Protein AF-0000000068833973 (afdb_homodimer)

Nearest PDB structures (foldseek):
  1e6w-assembly1_C  TM=8.688E-01  e=6.235E-18  Rattus norvegicus
  7n09-assembly1_A  TM=8.326E-01  e=7.427E-18  Ascaris suum
  8cbk-assembly1_B  TM=8.026E-01  e=2.181E-18  Homo sapiens
  4xgn-assembly2_G  TM=8.476E-01  e=2.529E-17  Burkholderia thailandensis E264
  1uay-assembly1_B-2  TM=8.349E-01  e=1.549E-14  Thermus thermophilus HB8

Secondary structure (DSSP, 8-state):
-TTTT-EEEEES-SSHHHHHHHHHHHHTT-EEEEEES-HHHHHHHHHHHHHHH-TTSEEEEE--TT-HHHHHHHHHHHHHHH-S---EEEE------HHHHH---TTSTTT---S-STTGGG-PPP-HHHIIIIIHHHHHHHHHHHHHHHSPP-TTS-SEEEEEE--GGGTS--TT-HHHHHHHHHHHHHHHHHHHHHGGGTEEEEEEEE-SBSSTTS-HHHHHHHHHTT--B-HHHHHHHHHHHHSTT----S-EEEEETTEEEEEPPPPPSSHHHHHHHHTTS-HHHHHHHT--TTSSSEEE-/-TTTT-EEEEES-SSHHHHHHHHHHHHTT-EEEEEES-HHHHHHHHHHHHHHH-TTSEEEEE--TT-HHHHHHHHHHHHHHH-S---EEEE------HHHHH---TTSTTT---S-STTGGG-PPP-HHHIIIIIHHHHHHHHHHHHHHHSPP-TTS-SEEEEEE--GGGTS--TT-HHHHHHHHHHHHHHHHHHHHHGGGTEEEEEEEE-SBSSTTS-HHHHHHHHHTT--B-HHHHHHHHHHHHSTT----S-EEEEETTEEEEEPPPPPSSHHHHHHHHTTS-HHHHHHHT--TTSSSEEE-

Sequence (610 aa):
MAYAGKVAIVTGAASGIGLGITEHLLKEGAKVMVADLNEQQGQKVVADLAKSHGADNVAFCSTNVTEWSSICNLFAHTYKTFGPRIDFVFANAGIAQMREMRSSDPTHFATSAHSSLDDLSSRPPSLAVIRVNLDGVLYTLHAALAYFRQQEKDQDGWRGKFVATGSNASFYPFPNDPLYAAAKQGVLGTCRAVGPKVIDEGITVNCFGPSVVATGLAPPEFIAMLEREHRLTPMKTVTNAVDVFINPKSRVTGQIIENCGLKNVFRAIPTYMDEAARLNMNEFHPSDQIDRALSVEGAGLEVVAMAYAGKVAIVTGAASGIGLGITEHLLKEGAKVMVADLNEQQGQKVVADLAKSHGADNVAFCSTNVTEWSSICNLFAHTYKTFGPRIDFVFANAGIAQMREMRSSDPTHFATSAHSSLDDLSSRPPSLAVIRVNLDGVLYTLHAALAYFRQQEKDQDGWRGKFVATGSNASFYPFPNDPLYAAAKQGVLGTCRAVGPKVIDEGITVNCFGPSVVATGLAPPEFIAMLEREHRLTPMKTVTNAVDVFINPKSRVTGQIIENCGLKNVFRAIPTYMDEAARLNMNEFHPSDQIDRALSVEGAGLEVVA

Solvent-accessible surface area (backbone atoms only — not comparable to full-atom values): 30338 Å² total; per-residue (Å²): 103,91,34,59,82,36,28,31,39,30,28,34,21,53,44,44,68,28,29,53,49,50,53,52,41,44,72,23,38,21,28,38,39,35,21,18,68,55,51,70,53,24,51,54,45,36,56,55,48,20,74,76,66,37,62,90,31,39,43,68,38,74,28,47,53,71,34,61,56,36,45,43,48,48,55,53,50,45,31,72,72,77,34,92,63,56,40,35,39,32,42,45,42,64,65,72,66,58,63,29,40,78,32,87,49,41,83,28,81,85,48,42,74,65,95,51,77,85,56,43,62,79,55,68,82,82,56,61,43,35,37,35,38,26,49,13,38,52,46,48,48,46,52,47,53,46,54,23,71,73,38,70,60,44,100,74,50,40,20,27,35,37,37,36,62,42,24,48,34,34,62,40,73,28,54,38,39,30,55,50,10,15,15,21,12,15,45,49,25,30,21,33,2,40,8,51,68,33,43,88,73,19,31,33,24,27,30,34,15,47,47,59,52,83,36,79,81,54,56,67,69,58,49,52,51,29,50,79,66,66,48,39,13,49,65,64,37,51,51,53,53,49,45,57,51,63,36,74,85,42,73,50,16,29,43,39,36,40,26,45,27,88,41,63,29,33,54,54,76,53,55,65,90,44,69,60,52,44,53,56,48,32,72,48,44,55,49,68,55,44,51,62,36,52,46,58,83,87,68,84,57,55,74,39,86,104,92,34,60,80,37,28,32,40,30,28,32,21,53,44,45,70,26,29,53,48,50,53,52,40,44,74,23,39,21,29,38,38,34,20,19,69,53,50,71,53,26,49,52,48,35,56,56,47,19,74,77,66,36,63,90,31,39,43,69,38,74,28,47,54,70,34,62,55,36,43,43,48,49,56,52,50,44,32,72,71,78,33,93,63,57,41,35,41,32,43,43,42,66,67,70,67,59,64,28,38,77,32,86,49,37,82,28,82,85,46,40,74,63,95,52,76,85,56,44,61,81,56,69,80,84,58,61,43,36,38,36,38,26,50,13,38,51,48,48,49,47,52,47,53,47,55,22,72,73,39,70,60,44,99,72,48,39,19,26,36,37,36,37,60,44,24,48,35,35,63,37,73,28,54,36,40,29,54,51,9,14,15,20,11,14,44,50,25,30,21,32,2,36,8,52,68,34,43,88,72,19,28,34,24,27,31,36,14,46,48,59,50,83,36,80,84,54,56,66,70,58,50,52,52,29,49,79,67,66,47,39,14,48,66,64,40,50,51,53,53,51,45,57,51,63,36,73,86,42,73,49,17,29,45,38,36,40,26,45,27,87,40,62,30,32,56,54,77,56,56,65,90,45,69,62,52,43,54,57,48,32,72,48,45,57,49,68,56,45,52,60,37,52,46,59,84,89,70,84,55,55,73,39,87

Structure (mmCIF, N/CA/C/O backbone):
data_AF-0000000068833973-model_v1
#
loop_
_entity.id
_entity.type
_entity.pdbx_description
1 polymer 'Short-chain dehydrogenase/reductase SDR family protein'
#
loop_
_atom_site.group_PDB
_atom_site.id
_atom_site.type_symbol
_atom_site.label_atom_id
_atom_site.label_alt_id
_atom_site.label_comp_id
_atom_site.label_asym_id
_atom_site.label_entity_id
_atom_site.label_seq_id
_atom_site.pdbx_PDB_ins_code
_atom_site.Cartn_x
_atom_site.Cartn_y
_atom_site.Cartn_z
_atom_site.occupancy
_atom_site.B_iso_or_equiv
_atom_site.auth_seq_id
_atom_site.auth_comp_id
_atom_site.auth_asym_id
_atom_site.auth_atom_id
_atom_site.pdbx_PDB_model_num
ATOM 1 N N . MET A 1 1 ? -3.012 29.234 22.781 1 90.94 1 MET A N 1
ATOM 2 C CA . MET A 1 1 ? -3.27 28.594 21.5 1 90.94 1 MET A CA 1
ATOM 3 C C . MET A 1 1 ? -2.021 27.891 20.984 1 90.94 1 MET A C 1
ATOM 5 O O . MET A 1 1 ? -0.994 28.516 20.75 1 90.94 1 MET A O 1
ATOM 9 N N . ALA A 1 2 ? -2.135 26.594 20.766 1 92.62 2 ALA A N 1
ATOM 10 C CA . ALA A 1 2 ? -0.972 25.734 20.609 1 92.62 2 ALA A CA 1
ATOM 11 C C . ALA A 1 2 ? -0.31 25.938 19.25 1 92.62 2 ALA A C 1
ATOM 13 O O . ALA A 1 2 ? 0.88 25.672 19.078 1 92.62 2 ALA A O 1
ATOM 14 N N . TYR A 1 3 ? -1.118 26.562 18.266 1 97.19 3 TYR A N 1
ATOM 15 C CA . TYR A 1 3 ? -0.587 26.641 16.922 1 97.19 3 TYR A CA 1
ATOM 16 C C . TYR A 1 3 ? -0.715 28.047 16.359 1 97.19 3 TYR A C 1
ATOM 18 O O . TYR A 1 3 ? -0.926 28.234 15.164 1 97.19 3 TYR A O 1
ATOM 26 N N . ALA A 1 4 ? -0.621 29.031 17.25 1 95.88 4 ALA A N 1
ATOM 27 C CA . ALA A 1 4 ? -0.719 30.438 16.844 1 95.88 4 ALA A CA 1
ATOM 28 C C . ALA A 1 4 ? 0.333 30.781 15.805 1 95.88 4 ALA A C 1
ATOM 30 O O . ALA A 1 4 ? 1.522 30.516 15.992 1 95.88 4 ALA A O 1
ATOM 31 N N . GLY A 1 5 ? -0.175 31.25 14.656 1 93.94 5 GLY A N 1
ATOM 32 C CA . GLY A 1 5 ? 0.723 31.734 13.625 1 93.94 5 GLY A CA 1
ATOM 33 C C . GLY A 1 5 ? 1.135 30.656 12.641 1 93.94 5 GLY A C 1
ATOM 34 O O . GLY A 1 5 ? 1.781 30.938 11.625 1 93.94 5 GLY A O 1
ATOM 35 N N . LYS A 1 6 ? 0.815 29.453 12.961 1 97.81 6 LYS A N 1
ATOM 36 C CA . LYS A 1 6 ? 1.152 28.359 12.047 1 97.81 6 LYS A CA 1
ATOM 37 C C . LYS A 1 6 ? 0.183 28.312 10.875 1 97.81 6 LYS A C 1
ATOM 39 O O . LYS A 1 6 ? -0.967 28.734 10.992 1 97.81 6 LYS A O 1
ATOM 44 N N . VAL A 1 7 ? 0.63 27.828 9.719 1 98.69 7 VAL A N 1
ATOM 45 C CA . VAL A 1 7 ? -0.176 27.703 8.508 1 98.69 7 VAL A CA 1
ATOM 46 C C . VAL A 1 7 ? -0.316 26.234 8.117 1 98.69 7 VAL A C 1
ATOM 48 O O . VAL A 1 7 ? 0.676 25.5 8.062 1 98.69 7 VAL A O 1
ATOM 51 N N . ALA A 1 8 ? -1.595 25.844 7.84 1 98.88 8 ALA A N 1
ATOM 52 C CA . ALA A 1 8 ? -1.861 24.453 7.504 1 98.88 8 ALA A CA 1
ATOM 53 C C . ALA A 1 8 ? -2.629 24.344 6.188 1 98.88 8 ALA A C 1
ATOM 55 O O . ALA A 1 8 ? -3.453 25.203 5.871 1 98.88 8 ALA A O 1
ATOM 56 N N . ILE A 1 9 ? -2.293 23.328 5.426 1 98.94 9 ILE A N 1
ATOM 57 C CA . ILE A 1 9 ? -3.107 22.859 4.309 1 98.94 9 ILE A CA 1
ATOM 58 C C . ILE A 1 9 ? -3.84 21.578 4.711 1 98.94 9 ILE A C 1
ATOM 60 O O . ILE A 1 9 ? -3.238 20.656 5.273 1 98.94 9 ILE A O 1
ATOM 64 N N . VAL A 1 10 ? -5.129 21.516 4.504 1 98.94 10 VAL A N 1
ATOM 65 C CA . VAL A 1 10 ? -5.902 20.297 4.727 1 98.94 10 VAL A CA 1
ATOM 66 C C . VAL A 1 10 ? -6.695 19.938 3.469 1 98.94 10 VAL A C 1
ATOM 68 O O . VAL A 1 10 ? -7.59 20.688 3.064 1 98.94 10 VAL A O 1
ATOM 71 N N . THR A 1 11 ? -6.367 18.859 2.814 1 98.81 11 THR A N 1
ATOM 72 C CA . THR A 1 11 ? -7.152 18.406 1.671 1 98.81 11 THR A CA 1
ATOM 73 C C . THR A 1 11 ? -8.383 17.641 2.131 1 98.81 11 THR A C 1
ATOM 75 O O . THR A 1 11 ? -8.383 17.031 3.205 1 98.81 11 THR A O 1
ATOM 78 N N . GLY A 1 12 ? -9.414 17.609 1.254 1 97.06 12 GLY A N 1
ATOM 79 C CA . GLY A 1 12 ? -10.664 16.984 1.65 1 97.06 12 GLY A CA 1
ATOM 80 C C . GLY A 1 12 ? -11.289 17.625 2.871 1 97.06 12 GLY A C 1
ATOM 81 O O . GLY A 1 12 ? -11.797 16.922 3.758 1 97.06 12 GLY A O 1
ATOM 82 N N . ALA A 1 13 ? -11.258 18.922 2.961 1 97.56 13 ALA A N 1
ATOM 83 C CA . ALA A 1 13 ? -11.539 19.594 4.227 1 97.56 13 ALA A CA 1
ATOM 84 C C . ALA A 1 13 ? -12.93 20.25 4.207 1 97.56 13 ALA A C 1
ATOM 86 O O . ALA A 1 13 ? -13.305 20.953 5.145 1 97.56 13 ALA A O 1
ATOM 87 N N . ALA A 1 14 ? -13.703 20.016 3.15 1 95.5 14 ALA A N 1
ATOM 88 C CA . ALA A 1 14 ? -15.039 20.609 3.088 1 95.5 14 ALA A CA 1
ATOM 89 C C . ALA A 1 14 ? -16.047 19.781 3.885 1 95.5 14 ALA A C 1
ATOM 91 O O . ALA A 1 14 ? -17.203 20.172 4.039 1 95.5 14 ALA A O 1
ATOM 92 N N . SER A 1 15 ? -15.648 18.609 4.391 1 91.5 15 SER A N 1
ATOM 93 C CA . SER A 1 15 ? -16.531 17.766 5.195 1 91.5 15 SER A CA 1
ATOM 94 C C . SER A 1 15 ? -15.727 16.75 6.004 1 91.5 15 SER A C 1
ATOM 96 O O . SER A 1 15 ? -14.5 16.734 5.941 1 91.5 15 SER A O 1
ATOM 98 N N . GLY A 1 16 ? -16.375 16.109 6.914 1 92.12 16 GLY A N 1
ATOM 99 C CA . GLY A 1 16 ? -15.852 14.93 7.574 1 92.12 16 GLY A CA 1
ATOM 100 C C . GLY A 1 16 ? -14.641 15.219 8.438 1 92.12 16 GLY A C 1
ATOM 101 O O . GLY A 1 16 ? -14.617 16.203 9.172 1 92.12 16 GLY A O 1
ATOM 102 N N . ILE A 1 17 ? -13.719 14.289 8.383 1 94.81 17 ILE A N 1
ATOM 103 C CA . ILE A 1 17 ? -12.531 14.328 9.219 1 94.81 17 ILE A CA 1
ATOM 104 C C . ILE A 1 17 ? -11.711 15.578 8.898 1 94.81 17 ILE A C 1
ATOM 106 O O . ILE A 1 17 ? -11.219 16.266 9.797 1 94.81 17 ILE A O 1
ATOM 110 N N . GLY A 1 18 ? -11.609 15.906 7.574 1 97.12 18 GLY A N 1
ATOM 111 C CA . GLY A 1 18 ? -10.859 17.078 7.172 1 97.12 18 GLY A CA 1
ATOM 112 C C . GLY A 1 18 ? -11.414 18.375 7.758 1 97.12 18 GLY A C 1
ATOM 113 O O . GLY A 1 18 ? -10.656 19.234 8.195 1 97.12 18 GLY A O 1
ATOM 114 N N . LEU A 1 19 ? -12.711 18.484 7.754 1 96.69 19 LEU A N 1
ATOM 115 C CA . LEU A 1 19 ? -13.344 19.656 8.352 1 96.69 19 LEU A CA 1
ATOM 116 C C . LEU A 1 19 ? -13.094 19.703 9.859 1 96.69 19 LEU A C 1
ATOM 118 O O . LEU A 1 19 ? -12.797 20.75 10.414 1 96.69 19 LEU A O 1
ATOM 122 N N . GLY A 1 20 ? -13.195 18.531 10.516 1 96.69 20 GLY A N 1
ATOM 123 C CA . GLY A 1 20 ? -12.914 18.469 11.945 1 96.69 20 GLY A CA 1
ATOM 124 C C . GLY A 1 20 ? -11.5 18.891 12.297 1 96.69 20 GLY A C 1
ATOM 125 O O . GLY A 1 20 ? -11.297 19.609 13.281 1 96.69 20 GLY A O 1
ATOM 126 N N . ILE A 1 21 ? -10.539 18.469 11.5 1 98.12 21 ILE A N 1
ATOM 127 C CA . ILE A 1 21 ? -9.148 18.859 11.703 1 98.12 21 ILE A CA 1
ATOM 128 C C . ILE A 1 21 ? -8.992 20.375 11.5 1 98.12 21 ILE A C 1
ATOM 130 O O . ILE A 1 21 ? -8.328 21.047 12.289 1 98.12 21 ILE A O 1
ATOM 134 N N . THR A 1 22 ? -9.641 20.859 10.461 1 98.5 22 THR A N 1
ATOM 135 C CA . THR A 1 22 ? -9.602 22.281 10.172 1 98.5 22 THR A CA 1
ATOM 136 C C . THR A 1 22 ? -10.117 23.094 11.359 1 98.5 22 THR A C 1
ATOM 138 O O . THR A 1 22 ? -9.469 24.047 11.797 1 98.5 22 THR A O 1
ATOM 141 N N . GLU A 1 23 ? -11.25 22.703 11.891 1 98 23 GLU A N 1
ATOM 142 C CA . GLU A 1 23 ? -11.844 23.406 13.031 1 98 23 GLU A CA 1
ATOM 143 C C . GLU A 1 23 ? -10.914 23.375 14.234 1 98 23 GLU A C 1
ATOM 145 O O . GLU A 1 23 ? -10.75 24.391 14.922 1 98 23 GLU A O 1
ATOM 150 N N . HIS A 1 24 ? -10.297 22.25 14.484 1 98.31 24 HIS A N 1
ATOM 151 C CA . HIS A 1 24 ? -9.375 22.109 15.602 1 98.31 24 HIS A CA 1
ATOM 152 C C . HIS A 1 24 ? -8.172 23.031 15.453 1 98.31 24 HIS A C 1
ATOM 154 O O . HIS A 1 24 ? -7.789 23.719 16.406 1 98.31 24 HIS A O 1
ATOM 160 N N . LEU A 1 25 ? -7.613 23.078 14.273 1 98.69 25 LEU A N 1
ATOM 161 C CA . LEU A 1 25 ? -6.434 23.891 14.008 1 98.69 25 LEU A CA 1
ATOM 162 C C . LEU A 1 25 ? -6.762 25.375 14.164 1 98.69 25 LEU A C 1
ATOM 164 O O . LEU A 1 25 ? -5.98 26.125 14.75 1 98.69 25 LEU A O 1
ATOM 168 N N . LEU A 1 26 ? -7.906 25.797 13.664 1 98.62 26 LEU A N 1
ATOM 169 C CA . LEU A 1 26 ? -8.336 27.188 13.797 1 98.62 26 LEU A CA 1
ATOM 170 C C . LEU A 1 26 ? -8.523 27.547 15.266 1 98.62 26 LEU A C 1
ATOM 172 O O . LEU A 1 26 ? -8.086 28.625 15.703 1 98.62 26 LEU A O 1
ATOM 176 N N . LYS A 1 27 ? -9.148 26.641 15.984 1 98.06 27 LYS A N 1
ATOM 177 C CA . LYS A 1 27 ? -9.367 26.859 17.406 1 98.06 27 LYS A CA 1
ATOM 178 C C . LYS A 1 27 ? -8.039 27.031 18.156 1 98.06 27 LYS A C 1
ATOM 180 O O . LYS A 1 27 ? -7.953 27.797 19.109 1 98.06 27 LYS A O 1
ATOM 185 N N . GLU A 1 28 ? -7.035 26.375 17.656 1 98.06 28 GLU A N 1
ATOM 186 C CA . GLU A 1 28 ? -5.723 26.406 18.297 1 98.06 28 GLU A CA 1
ATOM 187 C C . GLU A 1 28 ? -4.852 27.516 17.703 1 98.06 28 GLU A C 1
ATOM 189 O O . GLU A 1 28 ? -3.66 27.594 18 1 98.06 28 GLU A O 1
ATOM 194 N N . GLY A 1 29 ? -5.414 28.328 16.719 1 97.62 29 GLY A N 1
ATOM 195 C CA . GLY A 1 29 ? -4.781 29.578 16.344 1 97.62 29 GLY A CA 1
ATOM 196 C C . GLY A 1 29 ? -4.098 29.516 14.992 1 97.62 29 GLY A C 1
ATOM 197 O O . GLY A 1 29 ? -3.492 30.484 14.547 1 97.62 29 GLY A O 1
ATOM 198 N N . ALA A 1 30 ? -4.188 28.406 14.328 1 98.38 30 ALA A N 1
ATOM 199 C CA . ALA A 1 30 ? -3.549 28.266 13.023 1 98.38 30 ALA A CA 1
ATOM 200 C C . ALA A 1 30 ? -4.391 28.906 11.93 1 98.38 30 ALA A C 1
ATOM 202 O O . ALA A 1 30 ? -5.582 29.172 12.125 1 98.38 30 ALA A O 1
ATOM 203 N N . LYS A 1 31 ? -3.744 29.234 10.844 1 98.69 31 LYS A N 1
ATOM 204 C CA . LYS A 1 31 ? -4.422 29.531 9.578 1 98.69 31 LYS A CA 1
ATOM 205 C C . LYS A 1 31 ? -4.547 28.281 8.711 1 98.69 31 LYS A C 1
ATOM 207 O O . LYS A 1 31 ? -3.639 27.453 8.68 1 98.69 31 LYS A O 1
ATOM 212 N N . VAL A 1 32 ? -5.699 28.156 8.07 1 98.88 32 VAL A N 1
ATOM 213 C CA . VAL A 1 32 ? -5.918 26.875 7.383 1 98.88 32 VAL A CA 1
ATOM 214 C C . VAL A 1 32 ? -6.387 27.141 5.953 1 98.88 32 VAL A C 1
ATOM 216 O O . VAL A 1 32 ? -7.328 27.906 5.73 1 98.88 32 VAL A O 1
ATOM 219 N N . MET A 1 33 ? -5.684 26.609 4.969 1 98.94 33 MET A N 1
ATOM 220 C CA . MET A 1 33 ? -6.168 26.484 3.596 1 98.94 33 MET A CA 1
ATOM 221 C C . MET A 1 33 ? -7.004 25.219 3.43 1 98.94 33 MET A C 1
ATOM 223 O O . MET A 1 33 ? -6.477 24.109 3.5 1 98.94 33 MET A O 1
ATOM 227 N N . VAL A 1 34 ? -8.32 25.422 3.242 1 98.75 34 VAL A N 1
ATOM 228 C CA . VAL A 1 34 ? -9.258 24.344 2.996 1 98.75 34 VAL A CA 1
ATOM 229 C C . VAL A 1 34 ? -9.211 23.938 1.524 1 98.75 34 VAL A C 1
ATOM 231 O O . VAL A 1 34 ? -9.492 24.75 0.639 1 98.75 34 VAL A O 1
ATOM 234 N N . ALA A 1 35 ? -8.82 22.75 1.24 1 98.88 35 ALA A N 1
ATOM 235 C CA . ALA A 1 35 ? -8.75 22.234 -0.125 1 98.88 35 ALA A CA 1
ATOM 236 C C . ALA A 1 35 ? -9.742 21.094 -0.332 1 98.88 35 ALA A C 1
ATOM 238 O O . ALA A 1 35 ? -9.805 20.172 0.479 1 98.88 35 ALA A O 1
ATOM 239 N N . ASP A 1 36 ? -10.477 21.156 -1.397 1 98.25 36 ASP A N 1
ATOM 240 C CA . ASP A 1 36 ? -11.477 20.125 -1.708 1 98.25 36 ASP A CA 1
ATOM 241 C C . ASP A 1 36 ? -11.875 20.188 -3.182 1 98.25 36 ASP A C 1
ATOM 243 O O . ASP A 1 36 ? -11.703 21.203 -3.842 1 98.25 36 ASP A O 1
ATOM 247 N N . LEU A 1 37 ? -12.352 19.109 -3.633 1 97.31 37 LEU A N 1
ATOM 248 C CA . LEU A 1 37 ? -12.859 19.031 -5 1 97.31 37 LEU A CA 1
ATOM 249 C C . LEU A 1 37 ? -14.195 19.766 -5.121 1 97.31 37 LEU A C 1
ATOM 251 O O . LEU A 1 37 ? -14.492 20.344 -6.168 1 97.31 37 LEU A O 1
ATOM 255 N N . ASN A 1 38 ? -15.023 19.703 -4.09 1 96.38 38 ASN A N 1
ATOM 256 C CA . ASN A 1 38 ? -16.344 20.328 -4.07 1 96.38 38 ASN A CA 1
ATOM 257 C C . ASN A 1 38 ? -16.25 21.828 -3.76 1 96.38 38 ASN A C 1
ATOM 259 O O . ASN A 1 38 ? -16.297 22.219 -2.596 1 96.38 38 ASN A O 1
ATOM 263 N N . GLU A 1 39 ? -16.266 22.609 -4.77 1 97.5 39 GLU A N 1
ATOM 264 C CA . GLU A 1 39 ? -16.062 24.047 -4.625 1 97.5 39 GLU A CA 1
ATOM 265 C C . GLU A 1 39 ? -17.219 24.703 -3.867 1 97.5 39 GLU A C 1
ATOM 267 O O . GLU A 1 39 ? -17 25.531 -2.988 1 97.5 39 GLU A O 1
ATOM 272 N N . GLN A 1 40 ? -18.406 24.344 -4.176 1 97.81 40 GLN A N 1
ATOM 273 C CA . GLN A 1 40 ? -19.562 24.938 -3.541 1 97.81 40 GLN A CA 1
ATOM 274 C C . GLN A 1 40 ? -19.562 24.703 -2.035 1 97.81 40 GLN A C 1
ATOM 276 O O . GLN A 1 40 ? -19.703 25.641 -1.25 1 97.81 40 GLN A O 1
ATOM 281 N N . GLN A 1 41 ? -19.375 23.484 -1.634 1 96.5 41 GLN A N 1
ATOM 282 C CA . GLN A 1 41 ? -19.344 23.141 -0.215 1 96.5 41 GLN A CA 1
ATOM 283 C C . GLN A 1 41 ? -18.141 23.766 0.474 1 96.5 41 GLN A C 1
ATOM 285 O O . GLN A 1 41 ? -18.234 24.203 1.619 1 96.5 41 GLN A O 1
ATOM 290 N N . GLY A 1 42 ? -17.016 23.766 -0.209 1 98 42 GLY A N 1
ATOM 291 C CA . GLY A 1 42 ? -15.812 24.359 0.342 1 98 42 GLY A CA 1
ATOM 292 C C . GLY A 1 42 ? -15.961 25.844 0.643 1 98 42 GLY A C 1
ATOM 293 O O . GLY A 1 42 ? -15.586 26.297 1.726 1 98 42 GLY A O 1
ATOM 294 N N . GLN A 1 43 ? -16.531 26.562 -0.263 1 98 43 GLN A N 1
ATOM 295 C CA . GLN A 1 43 ? -16.734 28 -0.074 1 98 43 GLN A CA 1
ATOM 296 C C . GLN A 1 43 ? -17.719 28.266 1.062 1 98 43 GLN A C 1
ATOM 298 O O . GLN A 1 43 ? -17.516 29.188 1.856 1 98 43 GLN A O 1
ATOM 303 N N . LYS A 1 44 ? -18.734 27.469 1.101 1 98 44 LYS A N 1
ATOM 304 C CA . LYS A 1 44 ? -19.703 27.609 2.182 1 98 44 LYS A CA 1
ATOM 305 C C . LYS A 1 44 ? -19.047 27.375 3.541 1 98 44 LYS A C 1
ATOM 307 O O . LYS A 1 44 ? -19.266 28.156 4.477 1 98 44 LYS A O 1
ATOM 312 N N . VAL A 1 45 ? -18.234 26.328 3.664 1 97.56 45 VAL A N 1
ATOM 313 C CA . VAL A 1 45 ? -17.547 25.969 4.902 1 97.56 45 VAL A CA 1
ATOM 314 C C . VAL A 1 45 ? -16.609 27.094 5.316 1 97.56 45 VAL A C 1
ATOM 316 O O . VAL A 1 45 ? -16.594 27.5 6.48 1 97.56 45 VAL A O 1
ATOM 319 N N . VAL A 1 46 ? -15.883 27.609 4.434 1 98.38 46 VAL A N 1
ATOM 320 C CA . VAL A 1 46 ? -14.914 28.656 4.73 1 98.38 46 VAL A CA 1
ATOM 321 C C . VAL A 1 46 ? -15.633 29.922 5.188 1 98.38 46 VAL A C 1
ATOM 323 O O . VAL A 1 46 ? -15.188 30.609 6.113 1 98.38 46 VAL A O 1
ATOM 326 N N . ALA A 1 47 ? -16.75 30.281 4.531 1 98.19 47 ALA A N 1
ATOM 327 C CA . ALA A 1 47 ? -17.531 31.438 4.938 1 98.19 47 ALA A CA 1
ATOM 328 C C . ALA A 1 47 ? -18 31.297 6.379 1 98.19 47 ALA A C 1
ATOM 330 O O . ALA A 1 47 ? -17.938 32.25 7.156 1 98.19 47 ALA A O 1
ATOM 331 N N . ASP A 1 48 ? -18.422 30.156 6.719 1 98 48 ASP A N 1
ATOM 332 C CA . ASP A 1 48 ? -18.906 29.906 8.07 1 98 48 ASP A CA 1
ATOM 333 C C . ASP A 1 48 ? -17.766 29.969 9.086 1 98 48 ASP A C 1
ATOM 335 O O . ASP A 1 48 ? -17.906 30.562 10.156 1 98 48 ASP A O 1
ATOM 339 N N . LEU A 1 49 ? -16.672 29.359 8.75 1 98.31 49 LEU A N 1
ATOM 340 C CA . LEU A 1 49 ? -15.508 29.344 9.633 1 98.31 49 LEU A CA 1
ATOM 341 C C . LEU A 1 49 ? -14.945 30.734 9.82 1 98.31 49 LEU A C 1
ATOM 343 O O . LEU A 1 49 ? -14.461 31.078 10.906 1 98.31 49 LEU A O 1
ATOM 347 N N . ALA A 1 50 ? -15 31.516 8.766 1 97.94 50 ALA A N 1
ATOM 348 C CA . ALA A 1 50 ? -14.477 32.875 8.805 1 97.94 50 ALA A CA 1
ATOM 349 C C . ALA A 1 50 ? -15.242 33.719 9.812 1 97.94 50 ALA A C 1
ATOM 351 O O . ALA A 1 50 ? -14.664 34.625 10.453 1 97.94 50 ALA A O 1
ATOM 352 N N . LYS A 1 51 ? -16.516 33.469 10 1 97.56 51 LYS A N 1
ATOM 353 C CA . LYS A 1 51 ? -17.328 34.188 10.961 1 97.56 51 LYS A CA 1
ATOM 354 C C . LYS A 1 51 ? -16.844 33.969 12.383 1 97.56 51 LYS A C 1
ATOM 356 O O . LYS A 1 51 ? -16.828 34.906 13.203 1 97.56 51 LYS A O 1
ATOM 361 N N . SER A 1 52 ? -16.375 32.781 12.594 1 96 52 SER A N 1
ATOM 362 C CA . SER A 1 52 ? -16.031 32.406 13.961 1 96 52 SER A CA 1
ATOM 363 C C . SER A 1 52 ? -14.539 32.594 14.219 1 96 52 SER A C 1
ATOM 365 O O . SER A 1 52 ? -14.125 32.812 15.359 1 96 52 SER A O 1
ATOM 367 N N . HIS A 1 53 ? -13.719 32.5 13.203 1 96.75 53 HIS A N 1
ATOM 368 C CA . HIS A 1 53 ? -12.281 32.438 13.445 1 96.75 53 HIS A CA 1
ATOM 369 C C . HIS A 1 53 ? -11.539 33.562 12.734 1 96.75 53 HIS A C 1
ATOM 371 O O . HIS A 1 53 ? -10.328 33.719 12.914 1 96.75 53 HIS A O 1
ATOM 377 N N . GLY A 1 54 ? -12.281 34.375 11.922 1 96.25 54 GLY A N 1
ATOM 378 C CA . GLY A 1 54 ? -11.672 35.469 11.203 1 96.25 54 GLY A CA 1
ATOM 379 C C . GLY A 1 54 ? -11.391 35.156 9.742 1 96.25 54 GLY A C 1
ATOM 380 O O . GLY A 1 54 ? -10.859 34.094 9.43 1 96.25 54 GLY A O 1
ATOM 381 N N . ALA A 1 55 ? -11.672 36 8.852 1 95.69 55 ALA A N 1
ATOM 382 C CA . ALA A 1 55 ? -11.57 35.812 7.402 1 95.69 55 ALA A CA 1
ATOM 383 C C . ALA A 1 55 ? -10.117 35.656 6.969 1 95.69 55 ALA A C 1
ATOM 385 O O . ALA A 1 55 ? -9.836 35.031 5.949 1 95.69 55 ALA A O 1
ATOM 386 N N . ASP A 1 56 ? -9.242 36.188 7.746 1 96.94 56 ASP A N 1
ATOM 387 C CA . ASP A 1 56 ? -7.828 36.125 7.387 1 96.94 56 ASP A CA 1
ATOM 388 C C . ASP A 1 56 ? -7.207 34.812 7.793 1 96.94 56 ASP A C 1
ATOM 390 O O . ASP A 1 56 ? -6.062 34.5 7.438 1 96.94 56 ASP A O 1
ATOM 394 N N . ASN A 1 57 ? -7.992 33.969 8.508 1 98.06 57 ASN A N 1
ATOM 395 C CA . ASN A 1 57 ? -7.406 32.781 9.102 1 98.06 57 ASN A CA 1
ATOM 396 C C . ASN A 1 57 ? -7.816 31.531 8.344 1 98.06 57 ASN A C 1
ATOM 398 O O . ASN A 1 57 ? -7.305 30.438 8.617 1 98.06 57 ASN A O 1
ATOM 402 N N . VAL A 1 58 ? -8.734 31.625 7.422 1 98.75 58 VAL A N 1
ATOM 403 C CA . VAL A 1 58 ? -9.203 30.453 6.684 1 98.75 58 VAL A CA 1
ATOM 404 C C . VAL A 1 58 ? -9.5 30.844 5.238 1 98.75 58 VAL A C 1
ATOM 406 O O . VAL A 1 58 ? -10.023 31.938 4.977 1 98.75 58 VAL A O 1
ATOM 409 N N . ALA A 1 59 ? -9.117 30.078 4.273 1 98.75 59 ALA A N 1
ATOM 410 C CA . ALA A 1 59 ? -9.352 30.297 2.85 1 98.75 59 ALA A CA 1
ATOM 411 C C . ALA A 1 59 ? -9.617 28.969 2.141 1 98.75 59 ALA A C 1
ATOM 413 O O . ALA A 1 59 ? -9.414 27.891 2.715 1 98.75 59 ALA A O 1
ATOM 414 N N . PHE A 1 60 ? -10.172 29.062 0.918 1 98.75 60 PHE A N 1
ATOM 415 C CA . PHE A 1 60 ? -10.531 27.875 0.153 1 98.75 60 PHE A CA 1
ATOM 416 C C . PHE A 1 60 ? -9.727 27.797 -1.143 1 98.75 60 PHE A C 1
ATOM 418 O O . PHE A 1 60 ? -9.461 28.828 -1.766 1 98.75 60 PHE A O 1
ATOM 425 N N . CYS A 1 61 ? -9.312 26.625 -1.503 1 98.81 61 CYS A N 1
ATOM 426 C CA . CYS A 1 61 ? -8.727 26.344 -2.807 1 98.81 61 CYS A CA 1
ATOM 427 C C . CYS A 1 61 ? -9.352 25.094 -3.418 1 98.81 61 CYS A C 1
ATOM 429 O O . CYS A 1 61 ? -9.266 24 -2.842 1 98.81 61 CYS A O 1
ATOM 431 N N . SER A 1 62 ? -10.031 25.234 -4.598 1 98.69 62 SER A N 1
ATOM 432 C CA . SER A 1 62 ? -10.516 24.078 -5.328 1 98.69 62 SER A CA 1
ATOM 433 C C . SER A 1 62 ? -9.367 23.188 -5.785 1 98.69 62 SER A C 1
ATOM 435 O O . SER A 1 62 ? -8.477 23.641 -6.512 1 98.69 62 SER A O 1
ATOM 437 N N . THR A 1 63 ? -9.406 21.938 -5.352 1 98.75 63 THR A N 1
ATOM 438 C CA . THR A 1 63 ? -8.242 21.094 -5.578 1 98.75 63 THR A CA 1
ATOM 439 C C . THR A 1 63 ? -8.672 19.688 -5.957 1 98.75 63 THR A C 1
ATOM 441 O O . THR A 1 63 ? -9.453 19.047 -5.242 1 98.75 63 THR A O 1
ATOM 444 N N . ASN A 1 64 ? -8.266 19.234 -7.066 1 98.69 64 ASN A N 1
ATOM 445 C CA . ASN A 1 64 ? -8.297 17.812 -7.438 1 98.69 64 ASN A CA 1
ATOM 446 C C . ASN A 1 64 ? -6.977 17.125 -7.129 1 98.69 64 ASN A C 1
ATOM 448 O O . ASN A 1 64 ? -6 17.281 -7.863 1 98.69 64 ASN A O 1
ATOM 452 N N . VAL A 1 65 ? -6.953 16.328 -6.098 1 98.56 65 VAL A N 1
ATOM 453 C CA . VAL A 1 65 ? -5.691 15.805 -5.582 1 98.56 65 VAL A CA 1
ATOM 454 C C . VAL A 1 65 ? -5.105 14.797 -6.574 1 98.56 65 VAL A C 1
ATOM 456 O O . VAL A 1 65 ? -3.941 14.414 -6.457 1 98.56 65 VAL A O 1
ATOM 459 N N . THR A 1 66 ? -5.926 14.312 -7.539 1 98 66 THR A N 1
ATOM 460 C CA . THR A 1 66 ? -5.43 13.352 -8.516 1 98 66 THR A CA 1
ATOM 461 C C . THR A 1 66 ? -4.68 14.055 -9.641 1 98 66 THR A C 1
ATOM 463 O O . THR A 1 66 ? -4.141 13.406 -10.539 1 98 66 THR A O 1
ATOM 466 N N . GLU A 1 67 ? -4.652 15.359 -9.617 1 98.31 67 GLU A N 1
ATOM 467 C CA . GLU A 1 67 ? -3.975 16.156 -10.641 1 98.31 67 GLU A CA 1
ATOM 468 C C . GLU A 1 67 ? -2.803 16.938 -10.055 1 98.31 67 GLU A C 1
ATOM 470 O O . GLU A 1 67 ? -2.996 17.828 -9.219 1 98.31 67 GLU A O 1
ATOM 475 N N . TRP A 1 68 ? -1.594 16.641 -10.531 1 97.38 68 TRP A N 1
ATOM 476 C CA . TRP A 1 68 ? -0.37 17.25 -10.016 1 97.38 68 TRP A CA 1
ATOM 477 C C . TRP A 1 68 ? -0.437 18.766 -10.117 1 97.38 68 TRP A C 1
ATOM 479 O O . TRP A 1 68 ? -0.09 19.484 -9.164 1 97.38 68 TRP A O 1
ATOM 489 N N . SER A 1 69 ? -0.885 19.297 -11.227 1 97.62 69 SER A N 1
ATOM 490 C CA . SER A 1 69 ? -0.957 20.734 -11.406 1 97.62 69 SER A CA 1
ATOM 491 C C . SER A 1 69 ? -1.896 21.375 -10.383 1 97.62 69 SER A C 1
ATOM 493 O O . SER A 1 69 ? -1.646 22.484 -9.914 1 97.62 69 SER A O 1
ATOM 495 N N . SER A 1 70 ? -2.992 20.688 -10.07 1 98.62 70 SER A N 1
ATOM 496 C CA . SER A 1 70 ? -3.939 21.172 -9.07 1 98.62 70 SER A CA 1
ATOM 497 C C . SER A 1 70 ? -3.297 21.25 -7.695 1 98.62 70 SER A C 1
ATOM 499 O O . SER A 1 70 ? -3.52 22.203 -6.949 1 98.62 70 SER A O 1
ATOM 501 N N . ILE A 1 71 ? -2.465 20.297 -7.371 1 98.62 71 ILE A N 1
ATOM 502 C CA . ILE A 1 71 ? -1.742 20.266 -6.105 1 98.62 71 ILE A CA 1
ATOM 503 C C . ILE A 1 71 ? -0.752 21.438 -6.051 1 98.62 71 ILE A C 1
ATOM 505 O O . ILE A 1 71 ? -0.66 22.125 -5.039 1 98.62 71 ILE A O 1
ATOM 509 N N . CYS A 1 72 ? -0.012 21.625 -7.102 1 98 72 CYS A N 1
ATOM 510 C CA . CYS A 1 72 ? 0.947 22.719 -7.148 1 98 72 CYS A CA 1
ATOM 511 C C . CYS A 1 72 ? 0.249 24.062 -6.953 1 98 72 CYS A C 1
ATOM 513 O O . CYS A 1 72 ? 0.748 24.922 -6.234 1 98 72 CYS A O 1
ATOM 515 N N . ASN A 1 73 ? -0.872 24.188 -7.582 1 98.44 73 ASN A N 1
ATOM 516 C CA . ASN A 1 73 ? -1.652 25.422 -7.41 1 98.44 73 ASN A CA 1
ATOM 517 C C . ASN A 1 73 ? -2.092 25.609 -5.961 1 98.44 73 ASN A C 1
ATOM 519 O O . ASN A 1 73 ? -2.082 26.719 -5.445 1 98.44 73 ASN A O 1
ATOM 523 N N . LEU A 1 74 ? -2.49 24.547 -5.289 1 98.81 74 LEU A N 1
ATOM 524 C CA . LEU A 1 74 ? -2.896 24.578 -3.887 1 98.81 74 LEU A CA 1
ATOM 525 C C . LEU A 1 74 ? -1.788 25.156 -3.016 1 98.81 74 LEU A C 1
ATOM 527 O O . LEU A 1 74 ? -2.033 26.062 -2.213 1 98.81 74 LEU A O 1
ATOM 531 N N . PHE A 1 75 ? -0.58 24.672 -3.162 1 98.62 75 PHE A N 1
ATOM 532 C CA . PHE A 1 75 ? 0.543 25.125 -2.346 1 98.62 75 PHE A CA 1
ATOM 533 C C . PHE A 1 75 ? 0.908 26.562 -2.672 1 98.62 75 PHE A C 1
ATOM 535 O O . PHE A 1 75 ? 1.136 27.375 -1.769 1 98.62 75 PHE A O 1
ATOM 542 N N . ALA A 1 76 ? 0.948 26.875 -3.957 1 98.06 76 ALA A N 1
ATOM 543 C CA . ALA A 1 76 ? 1.264 28.25 -4.375 1 98.06 76 ALA A CA 1
ATOM 544 C C . ALA A 1 76 ? 0.234 29.234 -3.838 1 98.06 76 ALA A C 1
ATOM 546 O O . ALA A 1 76 ? 0.592 30.312 -3.359 1 98.06 76 ALA A O 1
ATOM 547 N N . HIS A 1 77 ? -1.028 28.859 -3.955 1 98.25 77 HIS A N 1
ATOM 548 C CA . HIS A 1 77 ? -2.107 29.719 -3.473 1 98.25 77 HIS A CA 1
ATOM 549 C C . HIS A 1 77 ? -2.016 29.922 -1.965 1 98.25 77 HIS A C 1
ATOM 551 O O . HIS A 1 77 ? -2.299 31.016 -1.464 1 98.25 77 HIS A O 1
ATOM 557 N N . THR A 1 78 ? -1.616 28.906 -1.212 1 98.56 78 THR A N 1
ATOM 558 C CA . THR A 1 78 ? -1.46 29.016 0.235 1 98.56 78 THR A CA 1
ATOM 559 C C . THR A 1 78 ? -0.369 30.016 0.589 1 98.56 78 THR A C 1
ATOM 561 O O . THR A 1 78 ? -0.562 30.875 1.458 1 98.56 78 THR A O 1
ATOM 564 N N . TYR A 1 79 ? 0.762 29.969 -0.125 1 96.12 79 TYR A N 1
ATOM 565 C CA . TYR A 1 79 ? 1.856 30.922 0.066 1 96.12 79 TYR A CA 1
ATOM 566 C C . TYR A 1 79 ? 1.393 32.344 -0.188 1 96.12 79 TYR A C 1
ATOM 568 O O . TYR A 1 79 ? 1.719 33.25 0.577 1 96.12 79 TYR A O 1
ATOM 576 N N . LYS A 1 80 ? 0.674 32.469 -1.226 1 96.5 80 LYS A N 1
ATOM 577 C CA . LYS A 1 80 ? 0.208 33.781 -1.609 1 96.5 80 LYS A CA 1
ATOM 578 C C . LYS A 1 80 ? -0.775 34.344 -0.583 1 96.5 80 LYS A C 1
ATOM 580 O O . LYS A 1 80 ? -0.766 35.531 -0.291 1 96.5 80 LYS A O 1
ATOM 585 N N . THR A 1 81 ? -1.569 33.469 -0.033 1 98.12 81 THR A N 1
ATOM 586 C CA . THR A 1 81 ? -2.676 33.875 0.827 1 98.12 81 THR A CA 1
ATOM 587 C C . THR A 1 81 ? -2.186 34.156 2.246 1 98.12 81 THR A C 1
ATOM 589 O O . THR A 1 81 ? -2.566 35.156 2.857 1 98.12 81 THR A O 1
ATOM 592 N N . PHE A 1 82 ? -1.325 33.25 2.805 1 97.94 82 PHE A N 1
ATOM 593 C CA . PHE A 1 82 ? -1.025 33.312 4.23 1 97.94 82 PHE A CA 1
ATOM 594 C C . PHE A 1 82 ? 0.426 33.719 4.465 1 97.94 82 PHE A C 1
ATOM 596 O O . PHE A 1 82 ? 0.833 33.969 5.602 1 97.94 82 PHE A O 1
ATOM 603 N N . GLY A 1 83 ? 1.271 33.781 3.377 1 92.69 83 GLY A N 1
ATOM 604 C CA . GLY A 1 83 ? 2.688 34.094 3.504 1 92.69 83 GLY A CA 1
ATOM 605 C C . GLY A 1 83 ? 3.582 32.906 3.178 1 92.69 83 GLY A C 1
ATOM 606 O O . GLY A 1 83 ? 3.098 31.797 2.969 1 92.69 83 GLY A O 1
ATOM 607 N N . PRO A 1 84 ? 4.855 33.156 3.168 1 91.12 84 PRO A N 1
ATOM 608 C CA . PRO A 1 84 ? 5.797 32.188 2.582 1 91.12 84 PRO A CA 1
ATOM 609 C C . PRO A 1 84 ? 6.211 31.094 3.559 1 91.12 84 PRO A C 1
ATOM 611 O O . PRO A 1 84 ? 7.406 30.844 3.742 1 91.12 84 PRO A O 1
ATOM 614 N N . ARG A 1 85 ? 5.188 30.5 4.191 1 96.25 85 ARG A N 1
ATOM 615 C CA . ARG A 1 85 ? 5.488 29.344 5.023 1 96.25 85 ARG A CA 1
ATOM 616 C C . ARG A 1 85 ? 4.273 28.438 5.164 1 96.25 85 ARG A C 1
ATOM 618 O O . ARG A 1 85 ? 3.146 28.922 5.301 1 96.25 85 ARG A O 1
ATOM 625 N N . ILE A 1 86 ? 4.516 27.234 5.082 1 98.38 86 ILE A N 1
ATOM 626 C CA . ILE A 1 86 ? 3.561 26.188 5.395 1 98.38 86 ILE A CA 1
ATOM 627 C C . ILE A 1 86 ? 4.129 25.281 6.484 1 98.38 86 ILE A C 1
ATOM 629 O O . ILE A 1 86 ? 5.211 24.703 6.324 1 98.38 86 ILE A O 1
ATOM 633 N N . ASP A 1 87 ? 3.396 25.156 7.578 1 98.69 87 ASP A N 1
ATOM 634 C CA . ASP A 1 87 ? 3.916 24.406 8.719 1 98.69 87 ASP A CA 1
ATOM 635 C C . ASP A 1 87 ? 3.365 22.984 8.742 1 98.69 87 ASP A C 1
ATOM 637 O O . ASP A 1 87 ? 4.074 22.047 9.117 1 98.69 87 ASP A O 1
ATOM 641 N N . PHE A 1 88 ? 2.09 22.844 8.422 1 98.88 88 PHE A N 1
ATOM 642 C CA . PHE A 1 88 ? 1.406 21.547 8.492 1 98.88 88 PHE A CA 1
ATOM 643 C C . PHE A 1 88 ? 0.707 21.234 7.176 1 98.88 88 PHE A C 1
ATOM 645 O O . PHE A 1 88 ? 0.094 22.125 6.566 1 98.88 88 PHE A O 1
ATOM 652 N N . VAL A 1 89 ? 0.857 20.031 6.684 1 98.94 89 VAL A N 1
ATOM 653 C CA . VAL A 1 89 ? 0.108 19.562 5.523 1 98.94 89 VAL A CA 1
ATOM 654 C C . VAL A 1 89 ? -0.621 18.266 5.871 1 98.94 89 VAL A C 1
ATOM 656 O O . VAL A 1 89 ? 0.002 17.281 6.297 1 98.94 89 VAL A O 1
ATOM 659 N N . PHE A 1 90 ? -1.905 18.344 5.75 1 98.94 90 PHE A N 1
ATOM 660 C CA . PHE A 1 90 ? -2.746 17.172 5.973 1 98.94 90 PHE A CA 1
ATOM 661 C C . PHE A 1 90 ? -3.283 16.625 4.656 1 98.94 90 PHE A C 1
ATOM 663 O O . PHE A 1 90 ? -4.105 17.281 4 1 98.94 90 PHE A O 1
ATOM 670 N N . ALA A 1 91 ? -2.809 15.508 4.227 1 98.81 91 ALA A N 1
ATOM 671 C CA . ALA A 1 91 ? -3.383 14.789 3.096 1 98.81 91 ALA A CA 1
ATOM 672 C C . ALA A 1 91 ? -4.559 13.922 3.537 1 98.81 91 ALA A C 1
ATOM 674 O O . ALA A 1 91 ? -4.383 12.742 3.857 1 98.81 91 ALA A O 1
ATOM 675 N N . ASN A 1 92 ? -5.738 14.492 3.471 1 97.31 92 ASN A N 1
ATOM 676 C CA . ASN A 1 92 ? -6.914 13.859 4.062 1 97.31 92 ASN A CA 1
ATOM 677 C C . ASN A 1 92 ? -7.941 13.484 2.996 1 97.31 92 ASN A C 1
ATOM 679 O O . ASN A 1 92 ? -8.836 12.672 3.252 1 97.31 92 ASN A O 1
ATOM 683 N N . ALA A 1 93 ? -7.848 14.094 1.808 1 93.44 93 ALA A N 1
ATOM 684 C CA . ALA A 1 93 ? -8.805 13.758 0.751 1 93.44 93 ALA A CA 1
ATOM 685 C C . ALA A 1 93 ? -8.828 12.258 0.493 1 93.44 93 ALA A C 1
ATOM 687 O O . ALA A 1 93 ? -7.781 11.609 0.408 1 93.44 93 ALA A O 1
ATOM 688 N N . GLY A 1 94 ? -9.977 11.734 0.497 1 89.38 94 GLY A N 1
ATOM 689 C CA . GLY A 1 94 ? -10.133 10.305 0.287 1 89.38 94 GLY A CA 1
ATOM 690 C C . GLY A 1 94 ? -11.555 9.906 -0.084 1 89.38 94 GLY A C 1
ATOM 691 O O . GLY A 1 94 ? -12.5 10.656 0.158 1 89.38 94 GLY A O 1
ATOM 692 N N . ILE A 1 95 ? -11.664 8.852 -0.73 1 81.31 95 ILE A N 1
ATOM 693 C CA . ILE A 1 95 ? -12.953 8.266 -1.082 1 81.31 95 ILE A CA 1
ATOM 694 C C . ILE A 1 95 ? -12.953 6.777 -0.736 1 81.31 95 ILE A C 1
ATOM 696 O O . ILE A 1 95 ? -11.898 6.176 -0.55 1 81.31 95 ILE A O 1
ATOM 700 N N . ALA A 1 96 ? -14.078 6.32 -0.388 1 75.31 96 ALA A N 1
ATOM 701 C CA . ALA A 1 96 ? -14.305 4.891 -0.207 1 75.31 96 ALA A CA 1
ATOM 702 C C . ALA A 1 96 ? -15.422 4.395 -1.118 1 75.31 96 ALA A C 1
ATOM 704 O O . ALA A 1 96 ? -16.25 5.184 -1.576 1 75.31 96 ALA A O 1
ATOM 705 N N . GLN A 1 97 ? -15.242 3.252 -1.582 1 62.72 97 GLN A N 1
ATOM 706 C CA . GLN A 1 97 ? -16.344 2.691 -2.367 1 62.72 97 GLN A CA 1
ATOM 707 C C . GLN A 1 97 ? -17.5 2.289 -1.472 1 62.72 97 GLN A C 1
ATOM 709 O O . GLN A 1 97 ? -17.5 1.199 -0.895 1 62.72 97 GLN A O 1
ATOM 714 N N . MET A 1 98 ? -18.125 3.287 -0.902 1 55.44 98 MET A N 1
ATOM 715 C CA . MET A 1 98 ? -19.203 3.111 0.068 1 55.44 98 MET A CA 1
ATOM 716 C C . MET A 1 98 ? -20.078 1.917 -0.3 1 55.44 98 MET A C 1
ATOM 718 O O . MET A 1 98 ? -20.531 1.182 0.578 1 55.44 98 MET A O 1
ATOM 722 N N . ARG A 1 99 ? -20.469 1.857 -1.544 1 52.03 99 ARG A N 1
ATOM 723 C CA . ARG A 1 99 ? -21.422 0.799 -1.868 1 52.03 99 ARG A CA 1
ATOM 724 C C . ARG A 1 99 ? -20.828 -0.577 -1.582 1 52.03 99 ARG A C 1
ATOM 726 O O . ARG A 1 99 ? -21.562 -1.516 -1.254 1 52.03 99 ARG A O 1
ATOM 733 N N . GLU A 1 100 ? -19.562 -0.778 -1.726 1 51.59 100 GLU A N 1
ATOM 734 C CA . GLU A 1 100 ? -18.938 -2.062 -1.426 1 51.59 100 GLU A CA 1
ATOM 735 C C . GLU A 1 100 ? -18.891 -2.311 0.079 1 51.59 100 GLU A C 1
ATOM 737 O O . GLU A 1 100 ? -18.859 -3.459 0.524 1 51.59 100 GLU A O 1
ATOM 742 N N . MET A 1 101 ? -18.703 -1.156 0.91 1 50.72 101 MET A N 1
ATOM 743 C CA . MET A 1 101 ? -18.562 -1.393 2.344 1 50.72 101 MET A CA 1
ATOM 744 C C . MET A 1 101 ? -19.75 -2.168 2.891 1 50.72 101 MET A C 1
ATOM 746 O O . MET A 1 101 ? -19.594 -3.029 3.758 1 50.72 101 MET A O 1
ATOM 750 N N . ARG A 1 102 ? -20.953 -1.705 2.469 1 47.22 102 ARG A N 1
ATOM 751 C CA . ARG A 1 102 ? -22.109 -2.371 3.047 1 47.22 102 ARG A CA 1
ATOM 752 C C . ARG A 1 102 ? -22.781 -3.293 2.031 1 47.22 102 ARG A C 1
ATOM 754 O O . ARG A 1 102 ? -23.703 -4.039 2.369 1 47.22 102 ARG A O 1
ATOM 761 N N . SER A 1 103 ? -22.375 -3.053 0.781 1 44.94 103 SER A N 1
ATOM 762 C CA . SER A 1 103 ? -23.141 -3.838 -0.18 1 44.94 103 SER A CA 1
ATOM 763 C C . SER A 1 103 ? -22.359 -5.062 -0.646 1 44.94 103 SER A C 1
ATOM 765 O O . SER A 1 103 ? -21.125 -5.035 -0.693 1 44.94 103 SER A O 1
ATOM 767 N N . SER A 1 104 ? -22.875 -6.176 -0.332 1 44.53 104 SER A N 1
ATOM 768 C CA . SER A 1 104 ? -22.531 -7.375 -1.085 1 44.53 104 SER A CA 1
ATOM 769 C C . SER A 1 104 ? -22.531 -7.105 -2.586 1 44.53 104 SER A C 1
ATOM 771 O O . SER A 1 104 ? -22.688 -8.031 -3.389 1 44.53 104 SER A O 1
ATOM 773 N N . ASP A 1 105 ? -22.531 -5.918 -2.951 1 50.94 105 ASP A N 1
ATOM 774 C CA . ASP A 1 105 ? -22.625 -5.605 -4.375 1 50.94 105 ASP A CA 1
ATOM 775 C C . ASP A 1 105 ? -21.469 -6.23 -5.148 1 50.94 105 ASP A C 1
ATOM 777 O O . ASP A 1 105 ? -20.297 -5.895 -4.914 1 50.94 105 ASP A O 1
ATOM 781 N N . PRO A 1 106 ? -21.781 -7.215 -6.004 1 45.19 106 PRO A N 1
ATOM 782 C CA . PRO A 1 106 ? -20.844 -7.996 -6.828 1 45.19 106 PRO A CA 1
ATOM 783 C C . PRO A 1 106 ? -19.969 -7.121 -7.723 1 45.19 106 PRO A C 1
ATOM 785 O O . PRO A 1 106 ? -19.031 -7.613 -8.344 1 45.19 106 PRO A O 1
ATOM 788 N N . THR A 1 107 ? -20.312 -5.816 -7.934 1 54.66 107 THR A N 1
ATOM 789 C CA . THR A 1 107 ? -19.562 -5.004 -8.883 1 54.66 107 THR A CA 1
ATOM 790 C C . THR A 1 107 ? -18.281 -4.477 -8.242 1 54.66 107 THR A C 1
ATOM 792 O O . THR A 1 107 ? -17.531 -3.74 -8.875 1 54.66 107 THR A O 1
ATOM 795 N N . HIS A 1 108 ? -18 -5.121 -7.109 1 72.88 108 HIS A N 1
ATOM 796 C CA . HIS A 1 108 ? -16.812 -4.68 -6.367 1 72.88 108 HIS A CA 1
ATOM 797 C C . HIS A 1 108 ? -15.555 -5.375 -6.867 1 72.88 108 HIS A C 1
ATOM 799 O O . HIS A 1 108 ? -15.633 -6.449 -7.469 1 72.88 108 HIS A O 1
ATOM 805 N N . PHE A 1 109 ? -14.531 -4.754 -6.797 1 80.19 109 PHE A N 1
ATOM 806 C CA . PHE A 1 109 ? -13.258 -5.176 -7.371 1 80.19 109 PHE A CA 1
ATOM 807 C C . PHE A 1 109 ? -13.07 -6.68 -7.215 1 80.19 109 PHE A C 1
ATOM 809 O O . PHE A 1 109 ? -12.898 -7.395 -8.203 1 80.19 109 PHE A O 1
ATOM 816 N N . ALA A 1 110 ? -13.297 -7.164 -5.992 1 76.69 110 ALA A N 1
ATOM 817 C CA . ALA A 1 110 ? -12.969 -8.562 -5.719 1 76.69 110 ALA A CA 1
ATOM 818 C C . ALA A 1 110 ? -14.133 -9.477 -6.07 1 76.69 110 ALA A C 1
ATOM 820 O O . ALA A 1 110 ? -13.945 -10.68 -6.285 1 76.69 110 ALA A O 1
ATOM 821 N N . THR A 1 111 ? -15.32 -8.883 -6.168 1 73.94 111 THR A N 1
ATOM 822 C CA . THR A 1 111 ? -16.469 -9.758 -6.34 1 73.94 111 THR A CA 1
ATOM 823 C C . THR A 1 111 ? -17.188 -9.453 -7.645 1 73.94 111 THR A C 1
ATOM 825 O O . THR A 1 111 ? -18.266 -10.008 -7.914 1 73.94 111 THR A O 1
ATOM 828 N N . SER A 1 112 ? -16.516 -8.609 -8.375 1 76.56 112 SER A N 1
ATOM 829 C CA . SER A 1 112 ? -17.125 -8.273 -9.648 1 76.56 112 SER A CA 1
ATOM 830 C C . SER A 1 112 ? -17.422 -9.523 -10.469 1 76.56 112 SER A C 1
ATOM 832 O O . SER A 1 112 ? -16.547 -10.367 -10.664 1 76.56 112 SER A O 1
ATOM 834 N N . ALA A 1 113 ? -18.719 -9.68 -10.812 1 76.69 113 ALA A N 1
ATOM 835 C CA . ALA A 1 113 ? -19.094 -10.789 -11.695 1 76.69 113 ALA A CA 1
ATOM 836 C C . ALA A 1 113 ? -19.078 -10.359 -13.156 1 76.69 113 ALA A C 1
ATOM 838 O O . ALA A 1 113 ? -19.547 -9.266 -13.5 1 76.69 113 ALA A O 1
ATOM 839 N N . HIS A 1 114 ? -18.297 -11.133 -13.875 1 80 114 HIS A N 1
ATOM 840 C CA . HIS A 1 114 ? -18.266 -10.898 -15.32 1 80 114 HIS A CA 1
ATOM 841 C C . HIS A 1 114 ? -19.062 -11.961 -16.062 1 80 114 HIS A C 1
ATOM 843 O O . HIS A 1 114 ? -18.734 -13.148 -16.016 1 80 114 HIS A O 1
ATOM 849 N N . SER A 1 115 ? -20.125 -11.539 -16.656 1 80 115 SER A N 1
ATOM 850 C CA . SER A 1 115 ? -21.016 -12.469 -17.328 1 80 115 SER A CA 1
ATOM 851 C C . SER A 1 115 ? -20.328 -13.156 -18.5 1 80 115 SER A C 1
ATOM 853 O O . SER A 1 115 ? -20.672 -14.281 -18.859 1 80 115 SER A O 1
ATOM 855 N N . SER A 1 116 ? -19.391 -12.383 -19.141 1 87.88 116 SER A N 1
ATOM 856 C CA . SER A 1 116 ? -18.641 -12.922 -20.266 1 87.88 116 SER A CA 1
ATOM 857 C C . SER A 1 116 ? -17.203 -12.43 -20.266 1 87.88 116 SER A C 1
ATOM 859 O O . SER A 1 116 ? -16.922 -11.328 -19.781 1 87.88 116 SER A O 1
ATOM 861 N N . LEU A 1 117 ? -16.328 -13.336 -20.703 1 92.5 117 LEU A N 1
ATOM 862 C CA . LEU A 1 117 ? -14.922 -12.969 -20.844 1 92.5 117 LEU A CA 1
ATOM 863 C C . LEU A 1 117 ? -14.695 -12.195 -22.141 1 92.5 117 LEU A C 1
ATOM 865 O O . LEU A 1 117 ? -13.68 -11.516 -22.297 1 92.5 117 LEU A O 1
ATOM 869 N N . ASP A 1 118 ? -15.656 -12.227 -23.016 1 90.19 118 ASP A N 1
ATOM 870 C CA . ASP A 1 118 ? -15.508 -11.672 -24.359 1 90.19 118 ASP A CA 1
ATOM 871 C C . ASP A 1 118 ? -15.359 -10.148 -24.297 1 90.19 118 ASP A C 1
ATOM 873 O O . ASP A 1 118 ? -14.633 -9.562 -25.109 1 90.19 118 ASP A O 1
ATOM 877 N N . ASP A 1 119 ? -16.016 -9.602 -23.406 1 90 119 ASP A N 1
ATOM 878 C CA . ASP A 1 119 ? -15.992 -8.141 -23.359 1 90 119 ASP A CA 1
ATOM 879 C C . ASP A 1 119 ? -15.203 -7.645 -22.156 1 90 119 ASP A C 1
ATOM 881 O O . ASP A 1 119 ? -15.32 -6.484 -21.766 1 90 119 ASP A O 1
ATOM 885 N N . LEU A 1 120 ? -14.461 -8.484 -21.562 1 92.62 120 LEU A N 1
ATOM 886 C CA . LEU A 1 120 ? -13.703 -8.125 -20.359 1 92.62 120 LEU A CA 1
ATOM 887 C C . LEU A 1 120 ? -12.805 -6.922 -20.625 1 92.62 120 LEU A C 1
ATOM 889 O O . LEU A 1 120 ? -12.672 -6.039 -19.781 1 92.62 120 LEU A O 1
ATOM 893 N N . SER A 1 121 ? -12.164 -6.844 -21.781 1 93.56 121 SER A N 1
ATOM 894 C CA . SER A 1 121 ? -11.211 -5.789 -22.109 1 93.56 121 SER A CA 1
ATOM 895 C C . SER A 1 121 ? -11.883 -4.422 -22.125 1 93.56 121 SER A C 1
ATOM 897 O O . SER A 1 121 ? -11.219 -3.396 -21.969 1 93.56 121 SER A O 1
ATOM 899 N N . SER A 1 122 ? -13.188 -4.395 -22.328 1 92.38 122 SER A N 1
ATOM 900 C CA . SER A 1 122 ? -13.938 -3.143 -22.406 1 92.38 122 SER A CA 1
ATOM 901 C C . SER A 1 122 ? -14.438 -2.711 -21.031 1 92.38 122 SER A C 1
ATOM 903 O O . SER A 1 122 ? -15.07 -1.66 -20.891 1 92.38 122 SER A O 1
ATOM 905 N N . ARG A 1 123 ? -14.164 -3.49 -20.047 1 89.75 123 ARG A N 1
ATOM 906 C CA . ARG A 1 123 ? -14.633 -3.215 -18.688 1 89.75 123 ARG A CA 1
ATOM 907 C C . ARG A 1 123 ? -13.477 -3.188 -17.703 1 89.75 123 ARG A C 1
ATOM 909 O O . ARG A 1 123 ? -13.43 -3.992 -16.766 1 89.75 123 ARG A O 1
ATOM 916 N N . PRO A 1 124 ? -12.625 -2.197 -17.828 1 91.56 124 PRO A N 1
ATOM 917 C CA . PRO A 1 124 ? -11.531 -2.104 -16.859 1 91.56 124 PRO A CA 1
ATOM 918 C C . PRO A 1 124 ? -12.031 -1.812 -15.445 1 91.56 124 PRO A C 1
ATOM 920 O O . PRO A 1 124 ? -13.055 -1.149 -15.266 1 91.56 124 PRO A O 1
ATOM 923 N N . PRO A 1 125 ? -11.336 -2.424 -14.438 1 91 125 PRO A N 1
ATOM 924 C CA . PRO A 1 125 ? -11.664 -1.979 -13.078 1 91 125 PRO A CA 1
ATOM 925 C C . PRO A 1 125 ? -11.359 -0.501 -12.852 1 91 125 PRO A C 1
ATOM 927 O O . PRO A 1 125 ? -10.367 0.016 -13.367 1 91 125 PRO A O 1
ATOM 930 N N . SER A 1 126 ? -12.258 0.104 -12.141 1 90.38 126 SER A N 1
ATOM 931 C CA . SER A 1 126 ? -11.961 1.474 -11.734 1 90.38 126 SER A CA 1
ATOM 932 C C . SER A 1 126 ? -10.93 1.506 -10.609 1 90.38 126 SER A C 1
ATOM 934 O O . SER A 1 126 ? -11.102 0.839 -9.586 1 90.38 126 SER A O 1
ATOM 936 N N . LEU A 1 127 ? -9.844 2.193 -10.805 1 94.44 127 LEU A N 1
ATOM 937 C CA . LEU A 1 127 ? -8.844 2.365 -9.75 1 94.44 127 LEU A CA 1
ATOM 938 C C . LEU A 1 127 ? -8.914 3.77 -9.156 1 94.44 127 LEU A C 1
ATOM 940 O O . LEU A 1 127 ? -7.898 4.309 -8.703 1 94.44 127 LEU A O 1
ATOM 944 N N . ALA A 1 128 ? -10.109 4.355 -9.195 1 93.44 128 ALA A N 1
ATOM 945 C CA . ALA A 1 128 ? -10.312 5.715 -8.695 1 93.44 128 ALA A CA 1
ATOM 946 C C . ALA A 1 128 ? -9.883 5.832 -7.234 1 93.44 128 ALA A C 1
ATOM 948 O O . ALA A 1 128 ? -9.32 6.844 -6.824 1 93.44 128 ALA A O 1
ATOM 949 N N . VAL A 1 129 ? -10.141 4.805 -6.449 1 93.81 129 VAL A N 1
ATOM 950 C CA . VAL A 1 129 ? -9.773 4.809 -5.035 1 93.81 129 VAL A CA 1
ATOM 951 C C . VAL A 1 129 ? -8.258 4.91 -4.898 1 93.81 129 VAL A C 1
ATOM 953 O O . VAL A 1 129 ? -7.75 5.652 -4.051 1 93.81 129 VAL A O 1
ATOM 956 N N . ILE A 1 130 ? -7.543 4.188 -5.75 1 97.19 130 ILE A N 1
ATOM 957 C CA . ILE A 1 130 ? -6.082 4.242 -5.73 1 97.19 130 ILE A CA 1
ATOM 958 C C . ILE A 1 130 ? -5.613 5.637 -6.137 1 97.19 130 ILE A C 1
ATOM 960 O O . ILE A 1 130 ? -4.703 6.195 -5.523 1 97.19 130 ILE A O 1
ATOM 964 N N . ARG A 1 131 ? -6.254 6.23 -7.117 1 97.06 131 ARG A N 1
ATOM 965 C CA . ARG A 1 131 ? -5.871 7.551 -7.609 1 97.06 131 ARG A CA 1
ATOM 966 C C . ARG A 1 131 ? -6.051 8.609 -6.531 1 97.06 131 ARG A C 1
ATOM 968 O O . ARG A 1 131 ? -5.164 9.438 -6.312 1 97.06 131 ARG A O 1
ATOM 975 N N . VAL A 1 132 ? -7.105 8.562 -5.852 1 97 132 VAL A N 1
ATOM 976 C CA . VAL A 1 132 ? -7.426 9.609 -4.891 1 97 132 VAL A CA 1
ATOM 977 C C . VAL A 1 132 ? -6.699 9.352 -3.572 1 97 132 VAL A C 1
ATOM 979 O O . VAL A 1 132 ? -6.004 10.227 -3.053 1 97 132 VAL A O 1
ATOM 982 N N . ASN A 1 133 ? -6.801 8.094 -3.068 1 97.44 133 ASN A N 1
ATOM 983 C CA . ASN A 1 133 ? -6.383 7.797 -1.703 1 97.44 133 ASN A CA 1
ATOM 984 C C . ASN A 1 133 ? -4.883 7.531 -1.619 1 97.44 133 ASN A C 1
ATOM 986 O O . ASN A 1 133 ? -4.301 7.57 -0.534 1 97.44 133 ASN A O 1
ATOM 990 N N . LEU A 1 134 ? -4.281 7.242 -2.752 1 98.56 134 LEU A N 1
ATOM 991 C CA . LEU A 1 134 ? -2.848 6.973 -2.703 1 98.56 134 LEU A CA 1
ATOM 992 C C . LEU A 1 134 ? -2.08 7.973 -3.562 1 98.56 134 LEU A C 1
ATOM 994 O O . LEU A 1 134 ? -1.252 8.727 -3.053 1 98.56 134 LEU A O 1
ATOM 998 N N . ASP A 1 135 ? -2.383 8.031 -4.883 1 98.31 135 ASP A N 1
ATOM 999 C CA . ASP A 1 135 ? -1.665 8.977 -5.734 1 98.31 135 ASP A CA 1
ATOM 1000 C C . ASP A 1 135 ? -1.814 10.406 -5.215 1 98.31 135 ASP A C 1
ATOM 1002 O O . ASP A 1 135 ? -0.853 11.18 -5.219 1 98.31 135 ASP A O 1
ATOM 1006 N N . GLY A 1 136 ? -3.027 10.727 -4.801 1 98.62 136 GLY A N 1
ATOM 1007 C CA . GLY A 1 136 ? -3.264 12.055 -4.242 1 98.62 136 GLY A CA 1
ATOM 1008 C C . GLY A 1 136 ? -2.391 12.359 -3.041 1 98.62 136 GLY A C 1
ATOM 1009 O O . GLY A 1 136 ? -1.88 13.469 -2.904 1 98.62 136 GLY A O 1
ATOM 1010 N N . VAL A 1 137 ? -2.211 11.383 -2.158 1 98.75 137 VAL A N 1
ATOM 1011 C CA . VAL A 1 137 ? -1.359 11.539 -0.983 1 98.75 137 VAL A CA 1
ATOM 1012 C C . VAL A 1 137 ? 0.097 11.695 -1.417 1 98.75 137 VAL A C 1
ATOM 1014 O O . VAL A 1 137 ? 0.821 12.547 -0.89 1 98.75 137 VAL A O 1
ATOM 1017 N N . LEU A 1 138 ? 0.507 10.914 -2.377 1 98.31 138 LEU A N 1
ATOM 1018 C CA . LEU A 1 138 ? 1.882 10.969 -2.863 1 98.31 138 LEU A CA 1
ATOM 1019 C C . LEU A 1 138 ? 2.174 12.312 -3.516 1 98.31 138 LEU A C 1
ATOM 1021 O O . LEU A 1 138 ? 3.23 12.906 -3.283 1 98.31 138 LEU A O 1
ATOM 1025 N N . TYR A 1 139 ? 1.273 12.805 -4.332 1 97.94 139 TYR A N 1
ATOM 1026 C CA . TYR A 1 139 ? 1.429 14.117 -4.941 1 97.94 139 TYR A CA 1
ATOM 1027 C C . TYR A 1 139 ? 1.521 15.203 -3.881 1 97.94 139 TYR A C 1
ATOM 1029 O O . TYR A 1 139 ? 2.391 16.078 -3.951 1 97.94 139 TYR A O 1
ATOM 1037 N N . THR A 1 140 ? 0.631 15.141 -2.896 1 98.62 140 THR A N 1
ATOM 1038 C CA . THR A 1 140 ? 0.602 16.141 -1.837 1 98.62 140 THR A CA 1
ATOM 1039 C C . THR A 1 140 ? 1.897 16.125 -1.032 1 98.62 140 THR A C 1
ATOM 1041 O O . THR A 1 140 ? 2.459 17.172 -0.718 1 98.62 140 THR A O 1
ATOM 1044 N N . LEU A 1 141 ? 2.355 14.906 -0.744 1 98.44 141 LEU A N 1
ATOM 1045 C CA . LEU A 1 141 ? 3.592 14.758 0.015 1 98.44 141 LEU A CA 1
ATOM 1046 C C . LEU A 1 141 ? 4.777 15.305 -0.772 1 98.44 141 LEU A C 1
ATOM 1048 O O . LEU A 1 141 ? 5.637 15.992 -0.214 1 98.44 141 LEU A O 1
ATOM 1052 N N . HIS A 1 142 ? 4.824 14.984 -2.029 1 96.31 142 HIS A N 1
ATOM 1053 C CA . HIS A 1 142 ? 5.926 15.461 -2.857 1 96.31 142 HIS A CA 1
ATOM 1054 C C . HIS A 1 142 ? 5.973 16.984 -2.895 1 96.31 142 HIS A C 1
ATOM 1056 O O . HIS A 1 142 ? 7.043 17.578 -2.744 1 96.31 142 HIS A O 1
ATOM 1062 N N . ALA A 1 143 ? 4.887 17.609 -3.066 1 96.94 143 ALA A N 1
ATOM 1063 C CA . ALA A 1 143 ? 4.812 19.062 -3.043 1 96.94 143 ALA A CA 1
ATOM 1064 C C . ALA A 1 143 ? 5.184 19.609 -1.666 1 96.94 143 ALA A C 1
ATOM 1066 O O . ALA A 1 143 ? 5.93 20.578 -1.559 1 96.94 143 ALA A O 1
ATOM 1067 N N . ALA A 1 144 ? 4.664 18.969 -0.612 1 98.12 144 ALA A N 1
ATOM 1068 C CA . ALA A 1 144 ? 4.973 19.406 0.75 1 98.12 144 ALA A CA 1
ATOM 1069 C C . ALA A 1 144 ? 6.477 19.391 1.001 1 98.12 144 ALA A C 1
ATOM 1071 O O . ALA A 1 144 ? 7.027 20.344 1.561 1 98.12 144 ALA A O 1
ATOM 1072 N N . LEU A 1 145 ? 7.105 18.297 0.59 1 96.75 145 LEU A N 1
ATOM 1073 C CA . LEU A 1 145 ? 8.547 18.172 0.79 1 96.75 145 LEU A CA 1
ATOM 1074 C C . LEU A 1 145 ? 9.289 19.281 0.063 1 96.75 145 LEU A C 1
ATOM 1076 O O . LEU A 1 145 ? 10.242 19.859 0.603 1 96.75 145 LEU A O 1
ATOM 1080 N N . ALA A 1 146 ? 8.859 19.625 -1.146 1 95.56 146 ALA A N 1
ATOM 1081 C CA . ALA A 1 146 ? 9.484 20.703 -1.905 1 95.56 146 ALA A CA 1
ATOM 1082 C C . ALA A 1 146 ? 9.375 22.031 -1.159 1 95.56 146 ALA A C 1
ATOM 1084 O O . ALA A 1 146 ? 10.359 22.75 -1.019 1 95.56 146 ALA A O 1
ATOM 1085 N N . TYR A 1 147 ? 8.273 22.344 -0.65 1 96.94 147 TYR A N 1
ATOM 1086 C CA . TYR A 1 147 ? 8.047 23.594 0.051 1 96.94 147 TYR A CA 1
ATOM 1087 C C . TYR A 1 147 ? 8.758 23.609 1.4 1 96.94 147 TYR A C 1
ATOM 1089 O O . TYR A 1 147 ? 9.398 24.594 1.77 1 96.94 147 TYR A O 1
ATOM 1097 N N . PHE A 1 148 ? 8.656 22.484 2.154 1 97.31 148 PHE A N 1
ATOM 1098 C CA . PHE A 1 148 ? 9.305 22.375 3.455 1 97.31 148 PHE A CA 1
ATOM 1099 C C . PHE A 1 148 ? 10.805 22.625 3.332 1 97.31 148 PHE A C 1
ATOM 1101 O O . PHE A 1 148 ? 11.383 23.359 4.145 1 97.31 148 PHE A O 1
ATOM 1108 N N . ARG A 1 149 ? 11.383 22.109 2.346 1 94.94 149 ARG A N 1
ATOM 1109 C CA . ARG A 1 149 ? 12.828 22.172 2.197 1 94.94 149 ARG A CA 1
ATOM 1110 C C . ARG A 1 149 ? 13.281 23.594 1.832 1 94.94 149 ARG A C 1
ATOM 1112 O O . ARG A 1 149 ? 14.453 23.922 1.992 1 94.94 149 ARG A O 1
ATOM 1119 N N . GLN A 1 150 ? 12.359 24.422 1.363 1 93.81 150 GLN A N 1
ATOM 1120 C CA . GLN A 1 150 ? 12.688 25.797 1.006 1 93.81 150 GLN A CA 1
ATOM 1121 C C . GLN A 1 150 ? 12.562 26.719 2.213 1 93.81 150 GLN A C 1
ATOM 1123 O O . GLN A 1 150 ? 13.031 27.859 2.174 1 93.81 150 GLN A O 1
ATOM 1128 N N . GLN A 1 151 ? 12.031 26.172 3.283 1 94.56 151 GLN A N 1
ATOM 1129 C CA . GLN A 1 151 ? 11.781 26.984 4.469 1 94.56 151 GLN A CA 1
ATOM 1130 C C . GLN A 1 151 ? 12.883 26.797 5.508 1 94.56 151 GLN A C 1
ATOM 1132 O O . GLN A 1 151 ? 13.453 25.703 5.617 1 94.56 151 GLN A O 1
ATOM 1137 N N . GLU A 1 152 ? 13.18 27.859 6.195 1 96.06 152 GLU A N 1
ATOM 1138 C CA . GLU A 1 152 ? 14.086 27.734 7.34 1 96.06 152 GLU A CA 1
ATOM 1139 C C . GLU A 1 152 ? 13.414 27 8.492 1 96.06 152 GLU A C 1
ATOM 1141 O O . GLU A 1 152 ? 12.188 27.062 8.648 1 96.06 152 GLU A O 1
ATOM 1146 N N . LYS A 1 153 ? 14.242 26.359 9.289 1 97.75 153 LYS A N 1
ATOM 1147 C CA . LYS A 1 153 ? 13.711 25.734 10.492 1 97.75 153 LYS A CA 1
ATOM 1148 C C . LYS A 1 153 ? 13.133 26.781 11.445 1 97.75 153 LYS A C 1
ATOM 1150 O O . LYS A 1 153 ? 13.688 27.875 11.594 1 97.75 153 LYS A O 1
ATOM 1155 N N . ASP A 1 154 ? 12.031 26.438 12.062 1 96.75 154 ASP A N 1
ATOM 1156 C CA . ASP A 1 154 ? 11.445 27.328 13.047 1 96.75 154 ASP A CA 1
ATOM 1157 C C . ASP A 1 154 ? 12.164 27.219 14.391 1 96.75 154 ASP A C 1
ATOM 1159 O O . ASP A 1 154 ? 13.219 26.578 14.484 1 96.75 154 ASP A O 1
ATOM 1163 N N . GLN A 1 155 ? 11.641 27.891 15.414 1 95.38 155 GLN A N 1
ATOM 1164 C CA . GLN A 1 155 ? 12.305 27.969 16.719 1 95.38 155 GLN A CA 1
ATOM 1165 C C . GLN A 1 155 ? 12.445 26.594 17.344 1 95.38 155 GLN A C 1
ATOM 1167 O O . GLN A 1 155 ? 13.336 26.375 18.172 1 95.38 155 GLN A O 1
ATOM 1172 N N . ASP A 1 156 ? 11.594 25.625 16.922 1 96.25 156 ASP A N 1
ATOM 1173 C CA . ASP A 1 156 ? 11.633 24.281 17.484 1 96.25 156 ASP A CA 1
ATOM 1174 C C . ASP A 1 156 ? 12.398 23.312 16.594 1 96.25 156 ASP A C 1
ATOM 1176 O O . ASP A 1 156 ? 12.484 22.109 16.875 1 96.25 156 ASP A O 1
ATOM 1180 N N . GLY A 1 157 ? 12.93 23.828 15.477 1 97.31 157 GLY A N 1
ATOM 1181 C CA . GLY A 1 157 ? 13.812 23.047 14.625 1 97.31 157 GLY A CA 1
ATOM 1182 C C . GLY A 1 157 ? 13.086 22.375 13.477 1 97.31 157 GLY A C 1
ATOM 1183 O O . GLY A 1 157 ? 13.609 21.438 12.867 1 97.31 157 GLY A O 1
ATOM 1184 N N . TRP A 1 158 ? 11.828 22.891 13.18 1 98.19 158 TRP A N 1
ATOM 1185 C CA . TRP A 1 158 ? 11.031 22.188 12.18 1 98.19 158 TRP A CA 1
ATOM 1186 C C . TRP A 1 158 ? 10.891 23.031 10.914 1 98.19 158 TRP A C 1
ATOM 1188 O O . TRP A 1 158 ? 10.711 24.25 10.984 1 98.19 158 TRP A O 1
ATOM 1198 N N . ARG A 1 159 ? 10.977 22.344 9.789 1 97.94 159 ARG A N 1
ATOM 1199 C CA . ARG A 1 159 ? 10.648 22.938 8.492 1 97.94 159 ARG A CA 1
ATOM 1200 C C . ARG A 1 159 ? 9.188 22.672 8.125 1 97.94 159 ARG A C 1
ATOM 1202 O O . ARG A 1 159 ? 8.578 23.453 7.402 1 97.94 159 ARG A O 1
ATOM 1209 N N . GLY A 1 160 ? 8.633 21.531 8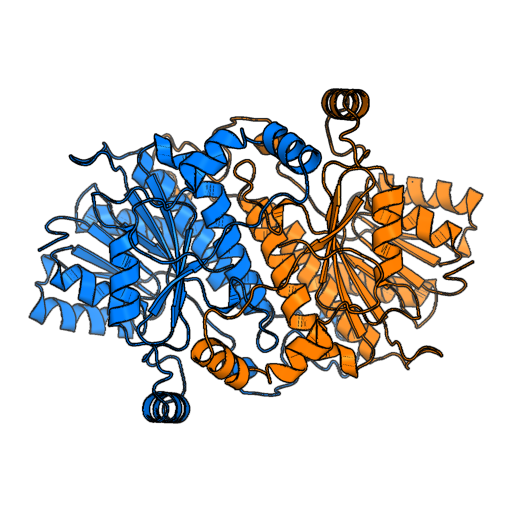.594 1 98.44 160 GLY A N 1
ATOM 1210 C CA . GLY A 1 160 ? 7.254 21.172 8.312 1 98.44 160 GLY A CA 1
ATO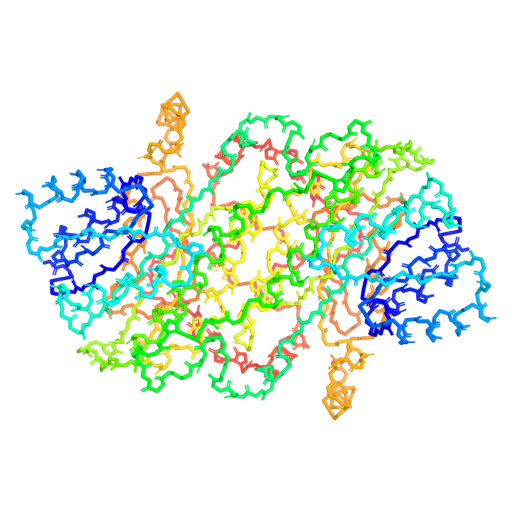M 1211 C C . GLY A 1 160 ? 6.875 19.781 8.797 1 98.44 160 GLY A C 1
ATOM 1212 O O . GLY A 1 160 ? 7.75 18.953 9.039 1 98.44 160 GLY A O 1
ATOM 1213 N N . LYS A 1 161 ? 5.621 19.609 9.023 1 98.81 161 LYS A N 1
ATOM 1214 C CA . LYS A 1 161 ? 5.074 18.328 9.477 1 98.81 161 LYS A CA 1
ATOM 1215 C C . LYS A 1 161 ? 3.926 17.875 8.578 1 98.81 161 LYS A C 1
ATOM 1217 O O . LYS A 1 161 ? 3 18.656 8.312 1 98.81 161 LYS A O 1
ATOM 1222 N N . PHE A 1 162 ? 4.062 16.672 8.062 1 98.88 162 PHE A N 1
ATOM 1223 C CA . PHE A 1 162 ? 3.086 16.062 7.164 1 98.88 162 PHE A CA 1
ATOM 1224 C C . PHE A 1 162 ? 2.314 14.961 7.863 1 98.88 162 PHE A C 1
ATOM 1226 O O . PHE A 1 162 ? 2.906 14.117 8.539 1 98.88 162 PHE A O 1
ATOM 1233 N N . VAL A 1 163 ? 0.978 15 7.734 1 98.94 163 VAL A N 1
ATOM 1234 C CA . VAL A 1 163 ? 0.132 13.945 8.289 1 98.94 163 VAL A CA 1
ATOM 1235 C C . VAL A 1 163 ? -0.857 13.461 7.23 1 98.94 163 VAL A C 1
ATOM 1237 O O . VAL A 1 163 ? -1.625 14.258 6.684 1 98.94 163 VAL A O 1
ATOM 1240 N N . ALA A 1 164 ? -0.819 12.203 6.918 1 98.75 164 ALA A N 1
ATOM 1241 C CA . ALA A 1 164 ? -1.784 11.602 6 1 98.75 164 ALA A CA 1
ATOM 1242 C C . ALA A 1 164 ? -2.898 10.891 6.766 1 98.75 164 ALA A C 1
ATOM 1244 O O . ALA A 1 164 ? -2.727 10.523 7.93 1 98.75 164 ALA A O 1
ATOM 1245 N N . THR A 1 165 ? -4.023 10.766 6.102 1 96.75 165 THR A N 1
ATOM 1246 C CA . THR A 1 165 ? -5.133 10.008 6.664 1 96.75 165 THR A CA 1
ATOM 1247 C C . THR A 1 165 ? -5.078 8.555 6.195 1 96.75 165 THR A C 1
ATOM 1249 O O . THR A 1 165 ? -5.34 8.266 5.023 1 96.75 165 THR A O 1
ATOM 1252 N N . GLY A 1 166 ? -4.73 7.723 7.09 1 96 166 GLY A N 1
ATOM 1253 C CA . GLY A 1 166 ? -4.852 6.293 6.859 1 96 166 GLY A CA 1
ATOM 1254 C C . GLY A 1 166 ? -6.219 5.746 7.215 1 96 166 GLY A C 1
ATOM 1255 O O . GLY A 1 166 ? -7.242 6.328 6.852 1 96 166 GLY A O 1
ATOM 1256 N N . SER A 1 167 ? -6.273 4.578 7.773 1 92 167 SER A N 1
ATOM 1257 C CA . SER A 1 167 ? -7.453 3.838 8.203 1 92 167 SER A CA 1
ATOM 1258 C C . SER A 1 167 ? -7.066 2.598 9 1 92 167 SER A C 1
ATOM 1260 O O . SER A 1 167 ? -5.891 2.234 9.062 1 92 167 SER A O 1
ATOM 1262 N N . ASN A 1 168 ? -8.07 2.1 9.688 1 92 168 ASN A N 1
ATOM 1263 C CA . ASN A 1 168 ? -7.848 0.752 10.195 1 92 168 ASN A CA 1
ATOM 1264 C C . ASN A 1 168 ? -7.473 -0.218 9.078 1 92 168 ASN A C 1
ATOM 1266 O O . ASN A 1 168 ? -6.762 -1.196 9.312 1 92 168 ASN A O 1
ATOM 1270 N N . ALA A 1 169 ? -7.836 0.115 7.906 1 90.88 169 ALA A N 1
ATOM 1271 C CA . ALA A 1 169 ? -7.523 -0.698 6.734 1 90.88 169 ALA A CA 1
ATOM 1272 C C . ALA A 1 169 ? -6.043 -0.585 6.371 1 90.88 169 ALA A C 1
ATOM 1274 O O . ALA A 1 169 ? -5.551 -1.325 5.516 1 90.88 169 ALA A O 1
ATOM 1275 N N . SER A 1 170 ? -5.332 0.275 7.047 1 95 170 SER A N 1
ATOM 1276 C CA . SER A 1 170 ? -3.906 0.431 6.789 1 95 170 SER A CA 1
ATOM 1277 C C . SER A 1 170 ? -3.109 -0.732 7.371 1 95 170 SER A C 1
ATOM 1279 O O . SER A 1 170 ? -1.939 -0.922 7.031 1 95 170 SER A O 1
ATOM 1281 N N . PHE A 1 171 ? -3.812 -1.479 8.305 1 93 171 PHE A N 1
ATOM 1282 C CA . PHE A 1 171 ? -3.041 -2.549 8.93 1 93 171 PHE A CA 1
ATOM 1283 C C . PHE A 1 171 ? -3.93 -3.746 9.242 1 93 171 PHE A C 1
ATOM 1285 O O . PHE A 1 171 ? -3.432 -4.848 9.484 1 93 171 PHE A O 1
ATOM 1292 N N . TYR A 1 172 ? -5.258 -3.635 9.211 1 94.12 172 TYR A N 1
ATOM 1293 C CA . TYR A 1 172 ? -6.16 -4.777 9.312 1 94.12 172 TYR A CA 1
ATOM 1294 C C . TYR A 1 172 ? -6.547 -5.293 7.93 1 94.12 172 TYR A C 1
ATOM 1296 O O . TYR A 1 172 ? -6.625 -4.52 6.973 1 94.12 172 TYR A O 1
ATOM 1304 N N . PRO A 1 173 ? -6.84 -6.609 7.871 1 93.69 173 PRO A N 1
ATOM 1305 C CA . PRO A 1 173 ? -7.527 -7.066 6.664 1 93.69 173 PRO A CA 1
ATOM 1306 C C . PRO A 1 173 ? -8.891 -6.398 6.469 1 93.69 173 PRO A C 1
ATOM 1308 O O . PRO A 1 173 ? -9.664 -6.293 7.418 1 93.69 173 PRO A O 1
ATOM 1311 N N . PHE A 1 174 ? -9.133 -5.953 5.254 1 90.19 174 PHE A N 1
ATOM 1312 C CA . PHE A 1 174 ? -10.352 -5.207 4.969 1 90.19 174 PHE A CA 1
ATOM 1313 C C . PHE A 1 174 ? -11.039 -5.754 3.721 1 90.19 174 PHE A C 1
ATOM 1315 O O . PHE A 1 174 ? -11.078 -5.094 2.684 1 90.19 174 PHE A O 1
ATOM 1322 N N . PRO A 1 175 ? -11.703 -6.82 3.846 1 88.75 175 PRO A N 1
ATOM 1323 C CA . PRO A 1 175 ? -12.258 -7.531 2.693 1 88.75 175 PRO A CA 1
ATOM 1324 C C . PRO A 1 175 ? -13.336 -6.727 1.967 1 88.75 175 PRO A C 1
ATOM 1326 O O . PRO A 1 175 ? -13.562 -6.934 0.771 1 88.75 175 PRO A O 1
ATOM 1329 N N . ASN A 1 176 ? -13.898 -5.805 2.568 1 85.06 176 ASN A N 1
ATOM 1330 C CA . ASN A 1 176 ? -15.039 -5.09 2.002 1 85.06 176 ASN A CA 1
ATOM 1331 C C . ASN A 1 176 ? -14.594 -4.086 0.938 1 85.06 176 ASN A C 1
ATOM 1333 O O . ASN A 1 176 ? -15.414 -3.607 0.153 1 85.06 176 ASN A O 1
ATOM 1337 N N . ASP A 1 177 ? -13.414 -3.74 0.903 1 89.06 177 ASP A N 1
ATOM 1338 C CA . ASP A 1 177 ? -12.898 -2.787 -0.076 1 89.06 177 ASP A CA 1
ATOM 1339 C C . ASP A 1 177 ? -11.406 -2.98 -0.3 1 89.06 177 ASP A C 1
ATOM 1341 O O . ASP A 1 177 ? -10.586 -2.25 0.263 1 89.06 177 ASP A O 1
ATOM 1345 N N . PRO A 1 178 ? -11.07 -3.889 -1.179 1 92.06 178 PRO A N 1
ATOM 1346 C CA . PRO A 1 178 ? -9.664 -4.223 -1.389 1 92.06 178 PRO A CA 1
ATOM 1347 C C . PRO A 1 178 ? -8.852 -3.043 -1.925 1 92.06 178 PRO A C 1
ATOM 1349 O O . PRO A 1 178 ? -7.668 -2.91 -1.612 1 92.06 178 PRO A O 1
ATOM 1352 N N . LEU A 1 179 ? -9.484 -2.229 -2.791 1 93.81 179 LEU A N 1
ATOM 1353 C CA . LEU A 1 179 ? -8.766 -1.071 -3.322 1 93.81 179 LEU A CA 1
ATOM 1354 C C . LEU A 1 179 ? -8.484 -0.055 -2.221 1 93.81 179 LEU A C 1
ATOM 1356 O O . LEU A 1 179 ? -7.418 0.566 -2.205 1 93.81 179 LEU A O 1
ATOM 1360 N N . TYR A 1 180 ? -9.438 0.105 -1.312 1 93.06 180 TYR A N 1
ATOM 1361 C CA . TYR A 1 180 ? -9.234 0.968 -0.155 1 93.06 180 TYR A CA 1
ATOM 1362 C C . TYR A 1 180 ? -8.109 0.437 0.731 1 93.06 180 TYR A C 1
ATOM 1364 O O . TYR A 1 180 ? -7.23 1.191 1.145 1 93.06 180 TYR A O 1
ATOM 1372 N N . ALA A 1 181 ? -8.117 -0.854 0.98 1 94.12 181 ALA A N 1
ATOM 1373 C CA . ALA A 1 181 ? -7.062 -1.488 1.763 1 94.12 181 ALA A CA 1
ATOM 1374 C C . ALA A 1 181 ? -5.699 -1.28 1.111 1 94.12 181 ALA A C 1
ATOM 1376 O O . ALA A 1 181 ? -4.73 -0.915 1.783 1 94.12 181 ALA A O 1
ATOM 1377 N N . ALA A 1 182 ? -5.625 -1.474 -0.182 1 97 182 ALA A N 1
ATOM 1378 C CA . ALA A 1 182 ? -4.375 -1.293 -0.918 1 97 182 ALA A CA 1
ATOM 1379 C C . ALA A 1 182 ? -3.859 0.136 -0.78 1 97 182 ALA A C 1
ATOM 1381 O O . ALA A 1 182 ? -2.686 0.351 -0.469 1 97 182 ALA A O 1
ATOM 1382 N N . ALA A 1 183 ? -4.727 1.059 -0.98 1 97.38 183 ALA A N 1
ATOM 1383 C CA . ALA A 1 183 ? -4.344 2.467 -0.925 1 97.38 183 ALA A CA 1
ATOM 1384 C C . ALA A 1 183 ? -3.861 2.85 0.471 1 97.38 183 ALA A C 1
ATOM 1386 O O . ALA A 1 183 ? -2.803 3.465 0.622 1 97.38 183 ALA A O 1
ATOM 1387 N N . LYS A 1 184 ? -4.641 2.457 1.459 1 97.62 184 LYS A N 1
ATOM 1388 C CA . LYS A 1 184 ? -4.344 2.9 2.818 1 97.62 184 LYS A CA 1
ATOM 1389 C C . LYS A 1 184 ? -3.117 2.186 3.375 1 97.62 184 LYS A C 1
ATOM 1391 O O . LYS A 1 184 ? -2.355 2.764 4.152 1 97.62 184 LYS A O 1
ATOM 1396 N N . GLN A 1 185 ? -2.91 0.975 2.998 1 98.25 185 GLN A N 1
ATOM 1397 C CA . GLN A 1 185 ? -1.643 0.336 3.334 1 98.25 185 GLN A CA 1
ATOM 1398 C C . GLN A 1 185 ? -0.479 1.013 2.613 1 98.25 185 GLN A C 1
ATOM 1400 O O . GLN A 1 185 ? 0.612 1.143 3.172 1 98.25 185 GLN A O 1
ATOM 1405 N N . GLY A 1 186 ? -0.715 1.383 1.379 1 98.5 186 GLY A N 1
ATOM 1406 C CA . GLY A 1 186 ? 0.285 2.16 0.666 1 98.5 186 GLY A CA 1
ATOM 1407 C C . GLY A 1 186 ? 0.649 3.453 1.369 1 98.5 186 GLY A C 1
ATOM 1408 O O . GLY A 1 186 ? 1.82 3.836 1.408 1 98.5 186 GLY A O 1
ATOM 1409 N N . VAL A 1 187 ? -0.309 4.109 1.943 1 98.69 187 VAL A N 1
ATOM 1410 C CA . VAL A 1 187 ? -0.091 5.344 2.691 1 98.69 187 VAL A CA 1
ATOM 1411 C C . VAL A 1 187 ? 0.808 5.066 3.895 1 98.69 187 VAL A C 1
ATOM 1413 O O . VAL A 1 187 ? 1.765 5.805 4.145 1 98.69 187 VAL A O 1
ATOM 1416 N N . LEU A 1 188 ? 0.501 4.012 4.609 1 98.56 188 LEU A N 1
ATOM 1417 C CA . LEU A 1 188 ? 1.338 3.643 5.746 1 98.56 188 LEU A CA 1
ATOM 1418 C C . LEU A 1 188 ? 2.768 3.357 5.301 1 98.56 188 LEU A C 1
ATOM 1420 O O . LEU A 1 188 ? 3.723 3.832 5.922 1 98.56 188 LEU A O 1
ATOM 1424 N N . GLY A 1 189 ? 2.902 2.605 4.23 1 97.88 189 GLY A N 1
ATOM 1425 C CA . GLY A 1 189 ? 4.227 2.318 3.703 1 97.88 189 GLY A CA 1
ATOM 1426 C C . GLY A 1 189 ? 5.008 3.566 3.334 1 97.88 189 GLY A C 1
ATOM 1427 O O . GLY A 1 189 ? 6.211 3.646 3.58 1 97.88 189 GLY A O 1
ATOM 1428 N N . THR A 1 190 ? 4.336 4.535 2.795 1 97.62 190 THR A N 1
ATOM 1429 C CA . THR A 1 190 ? 4.949 5.805 2.424 1 97.62 190 THR A CA 1
ATOM 1430 C C . THR A 1 190 ? 5.473 6.535 3.658 1 97.62 190 THR A C 1
ATOM 1432 O O . THR A 1 190 ? 6.621 6.98 3.682 1 97.62 190 THR A O 1
ATOM 1435 N N . CYS A 1 191 ? 4.656 6.605 4.676 1 98.31 191 CYS A N 1
ATOM 1436 C CA . CYS A 1 191 ? 5.027 7.344 5.879 1 98.31 191 CYS A CA 1
ATOM 1437 C C . CYS A 1 191 ? 6.219 6.691 6.57 1 98.31 191 CYS A C 1
ATOM 1439 O O . CYS A 1 191 ? 7.164 7.379 6.969 1 98.31 191 CYS A O 1
ATOM 1441 N N . ARG A 1 192 ? 6.199 5.355 6.629 1 97.56 192 ARG A N 1
ATOM 1442 C CA . ARG A 1 192 ? 7.262 4.629 7.312 1 97.56 192 ARG A CA 1
ATOM 1443 C C . ARG A 1 192 ? 8.562 4.684 6.523 1 97.56 192 ARG A C 1
ATOM 1445 O O . ARG A 1 192 ? 9.648 4.551 7.094 1 97.56 192 ARG A O 1
ATOM 1452 N N . ALA A 1 193 ? 8.453 4.922 5.246 1 94.81 193 ALA A N 1
ATOM 1453 C CA . ALA A 1 193 ? 9.641 4.996 4.402 1 94.81 193 ALA A CA 1
ATOM 1454 C C . ALA A 1 193 ? 10.219 6.41 4.387 1 94.81 193 ALA A C 1
ATOM 1456 O O . ALA A 1 193 ? 11.43 6.594 4.527 1 94.81 193 ALA A O 1
ATOM 1457 N N . VAL A 1 194 ? 9.438 7.422 4.309 1 95.81 194 VAL A N 1
ATOM 1458 C CA . VAL A 1 194 ? 9.891 8.789 4.102 1 95.81 194 VAL A CA 1
ATOM 1459 C C . VAL A 1 194 ? 10.297 9.406 5.434 1 95.81 194 VAL A C 1
ATOM 1461 O O . VAL A 1 194 ? 11.266 10.172 5.504 1 95.81 194 VAL A O 1
ATOM 1464 N N . GLY A 1 195 ? 9.578 9.07 6.516 1 96.56 195 GLY A N 1
ATOM 1465 C CA . GLY A 1 195 ? 9.82 9.656 7.824 1 96.56 195 GLY A CA 1
ATOM 1466 C C . GLY A 1 195 ? 11.281 9.633 8.227 1 96.56 195 GLY A C 1
ATOM 1467 O O . GLY A 1 195 ? 11.898 10.688 8.406 1 96.56 195 GLY A O 1
ATOM 1468 N N . PRO A 1 196 ? 11.836 8.414 8.227 1 94.31 196 PRO A N 1
ATOM 1469 C CA . PRO A 1 196 ? 13.234 8.297 8.648 1 94.31 196 PRO A CA 1
ATOM 1470 C C . PRO A 1 196 ? 14.188 9.039 7.707 1 94.31 196 PRO A C 1
ATOM 1472 O O . PRO A 1 196 ? 15.273 9.461 8.125 1 94.31 196 PRO A O 1
ATOM 1475 N N . LYS A 1 197 ? 13.797 9.219 6.52 1 90.81 197 LYS A N 1
ATOM 1476 C CA . LYS A 1 197 ? 14.672 9.82 5.52 1 90.81 197 LYS A CA 1
ATOM 1477 C C . LYS A 1 197 ? 14.766 11.336 5.707 1 90.81 197 LYS A C 1
ATOM 1479 O O . LYS A 1 197 ? 15.805 11.938 5.414 1 90.81 197 LYS A O 1
ATOM 1484 N N . VAL A 1 198 ? 13.734 11.914 6.277 1 94.25 198 VAL A N 1
ATOM 1485 C CA . VAL A 1 198 ? 13.688 13.375 6.207 1 94.25 198 VAL A CA 1
ATOM 1486 C C . VAL A 1 198 ? 13.734 13.961 7.617 1 94.25 198 VAL A C 1
ATOM 1488 O O . VAL A 1 198 ? 13.766 15.18 7.785 1 94.25 198 VAL A O 1
ATOM 1491 N N . ILE A 1 199 ? 13.781 13.148 8.648 1 96.12 199 ILE A N 1
ATOM 1492 C CA . ILE A 1 199 ? 13.688 13.617 10.023 1 96.12 199 ILE A CA 1
ATOM 1493 C C . ILE A 1 199 ? 14.859 14.547 10.336 1 96.12 199 ILE A C 1
ATOM 1495 O O . ILE A 1 199 ? 14.703 15.539 11.039 1 96.12 199 ILE A O 1
ATOM 1499 N N . ASP A 1 200 ? 16 14.312 9.805 1 93.94 200 ASP A N 1
ATOM 1500 C CA . ASP A 1 200 ? 17.188 15.117 10.094 1 93.94 200 ASP A CA 1
ATOM 1501 C C . ASP A 1 200 ? 17.094 16.469 9.391 1 93.94 200 ASP A C 1
ATOM 1503 O O . ASP A 1 200 ? 17.859 17.391 9.719 1 93.94 200 ASP A O 1
ATOM 1507 N N . GLU A 1 201 ? 16.203 16.578 8.398 1 95.12 201 GLU A N 1
ATOM 1508 C CA . GLU A 1 201 ? 15.961 17.859 7.715 1 95.12 201 GLU A CA 1
ATOM 1509 C C . GLU A 1 201 ? 15 18.734 8.508 1 95.12 201 GLU A C 1
ATOM 1511 O O . GLU A 1 201 ? 14.773 19.891 8.148 1 95.12 201 GLU A O 1
ATOM 1516 N N . GLY A 1 202 ? 14.43 18.172 9.578 1 97.5 202 GLY A N 1
ATOM 1517 C CA . GLY A 1 202 ? 13.422 18.891 10.328 1 97.5 202 GLY A CA 1
ATOM 1518 C C . GLY A 1 202 ? 12.016 18.703 9.773 1 97.5 202 GLY A C 1
ATOM 1519 O O . GLY A 1 202 ? 11.188 19.609 9.852 1 97.5 202 GLY A O 1
ATOM 1520 N N . ILE A 1 203 ? 11.789 17.609 9.18 1 97.94 203 ILE A N 1
ATOM 1521 C CA . ILE A 1 203 ? 10.484 17.281 8.609 1 97.94 203 ILE A CA 1
ATOM 1522 C C . ILE A 1 203 ? 9.992 15.953 9.188 1 97.94 203 ILE A C 1
ATOM 1524 O O . ILE A 1 203 ? 10.766 15.008 9.328 1 97.94 203 ILE A O 1
ATOM 1528 N N . THR A 1 204 ? 8.719 15.898 9.617 1 98.56 204 THR A N 1
ATOM 1529 C CA . THR A 1 204 ? 8.141 14.625 10.031 1 98.56 204 THR A CA 1
ATOM 1530 C C . THR A 1 204 ? 7.012 14.211 9.086 1 98.56 204 THR A C 1
ATOM 1532 O O . THR A 1 204 ? 6.383 15.062 8.461 1 98.56 204 THR A O 1
ATOM 1535 N N . VAL A 1 205 ? 6.824 12.922 8.883 1 98.75 205 VAL A N 1
ATOM 1536 C CA . VAL A 1 205 ? 5.801 12.336 8.023 1 98.75 205 VAL A CA 1
ATOM 1537 C C . VAL A 1 205 ? 5.094 11.203 8.766 1 98.75 205 VAL A C 1
ATOM 1539 O O . VAL A 1 205 ? 5.711 10.195 9.117 1 98.75 205 VAL A O 1
ATOM 1542 N N . ASN A 1 206 ? 3.811 11.406 9.047 1 98.88 206 ASN A N 1
ATOM 1543 C CA . ASN A 1 206 ? 3.029 10.438 9.812 1 98.88 206 ASN A CA 1
ATOM 1544 C C . ASN A 1 206 ? 1.645 10.234 9.203 1 98.88 206 ASN A C 1
ATOM 1546 O O . ASN A 1 206 ? 1.266 10.93 8.258 1 98.88 206 ASN A O 1
ATOM 1550 N N . CYS A 1 207 ? 0.92 9.227 9.695 1 98.62 207 CYS A N 1
ATOM 1551 C CA . CYS A 1 207 ? -0.49 9.062 9.359 1 98.62 207 CYS A CA 1
ATOM 1552 C C . CYS A 1 207 ? -1.282 8.586 10.578 1 98.62 207 CYS A C 1
ATOM 1554 O O . CYS A 1 207 ? -0.702 8.117 11.555 1 98.62 207 CYS A O 1
ATOM 1556 N N . PHE A 1 208 ? -2.525 8.797 10.594 1 98.12 208 PHE A N 1
ATOM 1557 C CA . PHE A 1 208 ? -3.418 8.219 11.594 1 98.12 208 PHE A CA 1
ATOM 1558 C C . PHE A 1 208 ? -4.426 7.285 10.938 1 98.12 208 PHE A C 1
ATOM 1560 O O . PHE A 1 208 ? -4.637 7.344 9.719 1 98.12 208 PHE A O 1
ATOM 1567 N N . GLY A 1 209 ? -4.938 6.352 11.711 1 96.69 209 GLY A N 1
ATOM 1568 C CA . GLY A 1 209 ? -5.828 5.32 11.211 1 96.69 209 GLY A CA 1
ATOM 1569 C C . GLY A 1 209 ? -7.156 5.273 11.945 1 96.69 209 GLY A C 1
ATOM 1570 O O . GLY A 1 209 ? -7.367 4.426 12.805 1 96.69 209 GLY A O 1
ATOM 1571 N N . PRO A 1 210 ? -8.047 6.062 11.508 1 94.25 210 PRO A N 1
ATOM 1572 C CA . PRO A 1 210 ? -9.328 6.141 12.219 1 94.25 210 PRO A CA 1
ATOM 1573 C C . PRO A 1 210 ? -10.25 4.965 11.898 1 94.25 210 PRO A C 1
ATOM 1575 O O . PRO A 1 210 ? -10.289 4.5 10.758 1 94.25 210 PRO A O 1
ATOM 1578 N N . SER A 1 211 ? -10.867 4.562 12.945 1 90.44 211 SER A N 1
ATOM 1579 C CA . SER A 1 211 ? -12.062 3.74 12.75 1 90.44 211 SER A CA 1
ATOM 1580 C C . SER A 1 211 ? -13.25 4.586 12.32 1 90.44 211 SER A C 1
ATOM 1582 O O . SER A 1 211 ? -13.086 5.625 11.68 1 90.44 211 SER A O 1
ATOM 1584 N N . VAL A 1 212 ? -14.453 4.156 12.547 1 84.69 212 VAL A N 1
ATOM 1585 C CA . VAL A 1 212 ? -15.641 4.887 12.102 1 84.69 212 VAL A CA 1
ATOM 1586 C C . VAL A 1 212 ? -15.781 6.176 12.914 1 84.69 212 VAL A C 1
ATOM 1588 O O . VAL A 1 212 ? -15.992 6.133 14.125 1 84.69 212 VAL A O 1
ATOM 1591 N N . VAL A 1 213 ? -15.555 7.219 12.195 1 85.69 213 VAL A N 1
ATOM 1592 C CA . VAL A 1 213 ? -15.594 8.516 12.852 1 85.69 213 VAL A CA 1
ATOM 1593 C C . VAL A 1 213 ? -16.984 9.133 12.695 1 85.69 213 VAL A C 1
ATOM 1595 O O . VAL A 1 213 ? -17.641 8.938 11.672 1 85.69 213 VAL A O 1
ATOM 1598 N N . ALA A 1 214 ? -17.391 9.828 13.609 1 76.5 214 ALA A N 1
ATOM 1599 C CA . ALA A 1 214 ? -18.688 10.5 13.648 1 76.5 214 ALA A CA 1
ATOM 1600 C C . ALA A 1 214 ? -18.75 11.641 12.633 1 76.5 214 ALA A C 1
ATOM 1602 O O . ALA A 1 214 ? -18.672 12.812 13 1 76.5 214 ALA A O 1
ATOM 1603 N N . THR A 1 215 ? -18.672 11.172 11.367 1 72.5 215 THR A N 1
ATOM 1604 C CA . THR A 1 215 ? -18.75 12.172 10.305 1 72.5 215 THR A CA 1
ATOM 1605 C C . THR A 1 215 ? -19.75 11.742 9.242 1 72.5 215 THR A C 1
ATOM 1607 O O . THR A 1 215 ? -20.328 10.656 9.32 1 72.5 215 THR A O 1
ATOM 1610 N N . GLY A 1 216 ? -20.047 12.578 8.391 1 58.91 216 GLY A N 1
ATOM 1611 C CA . GLY A 1 216 ? -21.125 12.422 7.438 1 58.91 216 GLY A CA 1
ATOM 1612 C C . GLY A 1 216 ? -20.812 11.438 6.332 1 58.91 216 GLY A C 1
ATOM 1613 O O . GLY A 1 216 ? -21.578 11.305 5.375 1 58.91 216 GLY A O 1
ATOM 1614 N N . LEU A 1 217 ? -19.578 10.773 6.461 1 58.69 217 LEU A N 1
ATOM 1615 C CA . LEU A 1 217 ? -19.281 9.875 5.359 1 58.69 217 LEU A CA 1
ATOM 1616 C C . LEU A 1 217 ? -20.062 8.578 5.477 1 58.69 217 LEU A C 1
ATOM 1618 O O . LEU A 1 217 ? -20.469 8 4.469 1 58.69 217 LEU A O 1
ATOM 1622 N N . ALA A 1 218 ? -20.406 8.18 6.688 1 64.5 218 ALA A N 1
ATOM 1623 C CA . ALA A 1 218 ? -21.156 6.941 6.875 1 64.5 218 ALA A CA 1
ATOM 1624 C C . ALA A 1 218 ? -22.656 7.215 6.945 1 64.5 218 ALA A C 1
ATOM 1626 O O . ALA A 1 218 ? -23.078 8.312 7.332 1 64.5 218 ALA A O 1
ATOM 1627 N N . PRO A 1 219 ? -23.469 6.297 6.469 1 67.38 219 PRO A N 1
ATOM 1628 C CA . PRO A 1 219 ? -24.922 6.461 6.574 1 67.38 219 PRO A CA 1
ATOM 1629 C C . PRO A 1 219 ? -25.375 6.797 7.996 1 67.38 219 PRO A C 1
ATOM 1631 O O . PRO A 1 219 ? -24.812 6.266 8.961 1 67.38 219 PRO A O 1
ATOM 1634 N N . PRO A 1 220 ? -26.344 7.668 8.07 1 74.75 220 PRO A N 1
ATOM 1635 C CA . PRO A 1 220 ? -26.781 8.133 9.383 1 74.75 220 PRO A CA 1
ATOM 1636 C C . PRO A 1 220 ? -27.234 6.992 10.297 1 74.75 220 PRO A C 1
ATOM 1638 O O . PRO A 1 220 ? -26.953 7.008 11.492 1 74.75 220 PRO A O 1
ATOM 1641 N N . GLU A 1 221 ? -27.922 6.02 9.648 1 74.44 221 GLU A N 1
ATOM 1642 C CA . GLU A 1 221 ? -28.406 4.902 10.453 1 74.44 221 GLU A CA 1
ATOM 1643 C C . GLU A 1 221 ? -27.25 4.078 11.008 1 74.44 221 GLU A C 1
ATOM 1645 O O . GLU A 1 221 ? -27.312 3.572 12.125 1 74.44 221 GLU A O 1
ATOM 1650 N N . PHE A 1 222 ? -26.234 4.004 10.266 1 75.5 222 PHE A N 1
ATOM 1651 C CA . PHE A 1 222 ? -25.047 3.277 10.688 1 75.5 222 PHE A CA 1
ATOM 1652 C C . PHE A 1 222 ? -24.312 4.027 11.797 1 75.5 222 PHE A C 1
ATOM 1654 O O . PHE A 1 222 ? -23.922 3.432 12.805 1 75.5 222 PHE A O 1
ATOM 1661 N N . ILE A 1 223 ? -24.312 5.293 11.719 1 76.94 223 ILE A N 1
ATOM 1662 C CA . ILE A 1 223 ? -23.672 6.141 12.719 1 76.94 223 ILE A CA 1
ATOM 1663 C C . ILE A 1 223 ? -24.438 6.066 14.031 1 76.94 223 ILE A C 1
ATOM 1665 O O . ILE A 1 223 ? -23.844 5.922 15.102 1 76.94 223 ILE A O 1
ATOM 1669 N N . ALA A 1 224 ? -25.719 6.082 13.883 1 79.38 224 ALA A N 1
ATOM 1670 C CA . ALA A 1 224 ? -26.562 6.035 15.07 1 79.38 224 ALA A CA 1
ATOM 1671 C C . ALA A 1 224 ? -26.391 4.715 15.812 1 79.38 224 ALA A C 1
ATOM 1673 O O . ALA A 1 224 ? -26.359 4.688 17.047 1 79.38 224 ALA A O 1
ATOM 1674 N N . MET A 1 225 ? -26.281 3.668 15.062 1 77.19 225 MET A N 1
ATOM 1675 C CA . MET A 1 225 ? -26.078 2.354 15.664 1 77.19 225 MET A CA 1
ATOM 1676 C C . MET A 1 225 ? -24.75 2.297 16.406 1 77.19 225 MET A C 1
ATOM 1678 O O . MET A 1 225 ? -24.688 1.868 17.562 1 77.19 225 MET A O 1
ATOM 1682 N N . LEU A 1 226 ? -23.734 2.799 15.82 1 80 226 LEU A N 1
ATOM 1683 C CA . LEU A 1 226 ? -22.406 2.771 16.438 1 80 226 LEU A CA 1
ATOM 1684 C C . LEU A 1 226 ? -22.359 3.672 17.672 1 80 226 LEU A C 1
ATOM 1686 O O . LEU A 1 226 ? -21.672 3.359 18.641 1 80 226 LEU A O 1
ATOM 1690 N N . GLU A 1 227 ? -23.062 4.73 17.578 1 78.31 227 GLU A N 1
ATOM 1691 C CA . GLU A 1 227 ? -23.125 5.633 18.719 1 78.31 227 GLU A CA 1
ATOM 1692 C C . GLU A 1 227 ? -23.781 4.957 19.922 1 78.31 227 GLU A C 1
ATOM 1694 O O . GLU A 1 227 ? -23.297 5.062 21.047 1 78.31 227 GLU A O 1
ATOM 1699 N N . ARG A 1 228 ? -24.922 4.266 19.688 1 77.75 228 ARG A N 1
ATOM 1700 C CA . ARG A 1 228 ? -25.656 3.566 20.75 1 77.75 228 ARG A CA 1
ATOM 1701 C C . ARG A 1 228 ? -24.781 2.496 21.391 1 77.75 228 ARG A C 1
ATOM 1703 O O . ARG A 1 228 ? -24.875 2.254 22.594 1 77.75 228 ARG A O 1
ATOM 1710 N N . GLU A 1 229 ? -23.828 2.012 20.547 1 80.06 229 GLU A N 1
ATOM 1711 C CA . GLU A 1 229 ? -23 0.905 21.031 1 80.06 229 GLU A CA 1
ATOM 1712 C C . GLU A 1 229 ? -21.641 1.398 21.516 1 80.06 229 GLU A C 1
ATOM 1714 O O . GLU A 1 229 ? -20.75 0.595 21.812 1 80.06 229 GLU A O 1
ATOM 1719 N N . HIS A 1 230 ? -21.469 2.736 21.516 1 81.69 230 HIS A N 1
ATOM 1720 C CA . HIS A 1 230 ? -20.25 3.381 21.984 1 81.69 230 HIS A CA 1
ATOM 1721 C C . HIS A 1 230 ? -19.031 2.902 21.188 1 81.69 230 HIS A C 1
ATOM 1723 O O . HIS A 1 230 ? -17.984 2.627 21.766 1 81.69 230 HIS A O 1
ATOM 1729 N N . ARG A 1 231 ? -19.297 2.752 19.891 1 83.94 231 ARG A N 1
ATOM 1730 C CA . ARG A 1 231 ? -18.234 2.268 19.016 1 83.94 231 ARG A CA 1
ATOM 1731 C C . ARG A 1 231 ? -17.812 3.336 18 1 83.94 231 ARG A C 1
ATOM 1733 O O . ARG A 1 231 ? -16.906 3.115 17.188 1 83.94 231 ARG A O 1
ATOM 1740 N N . LEU A 1 232 ? -18.484 4.461 18.203 1 89.56 232 LEU A N 1
ATOM 1741 C CA . LEU A 1 232 ? -18.141 5.578 17.328 1 89.56 232 LEU A CA 1
ATOM 1742 C C . LEU A 1 232 ? -16.859 6.27 17.812 1 89.56 232 LEU A C 1
ATOM 1744 O O . LEU A 1 232 ? -16.672 6.449 19.031 1 89.56 232 LEU A O 1
ATOM 1748 N N . THR A 1 233 ? -15.984 6.648 16.906 1 93.12 233 THR A N 1
ATOM 1749 C CA . THR A 1 233 ? -14.797 7.418 17.234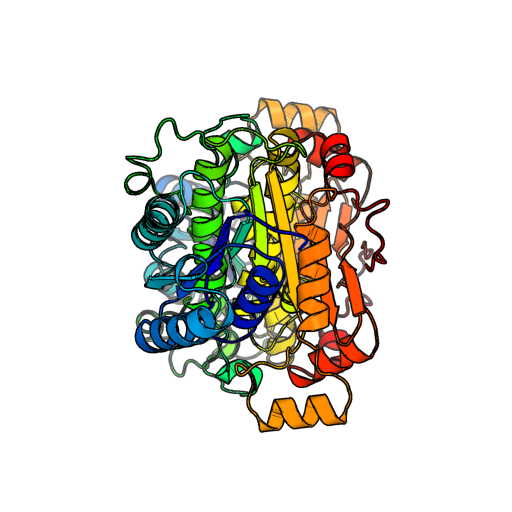 1 93.12 233 THR A CA 1
ATOM 1750 C C . THR A 1 233 ? -15.086 8.914 17.203 1 93.12 233 THR A C 1
ATOM 1752 O O . THR A 1 233 ? -15.383 9.469 16.141 1 93.12 233 THR A O 1
ATOM 1755 N N . PRO A 1 234 ? -15.047 9.547 18.359 1 93.19 234 PRO A N 1
ATOM 1756 C CA . PRO A 1 234 ? -15.258 10.992 18.359 1 93.19 234 PRO A CA 1
ATOM 1757 C C . PRO A 1 234 ? -14.156 11.742 17.625 1 93.19 234 PRO A C 1
ATOM 1759 O O . PRO A 1 234 ? -13 11.305 17.609 1 93.19 234 PRO A O 1
ATOM 1762 N N . MET A 1 235 ? -14.477 12.883 17.078 1 94.31 235 MET A N 1
ATOM 1763 C CA . MET A 1 235 ? -13.484 13.719 16.406 1 94.31 235 MET A CA 1
ATOM 1764 C C . MET A 1 235 ? -12.352 14.086 17.344 1 94.31 235 MET A C 1
ATOM 1766 O O . MET A 1 235 ? -11.195 14.203 16.922 1 94.31 235 MET A O 1
ATOM 1770 N N . LYS A 1 236 ? -12.633 14.219 18.594 1 96.44 236 LYS A N 1
ATOM 1771 C CA . LYS A 1 236 ? -11.625 14.586 19.578 1 96.44 236 LYS A CA 1
ATOM 1772 C C . LYS A 1 236 ? -10.516 13.539 19.656 1 96.44 236 LYS A C 1
ATOM 1774 O O . LYS A 1 236 ? -9.352 13.875 19.875 1 96.44 236 LYS A O 1
ATOM 1779 N N . THR A 1 237 ? -10.867 12.242 19.547 1 96.88 237 THR A N 1
ATOM 1780 C CA . THR A 1 237 ? -9.852 11.188 19.5 1 96.88 237 THR A CA 1
ATOM 1781 C C . THR A 1 237 ? -8.898 11.398 18.328 1 96.88 237 THR A C 1
ATOM 1783 O O . THR A 1 237 ? -7.688 11.266 18.484 1 96.88 237 THR A O 1
ATOM 1786 N N . VAL A 1 238 ? -9.43 11.82 17.234 1 97.19 238 VAL A N 1
ATOM 1787 C CA . VAL A 1 238 ? -8.633 12.047 16.031 1 97.19 238 VAL A CA 1
ATOM 1788 C C . VAL A 1 238 ? -7.758 13.289 16.219 1 97.19 238 VAL A C 1
ATOM 1790 O O . VAL A 1 238 ? -6.555 13.25 15.945 1 97.19 238 VAL A O 1
ATOM 1793 N N . THR A 1 239 ? -8.305 14.398 16.734 1 97.75 239 THR A N 1
ATOM 1794 C CA . THR A 1 239 ? -7.527 15.625 16.875 1 97.75 239 THR A CA 1
ATOM 1795 C C . THR A 1 239 ? -6.461 15.477 17.953 1 97.75 239 THR A C 1
ATOM 1797 O O . THR A 1 239 ? -5.379 16.047 17.844 1 97.75 239 THR A O 1
ATOM 1800 N N . ASN A 1 240 ? -6.719 14.594 18.969 1 98 240 ASN A N 1
ATOM 1801 C CA . ASN A 1 240 ? -5.68 14.281 19.938 1 98 240 ASN A CA 1
ATOM 1802 C C . ASN A 1 240 ? -4.492 13.578 19.297 1 98 240 ASN A C 1
ATOM 1804 O O . ASN A 1 240 ? -3.34 13.859 19.641 1 98 240 ASN A O 1
ATOM 1808 N N . ALA A 1 241 ? -4.785 12.695 18.391 1 98.06 241 ALA A N 1
ATOM 1809 C CA . ALA A 1 241 ? -3.717 12.016 17.672 1 98.06 241 ALA A CA 1
ATOM 1810 C C . ALA A 1 241 ? -2.955 12.992 16.781 1 98.06 241 ALA A C 1
ATOM 1812 O O . ALA A 1 241 ? -1.726 12.93 16.688 1 98.06 241 ALA A O 1
ATOM 1813 N N . VAL A 1 242 ? -3.676 13.828 16.109 1 97.69 242 VAL A N 1
ATOM 1814 C CA . VAL A 1 242 ? -3.082 14.867 15.273 1 97.69 242 VAL A CA 1
ATOM 1815 C C . VAL A 1 242 ? -2.111 15.711 16.109 1 97.69 242 VAL A C 1
ATOM 1817 O O . VAL A 1 242 ? -0.987 15.977 15.672 1 97.69 242 VAL A O 1
ATOM 1820 N N . ASP A 1 243 ? -2.488 16.062 17.312 1 98.38 243 ASP A N 1
ATOM 1821 C CA . ASP A 1 243 ? -1.653 16.875 18.172 1 98.38 243 ASP A CA 1
ATOM 1822 C C . ASP A 1 243 ? -0.364 16.141 18.547 1 98.38 243 ASP A C 1
ATOM 1824 O O . ASP A 1 243 ? 0.691 16.766 18.688 1 98.38 243 ASP A O 1
ATOM 1828 N N . VAL A 1 244 ? -0.44 14.852 18.781 1 98.38 244 VAL A N 1
ATOM 1829 C CA . VAL A 1 244 ? 0.762 14.078 19.062 1 98.38 244 VAL A CA 1
ATOM 1830 C C . VAL A 1 244 ? 1.769 14.242 17.922 1 98.38 244 VAL A C 1
ATOM 1832 O O . VAL A 1 244 ? 2.973 14.344 18.172 1 98.38 244 VAL A O 1
ATOM 1835 N N . PHE A 1 245 ? 1.283 14.359 16.703 1 98.5 245 PHE A N 1
ATOM 1836 C CA . PHE A 1 245 ? 2.156 14.422 15.531 1 98.5 245 PHE A CA 1
ATOM 1837 C C . PHE A 1 245 ? 2.668 15.836 15.312 1 98.5 245 PHE A C 1
ATOM 1839 O O . PHE A 1 245 ? 3.848 16.031 15.016 1 98.5 245 PHE A O 1
ATOM 1846 N N . ILE A 1 246 ? 1.832 16.891 15.516 1 98.06 246 ILE A N 1
ATOM 1847 C CA . ILE A 1 246 ? 2.221 18.188 14.984 1 98.06 246 ILE A CA 1
ATOM 1848 C C . ILE A 1 246 ? 2.67 19.094 16.125 1 98.06 246 ILE A C 1
ATOM 1850 O O . ILE A 1 246 ? 3.178 20.188 15.898 1 98.06 246 ILE A O 1
ATOM 1854 N N . ASN A 1 247 ? 2.549 18.562 17.375 1 96.69 247 ASN A N 1
ATOM 1855 C CA . ASN A 1 247 ? 3.117 19.312 18.5 1 96.69 247 ASN A CA 1
ATOM 1856 C C . ASN A 1 247 ? 4.57 19.703 18.234 1 96.69 247 ASN A C 1
ATOM 1858 O O . ASN A 1 247 ? 5.355 18.891 17.75 1 96.69 247 ASN A O 1
ATOM 1862 N N . PRO A 1 248 ? 4.941 20.953 18.516 1 95.38 248 PRO A N 1
ATOM 1863 C CA . PRO A 1 248 ? 6.297 21.422 18.219 1 95.38 248 PRO A CA 1
ATOM 1864 C C . PRO A 1 248 ? 7.375 20.594 18.906 1 95.38 248 PRO A C 1
ATOM 1866 O O . PRO A 1 248 ? 8.5 20.516 18.422 1 95.38 248 PRO A O 1
ATOM 1869 N N . LYS A 1 249 ? 7.062 19.938 19.953 1 95.06 249 LYS A N 1
ATOM 1870 C CA . LYS A 1 249 ? 8.062 19.172 20.703 1 95.06 249 LYS A CA 1
ATOM 1871 C C . LYS A 1 249 ? 8.117 17.734 20.219 1 95.06 249 LYS A C 1
ATOM 1873 O O . LYS A 1 249 ? 8.992 16.969 20.625 1 95.06 249 LYS A O 1
ATOM 1878 N N . SER A 1 250 ? 7.195 17.359 19.375 1 96.94 250 SER A N 1
ATOM 1879 C CA . SER A 1 250 ? 7.125 15.977 18.922 1 96.94 250 SER A CA 1
ATOM 1880 C C . SER A 1 250 ? 8.148 15.688 17.844 1 96.94 250 SER A C 1
ATOM 1882 O O . SER A 1 250 ? 8.297 16.469 16.891 1 96.94 250 SER A O 1
ATOM 1884 N N . ARG A 1 251 ? 8.797 14.578 17.969 1 96.81 251 ARG A N 1
ATOM 1885 C CA . ARG A 1 251 ? 9.727 14.117 16.938 1 96.81 251 ARG A CA 1
ATOM 1886 C C . ARG A 1 251 ? 9.234 12.828 16.297 1 96.81 251 ARG A C 1
ATOM 1888 O O . ARG A 1 251 ? 9.992 12.148 15.586 1 96.81 251 ARG A O 1
ATOM 1895 N N . VAL A 1 252 ? 7.988 12.516 16.609 1 98.38 252 VAL A N 1
ATOM 1896 C CA . VAL A 1 252 ? 7.406 11.289 16.094 1 98.38 252 VAL A CA 1
ATOM 1897 C C . VAL A 1 252 ? 7.336 11.352 14.57 1 98.38 252 VAL A C 1
ATOM 1899 O O . VAL A 1 252 ? 6.844 12.336 14 1 98.38 252 VAL A O 1
ATOM 1902 N N . THR A 1 253 ? 7.875 10.367 13.867 1 98.56 253 THR A N 1
ATOM 1903 C CA . THR A 1 253 ? 7.824 10.289 12.414 1 98.56 253 THR A CA 1
ATOM 1904 C C . THR A 1 253 ? 7.699 8.836 11.953 1 98.56 253 THR A C 1
ATOM 1906 O O . THR A 1 253 ? 7.996 7.914 12.711 1 98.56 253 THR A O 1
ATOM 1909 N N . GLY A 1 254 ? 7.113 8.656 10.781 1 98.38 254 GLY A N 1
ATOM 1910 C CA . GLY A 1 254 ? 6.973 7.332 10.203 1 98.38 254 GLY A CA 1
ATOM 1911 C C . GLY A 1 254 ? 6.012 6.441 10.977 1 98.38 254 GLY A C 1
ATOM 1912 O O . GLY A 1 254 ? 6.176 5.223 11 1 98.38 254 GLY A O 1
ATOM 1913 N N . GLN A 1 255 ? 5.043 7.031 11.672 1 98.5 255 GLN A N 1
ATOM 1914 C CA . GLN A 1 255 ? 4.176 6.266 12.562 1 98.5 255 GLN A CA 1
ATOM 1915 C C . GLN A 1 255 ? 2.719 6.352 12.117 1 98.5 255 GLN A C 1
ATOM 1917 O O . GLN A 1 255 ? 2.355 7.223 11.328 1 98.5 255 GLN A O 1
ATOM 1922 N N . ILE A 1 256 ? 1.959 5.418 12.656 1 98.56 256 ILE A N 1
ATOM 1923 C CA . ILE A 1 256 ? 0.506 5.492 12.547 1 98.56 256 ILE A CA 1
ATOM 1924 C C . ILE A 1 256 ? -0.121 5.367 13.93 1 98.56 256 ILE A C 1
ATOM 1926 O O . ILE A 1 256 ? 0.28 4.516 14.727 1 98.56 256 ILE A O 1
ATOM 1930 N N . ILE A 1 257 ? -1.017 6.234 14.234 1 98.69 257 ILE A N 1
ATOM 1931 C CA . ILE A 1 257 ? -1.845 6.125 15.43 1 98.69 257 ILE A CA 1
ATOM 1932 C C . ILE A 1 257 ? -3.23 5.605 15.055 1 98.69 257 ILE A C 1
ATOM 1934 O O . ILE A 1 257 ? -3.951 6.238 14.281 1 98.69 257 ILE A O 1
ATOM 1938 N N . GLU A 1 258 ? -3.586 4.457 15.531 1 97.94 258 GLU A N 1
ATOM 1939 C CA . GLU A 1 258 ? -4.953 3.961 15.391 1 97.94 258 GLU A CA 1
ATOM 1940 C C . GLU A 1 258 ? -5.906 4.699 16.328 1 97.94 258 GLU A C 1
ATOM 1942 O O . GLU A 1 258 ? -5.621 4.859 17.516 1 97.94 258 GLU A O 1
ATOM 1947 N N . ASN A 1 259 ? -7.004 5.137 15.789 1 97 259 ASN A N 1
ATOM 1948 C CA . ASN A 1 259 ? -8.055 5.816 16.547 1 97 259 ASN A CA 1
ATOM 1949 C C . ASN A 1 259 ? -9.328 4.984 16.594 1 97 259 ASN A C 1
ATOM 1951 O O . ASN A 1 259 ? -10.008 4.805 15.586 1 97 259 ASN A O 1
ATOM 1955 N N . CYS A 1 260 ? -9.625 4.555 17.719 1 94.44 260 CYS A N 1
ATOM 1956 C CA . CYS A 1 260 ? -10.852 3.779 17.906 1 94.44 260 CYS A CA 1
ATOM 1957 C C . CYS A 1 260 ? -11.516 4.109 19.234 1 94.44 260 CYS A C 1
ATOM 1959 O O . CYS A 1 260 ? -10.898 3.951 20.297 1 94.44 260 CYS A O 1
ATOM 1961 N N . GLY A 1 261 ? -12.797 4.5 19.109 1 92.31 261 GLY A N 1
ATOM 1962 C CA . GLY A 1 261 ? -13.406 4.996 20.328 1 92.31 261 GLY A CA 1
ATOM 1963 C C . GLY A 1 261 ? -12.633 6.137 20.969 1 92.31 261 GLY A C 1
ATOM 1964 O O . GLY A 1 261 ? -12.289 7.109 20.297 1 92.31 261 GLY A O 1
ATOM 1965 N N . LEU A 1 262 ? -12.344 6.02 22.234 1 93.44 262 LEU A N 1
ATOM 1966 C CA . LEU A 1 262 ? -11.641 7.082 22.938 1 93.44 262 LEU A CA 1
ATOM 1967 C C . LEU A 1 262 ? -10.148 6.797 23.016 1 93.44 262 LEU A C 1
ATOM 1969 O O . LEU A 1 262 ? -9.406 7.504 23.703 1 93.44 262 LEU A O 1
ATOM 1973 N N . LYS A 1 263 ? -9.711 5.797 22.234 1 95.25 263 LYS A N 1
ATOM 1974 C CA . LYS A 1 263 ? -8.336 5.344 22.406 1 95.25 263 LYS A CA 1
ATOM 1975 C C . LYS A 1 263 ? -7.484 5.676 21.188 1 95.25 263 LYS A C 1
ATOM 1977 O O . LYS A 1 263 ? -7.949 5.574 20.047 1 95.25 263 LYS A O 1
ATOM 1982 N N . ASN A 1 264 ? -6.305 6.078 21.469 1 97.56 264 ASN A N 1
ATOM 1983 C CA . ASN A 1 264 ? -5.223 6.223 20.5 1 97.56 264 ASN A CA 1
ATOM 1984 C C . ASN A 1 264 ? -4.039 5.316 20.844 1 97.56 264 ASN A C 1
ATOM 1986 O O . ASN A 1 264 ? -3.596 5.281 21.984 1 97.56 264 ASN A O 1
ATOM 1990 N N . VAL A 1 265 ? -3.592 4.594 19.922 1 98.25 265 VAL A N 1
ATOM 1991 C CA . VAL A 1 265 ? -2.406 3.771 20.141 1 98.25 265 VAL A CA 1
ATOM 1992 C C . VAL A 1 265 ? -1.494 3.838 18.922 1 98.25 265 VAL A C 1
ATOM 1994 O O . VAL A 1 265 ? -1.965 4.023 17.797 1 98.25 265 VAL A O 1
ATOM 1997 N N . PHE A 1 266 ? -0.185 3.684 19.141 1 98.31 266 PHE A N 1
ATOM 1998 C CA . PHE A 1 266 ? 0.73 3.445 18.031 1 98.31 266 PHE A CA 1
ATOM 1999 C C . PHE A 1 266 ? 0.642 2 17.562 1 98.31 266 PHE A C 1
ATOM 2001 O O . PHE A 1 266 ? 0.526 1.081 18.375 1 98.31 266 PHE A O 1
ATOM 2008 N N . ARG A 1 267 ? 0.678 1.817 16.297 1 97.69 267 ARG A N 1
ATOM 2009 C CA . ARG A 1 267 ? 0.869 0.463 15.789 1 97.69 267 ARG A CA 1
ATOM 2010 C C . ARG A 1 267 ? 2.35 0.156 15.586 1 97.69 267 ARG A C 1
ATOM 2012 O O . ARG A 1 267 ? 3.084 0.959 15.008 1 97.69 267 ARG A O 1
ATOM 2019 N N . ALA A 1 268 ? 2.717 -0.982 16 1 95.94 268 ALA A N 1
ATOM 2020 C CA . ALA A 1 268 ? 4.129 -1.356 16.078 1 95.94 268 ALA A CA 1
ATOM 2021 C C . ALA A 1 268 ? 4.715 -1.523 14.672 1 95.94 268 ALA A C 1
ATOM 2023 O O . ALA A 1 268 ? 4.004 -1.896 13.734 1 95.94 268 ALA A O 1
ATOM 2024 N N . ILE A 1 269 ? 6.004 -1.239 14.594 1 95.12 269 ILE A N 1
ATOM 2025 C CA . ILE A 1 269 ? 6.805 -1.607 13.438 1 95.12 269 ILE A CA 1
ATOM 2026 C C . ILE A 1 269 ? 7.098 -3.105 13.461 1 95.12 269 ILE A C 1
ATOM 2028 O O . ILE A 1 269 ? 7.512 -3.643 14.492 1 95.12 269 ILE A O 1
ATOM 2032 N N . PRO A 1 270 ? 6.879 -3.748 12.352 1 93.81 270 PRO A N 1
ATOM 2033 C CA . PRO A 1 270 ? 7.191 -5.18 12.344 1 93.81 270 PRO A CA 1
ATOM 2034 C C . PRO A 1 270 ? 8.656 -5.465 12.656 1 93.81 270 PRO A C 1
ATOM 2036 O O . PRO A 1 270 ? 9.547 -4.738 12.195 1 93.81 270 PRO A O 1
ATOM 2039 N N . THR A 1 271 ? 8.891 -6.512 13.406 1 93.56 271 THR A N 1
ATOM 2040 C CA . THR A 1 271 ? 10.25 -6.914 13.742 1 93.56 271 THR A CA 1
ATOM 2041 C C . THR A 1 271 ? 10.891 -7.676 12.586 1 93.56 271 THR A C 1
ATOM 2043 O O . THR A 1 271 ? 10.188 -8.266 11.758 1 93.56 271 THR A O 1
ATOM 2046 N N . TYR A 1 272 ? 12.172 -7.625 12.547 1 94.12 272 TYR A N 1
ATOM 2047 C CA . TYR A 1 272 ? 12.867 -8.469 11.578 1 94.12 272 TYR A CA 1
ATOM 2048 C C . TYR A 1 272 ? 12.75 -9.938 11.953 1 94.12 272 TYR A C 1
ATOM 2050 O O . TYR A 1 272 ? 12.812 -10.289 13.133 1 94.12 272 TYR A O 1
ATOM 2058 N N . MET A 1 273 ? 12.633 -10.781 10.984 1 93.38 273 MET A N 1
ATOM 2059 C CA . MET A 1 273 ? 12.461 -12.203 11.273 1 93.38 273 MET A CA 1
ATOM 2060 C C . MET A 1 273 ? 13.727 -12.781 11.898 1 93.38 273 MET A C 1
ATOM 2062 O O . MET A 1 273 ? 13.656 -13.773 12.633 1 93.38 273 MET A O 1
ATOM 2066 N N . ASP A 1 274 ? 14.922 -12.289 11.578 1 92.06 274 ASP A N 1
ATOM 2067 C CA . ASP A 1 274 ? 16.203 -12.68 12.164 1 92.06 274 ASP A CA 1
ATOM 2068 C C . ASP A 1 274 ? 17.281 -11.656 11.836 1 92.06 274 ASP A C 1
ATOM 2070 O O . ASP A 1 274 ? 17 -10.594 11.273 1 92.06 274 ASP A O 1
ATOM 2074 N N . GLU A 1 275 ? 18.469 -11.898 12.242 1 90.62 275 GLU A N 1
ATOM 2075 C CA . GLU A 1 275 ? 19.562 -10.953 12.078 1 90.62 275 GLU A CA 1
ATOM 2076 C C . GLU A 1 275 ? 19.938 -10.805 10.609 1 90.62 275 GLU A C 1
ATOM 2078 O O . GLU A 1 275 ? 20.328 -9.711 10.172 1 90.62 275 GLU A O 1
ATOM 2083 N N . ALA A 1 276 ? 19.812 -11.836 9.828 1 88 276 ALA A N 1
ATOM 2084 C CA . ALA A 1 276 ? 20.109 -11.766 8.398 1 88 276 ALA A CA 1
ATOM 2085 C C . ALA A 1 276 ? 19.188 -10.781 7.688 1 88 276 ALA A C 1
ATOM 2087 O O . ALA A 1 276 ? 19.641 -9.984 6.859 1 88 276 ALA A O 1
ATOM 2088 N N . ALA A 1 277 ? 17.922 -10.852 8.078 1 90.88 277 ALA A N 1
ATOM 2089 C CA . ALA A 1 277 ? 16.953 -9.922 7.5 1 90.88 277 ALA A CA 1
ATOM 2090 C C . ALA A 1 277 ? 17.281 -8.477 7.867 1 90.88 277 ALA A C 1
ATOM 2092 O O . ALA A 1 277 ? 17.219 -7.586 7.02 1 90.88 277 ALA A O 1
ATOM 2093 N N . ARG A 1 278 ? 17.656 -8.281 9.109 1 92.25 278 ARG A N 1
ATOM 2094 C CA . ARG A 1 278 ? 18.062 -6.945 9.562 1 92.25 278 ARG A CA 1
ATOM 2095 C C . ARG A 1 278 ? 19.266 -6.441 8.781 1 92.25 278 ARG A C 1
ATOM 2097 O O . ARG A 1 278 ? 19.297 -5.289 8.344 1 92.25 278 ARG A O 1
ATOM 2104 N N . LEU A 1 279 ? 20.234 -7.309 8.617 1 89.31 279 LEU A N 1
ATOM 2105 C CA . LEU A 1 279 ? 21.453 -6.941 7.918 1 89.31 279 LEU A CA 1
ATOM 2106 C C . LEU A 1 279 ? 21.172 -6.652 6.445 1 89.31 279 LEU A C 1
ATOM 2108 O O . LEU A 1 279 ? 21.797 -5.773 5.852 1 89.31 279 LEU A O 1
ATOM 2112 N N . ASN A 1 280 ? 20.281 -7.359 5.891 1 86.88 280 ASN A N 1
ATOM 2113 C CA . ASN A 1 280 ? 19.906 -7.094 4.508 1 86.88 280 ASN A CA 1
ATOM 2114 C C . ASN A 1 280 ? 19.266 -5.719 4.355 1 86.88 280 ASN A C 1
ATOM 2116 O O . ASN A 1 280 ? 19.562 -4.988 3.412 1 86.88 280 ASN A O 1
ATOM 2120 N N . MET A 1 281 ? 18.391 -5.375 5.285 1 85.44 281 MET A N 1
ATOM 2121 C CA . MET A 1 281 ? 17.781 -4.051 5.277 1 85.44 281 MET A CA 1
ATOM 2122 C C . MET A 1 281 ? 18.828 -2.963 5.477 1 85.44 281 MET A C 1
ATOM 2124 O O . MET A 1 281 ? 18.75 -1.896 4.867 1 85.44 281 MET A O 1
ATOM 2128 N N . ASN A 1 282 ? 19.844 -3.25 6.223 1 85.69 282 ASN A N 1
ATOM 2129 C CA . ASN A 1 282 ? 20.922 -2.322 6.531 1 85.69 282 ASN A CA 1
ATOM 2130 C C . ASN A 1 282 ? 21.688 -1.907 5.277 1 85.69 282 ASN A C 1
ATOM 2132 O O . ASN A 1 282 ? 22.281 -0.831 5.234 1 85.69 282 ASN A O 1
ATOM 2136 N N . GLU A 1 283 ? 21.625 -2.777 4.27 1 79.75 283 GLU A N 1
ATOM 2137 C CA . GLU A 1 283 ? 22.344 -2.494 3.027 1 79.75 283 GLU A CA 1
ATOM 2138 C C . GLU A 1 283 ? 21.688 -1.348 2.262 1 79.75 283 GLU A C 1
ATOM 2140 O O . GLU A 1 283 ? 22.328 -0.689 1.445 1 79.75 283 GLU A O 1
ATOM 2145 N N . PHE A 1 284 ? 20.422 -1.142 2.596 1 78.06 284 PHE A N 1
ATOM 2146 C CA . PHE A 1 284 ? 19.688 -0.118 1.861 1 78.06 284 PHE A CA 1
ATOM 2147 C C . PHE A 1 284 ? 19.625 1.178 2.662 1 78.06 284 PHE A C 1
ATOM 2149 O O . PHE A 1 284 ? 19.609 2.268 2.088 1 78.06 284 PHE A O 1
ATOM 2156 N N . HIS A 1 285 ? 19.453 1.047 3.922 1 82.88 285 HIS A N 1
ATOM 2157 C CA . HIS A 1 285 ? 19.453 2.117 4.914 1 82.88 285 HIS A CA 1
ATOM 2158 C C . HIS A 1 285 ? 19.859 1.597 6.285 1 82.88 285 HIS A C 1
ATOM 2160 O O . HIS A 1 285 ? 19.375 0.556 6.73 1 82.88 285 HIS A O 1
ATOM 2166 N N . PRO A 1 286 ? 20.766 2.326 6.914 1 88.81 286 PRO A N 1
ATOM 2167 C CA . PRO A 1 286 ? 21.219 1.806 8.211 1 88.81 286 PRO A CA 1
ATOM 2168 C C . PRO A 1 286 ? 20.047 1.524 9.156 1 88.81 286 PRO A C 1
ATOM 2170 O O . PRO A 1 286 ? 19.281 2.434 9.492 1 88.81 286 PRO A O 1
ATOM 2173 N N . SER A 1 287 ? 19.953 0.271 9.594 1 90.62 287 SER A N 1
ATOM 2174 C CA . SER A 1 287 ? 18.828 -0.179 10.414 1 90.62 287 SER A CA 1
ATOM 2175 C C . SER A 1 287 ? 18.766 0.572 11.742 1 90.62 287 SER A C 1
ATOM 2177 O O . SER A 1 287 ? 17.688 0.839 12.266 1 90.62 287 SER A O 1
ATOM 2179 N N . ASP A 1 288 ? 19.938 0.926 12.242 1 92.38 288 ASP A N 1
ATOM 2180 C CA . ASP A 1 288 ? 19.984 1.666 13.5 1 92.38 288 ASP A CA 1
ATOM 2181 C C . ASP A 1 288 ? 19.375 3.059 13.336 1 92.38 288 ASP A C 1
ATOM 2183 O O . ASP A 1 288 ? 18.734 3.578 14.258 1 92.38 288 ASP A O 1
ATOM 2187 N N . GLN A 1 289 ? 19.578 3.643 12.203 1 92.12 289 GLN A N 1
ATOM 2188 C CA . GLN A 1 289 ? 18.984 4.945 11.922 1 92.12 289 GLN A CA 1
ATOM 2189 C C . GLN A 1 289 ? 17.469 4.84 11.773 1 92.12 289 GLN A C 1
ATOM 2191 O O . GLN A 1 289 ? 16.719 5.707 12.25 1 92.12 289 GLN A O 1
ATOM 2196 N N . ILE A 1 290 ? 17.062 3.773 11.141 1 93.62 290 ILE A N 1
ATOM 2197 C CA . ILE A 1 290 ? 15.633 3.533 11.008 1 93.62 290 ILE A CA 1
ATOM 2198 C C . ILE A 1 290 ? 15.008 3.381 12.391 1 93.62 290 ILE A C 1
ATOM 2200 O O . ILE A 1 290 ? 14.016 4.043 12.703 1 93.62 290 ILE A O 1
ATOM 2204 N N . ASP A 1 291 ? 15.641 2.57 13.219 1 93.88 291 ASP A N 1
ATOM 2205 C CA . ASP A 1 291 ? 15.125 2.293 14.562 1 93.88 291 ASP A CA 1
ATOM 2206 C C . ASP A 1 291 ? 15.062 3.566 15.398 1 93.88 291 ASP A C 1
ATOM 2208 O O . ASP A 1 291 ? 14.07 3.816 16.094 1 93.88 291 ASP A O 1
ATOM 2212 N N . ARG A 1 292 ? 16.062 4.324 15.289 1 94.94 292 ARG A N 1
ATOM 2213 C CA . ARG A 1 292 ? 16.125 5.566 16.047 1 94.94 292 ARG A CA 1
ATOM 2214 C C . ARG A 1 292 ? 15.055 6.551 15.57 1 94.94 292 ARG A C 1
ATOM 2216 O O . ARG A 1 292 ? 14.359 7.168 16.375 1 94.94 292 ARG A O 1
ATOM 2223 N N . ALA A 1 293 ? 14.945 6.656 14.273 1 95.75 293 ALA A N 1
ATOM 2224 C CA . ALA A 1 293 ? 14.008 7.613 13.695 1 95.75 293 ALA A CA 1
ATOM 2225 C C . ALA A 1 293 ? 12.562 7.234 14.039 1 95.75 293 ALA A C 1
ATOM 2227 O O . ALA A 1 293 ? 11.734 8.109 14.289 1 95.75 293 ALA A O 1
ATOM 2228 N N . LEU A 1 294 ? 12.305 5.957 14.109 1 97.12 294 LEU A N 1
ATOM 2229 C CA . LEU A 1 294 ? 10.922 5.508 14.227 1 97.12 294 LEU A CA 1
ATOM 2230 C C . LEU A 1 294 ? 10.562 5.227 15.688 1 97.12 294 LEU A C 1
ATOM 2232 O O . LEU A 1 294 ? 9.477 4.719 15.977 1 97.12 294 LEU A O 1
ATOM 2236 N N . SER A 1 295 ? 11.438 5.508 16.594 1 96.06 295 SER A N 1
ATOM 2237 C CA . SER A 1 295 ? 11.148 5.301 18.016 1 96.06 295 SER A CA 1
ATOM 2238 C C . SER A 1 295 ? 10.031 6.215 18.484 1 96.06 295 SER A C 1
ATOM 2240 O O . SER A 1 295 ? 9.977 7.391 18.125 1 96.06 295 SER A O 1
ATOM 2242 N N . VAL A 1 296 ? 9.133 5.672 19.328 1 97.19 296 VAL A N 1
ATOM 2243 C CA . VAL A 1 296 ? 8.062 6.477 19.891 1 97.19 296 VAL A CA 1
ATOM 2244 C C . VAL A 1 296 ? 8.227 6.562 21.406 1 97.19 296 VAL A C 1
ATOM 2246 O O . VAL A 1 296 ? 7.262 6.809 22.141 1 97.19 296 VAL A O 1
ATOM 2249 N N . GLU A 1 297 ? 9.422 6.223 21.812 1 92.69 297 GLU A N 1
ATOM 2250 C CA . GLU A 1 297 ? 9.711 6.328 23.25 1 92.69 297 GLU A CA 1
ATOM 2251 C C . GLU A 1 297 ? 9.453 7.738 23.766 1 92.69 297 GLU A C 1
ATOM 2253 O O . GLU A 1 297 ? 9.914 8.719 23.172 1 92.69 297 GLU A O 1
ATOM 2258 N N . GLY A 1 298 ? 8.602 7.844 24.766 1 92.06 298 GLY A N 1
ATOM 2259 C CA . GLY A 1 298 ? 8.328 9.141 25.375 1 92.06 298 GLY A CA 1
ATOM 2260 C C . GLY A 1 298 ? 7.156 9.859 24.75 1 92.06 298 GLY A C 1
ATOM 2261 O O . GLY A 1 298 ? 6.785 10.953 25.188 1 92.06 298 GLY A O 1
ATOM 2262 N N . ALA A 1 299 ? 6.512 9.242 23.734 1 93.69 299 ALA A N 1
ATOM 2263 C CA . ALA A 1 299 ? 5.457 9.938 23 1 93.69 299 ALA A CA 1
ATOM 2264 C C . ALA A 1 299 ? 4.113 9.805 23.719 1 93.69 299 ALA A C 1
ATOM 2266 O O . ALA A 1 299 ? 3.141 10.469 23.344 1 93.69 299 ALA A O 1
ATOM 2267 N N . GLY A 1 300 ? 3.992 8.914 24.734 1 93.56 300 GLY A N 1
ATOM 2268 C CA . GLY A 1 300 ? 2.871 8.961 25.656 1 93.56 300 GLY A CA 1
ATOM 2269 C C . GLY A 1 300 ? 1.733 8.039 25.266 1 93.56 300 GLY A C 1
ATOM 2270 O O . GLY A 1 300 ? 0.662 8.07 25.875 1 93.56 300 GLY A O 1
ATOM 2271 N N . LEU A 1 301 ? 1.837 7.254 24.172 1 96.94 301 LEU A N 1
ATOM 2272 C CA . LEU A 1 301 ? 0.798 6.312 23.766 1 96.94 301 LEU A CA 1
ATOM 2273 C C . LEU A 1 301 ? 1.305 4.879 23.844 1 96.94 301 LEU A C 1
ATOM 2275 O O . LEU A 1 301 ? 2.504 4.629 23.688 1 96.94 301 LEU A O 1
ATOM 2279 N N . GLU A 1 302 ? 0.388 4.008 24.062 1 96.81 302 GLU A N 1
ATOM 2280 C CA . GLU A 1 302 ? 0.695 2.58 24.016 1 96.81 302 GLU A CA 1
ATOM 2281 C C . GLU A 1 302 ? 1.033 2.133 22.594 1 96.81 302 GLU A C 1
ATOM 2283 O O . GLU A 1 302 ? 0.527 2.697 21.625 1 96.81 302 GLU A O 1
ATOM 2288 N N . VAL A 1 303 ? 1.922 1.15 22.516 1 96.62 303 VAL A N 1
ATOM 2289 C CA . VAL A 1 303 ? 2.244 0.53 21.234 1 96.62 303 VAL A CA 1
ATOM 2290 C C . VAL A 1 303 ? 1.587 -0.845 21.156 1 96.62 303 VAL A C 1
ATOM 2292 O O . VAL A 1 303 ? 1.772 -1.688 22.031 1 96.62 303 VAL A O 1
ATOM 2295 N N . VAL A 1 304 ? 0.795 -1.045 20.109 1 95.81 304 VAL A N 1
ATOM 2296 C CA . VAL A 1 304 ? 0.11 -2.316 19.906 1 95.81 304 VAL A CA 1
ATOM 2297 C C . VAL A 1 304 ? 0.645 -2.988 18.641 1 95.81 304 VAL A C 1
ATOM 2299 O O . VAL A 1 304 ? 0.878 -2.326 17.625 1 95.81 304 VAL A O 1
ATOM 2302 N N . ALA A 1 305 ? 0.753 -4.285 18.641 1 89.94 305 ALA A N 1
ATOM 2303 C CA . ALA A 1 305 ? 1.258 -5.047 17.5 1 89.94 305 ALA A CA 1
ATOM 2304 C C . ALA A 1 305 ? 0.175 -5.23 16.438 1 89.94 305 ALA A C 1
ATOM 2306 O O . ALA A 1 305 ? -1.012 -5.316 16.7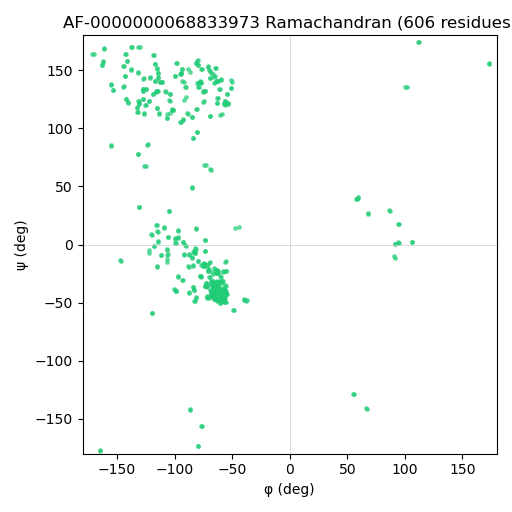66 1 89.94 305 ALA A O 1
ATOM 2307 N N . MET B 1 1 ? 5.461 -35.344 -10.609 1 90.94 1 MET B N 1
ATOM 2308 C CA . MET B 1 1 ? 5.391 -33.938 -10.922 1 90.94 1 MET B CA 1
ATOM 2309 C C . MET B 1 1 ? 4.172 -33.281 -10.273 1 90.94 1 MET B C 1
ATOM 2311 O O . MET B 1 1 ? 3.037 -33.656 -10.562 1 90.94 1 MET B O 1
ATOM 2315 N N . ALA B 1 2 ? 4.418 -32.281 -9.453 1 92.44 2 ALA B N 1
ATOM 2316 C CA . ALA B 1 2 ? 3.412 -31.812 -8.508 1 92.44 2 ALA B CA 1
ATOM 2317 C C . ALA B 1 2 ? 2.328 -31.016 -9.227 1 92.44 2 ALA B C 1
ATOM 2319 O O . ALA B 1 2 ? 1.202 -30.906 -8.734 1 92.44 2 ALA B O 1
ATOM 2320 N N . TYR B 1 3 ? 2.674 -30.531 -10.5 1 97.25 3 TYR B N 1
ATOM 2321 C CA . TYR B 1 3 ? 1.732 -29.641 -11.156 1 97.25 3 TYR B CA 1
ATOM 2322 C C . TYR B 1 3 ? 1.458 -30.078 -12.586 1 97.25 3 TYR B C 1
ATOM 2324 O O . TYR B 1 3 ? 1.237 -29.25 -13.469 1 97.25 3 TYR B O 1
ATOM 2332 N N . ALA B 1 4 ? 1.496 -31.375 -12.805 1 95.81 4 ALA B N 1
ATOM 2333 C CA . ALA B 1 4 ? 1.245 -31.938 -14.133 1 95.81 4 ALA B CA 1
ATOM 2334 C C . ALA B 1 4 ? -0.126 -31.516 -14.656 1 95.81 4 ALA B C 1
ATOM 2336 O O . ALA B 1 4 ? -1.137 -31.688 -13.969 1 95.81 4 ALA B O 1
ATOM 2337 N N . GLY B 1 5 ? -0.08 -30.844 -15.812 1 93.88 5 GLY B N 1
ATOM 2338 C CA . GLY B 1 5 ? -1.322 -30.5 -16.484 1 93.88 5 GLY B CA 1
ATOM 2339 C C . GLY B 1 5 ? -1.856 -29.125 -16.078 1 93.88 5 GLY B C 1
ATOM 2340 O O . GLY B 1 5 ? -2.824 -28.641 -16.672 1 93.88 5 GLY B O 1
ATOM 2341 N N . LYS B 1 6 ? -1.278 -28.578 -15.062 1 97.81 6 LYS B N 1
ATOM 2342 C CA . LYS B 1 6 ? -1.716 -27.25 -14.633 1 97.81 6 LYS B CA 1
ATOM 2343 C C . LYS B 1 6 ? -1.179 -26.172 -15.562 1 97.81 6 LYS B C 1
ATOM 2345 O O . LYS B 1 6 ? -0.133 -26.344 -16.188 1 97.81 6 LYS B O 1
ATOM 2350 N N . VAL B 1 7 ? -1.896 -25.062 -15.695 1 98.69 7 VAL B N 1
ATOM 2351 C CA . VAL B 1 7 ? -1.511 -23.938 -16.547 1 98.69 7 VAL B CA 1
ATOM 2352 C C . VAL B 1 7 ? -1.274 -22.703 -15.68 1 98.69 7 VAL B C 1
ATOM 2354 O O . VAL B 1 7 ? -2.104 -22.359 -14.836 1 98.69 7 VAL B O 1
ATOM 2357 N N . ALA B 1 8 ? -0.113 -22.047 -15.945 1 98.88 8 ALA B N 1
ATOM 2358 C CA . ALA B 1 8 ? 0.246 -20.875 -15.156 1 98.88 8 ALA B CA 1
ATOM 2359 C C . ALA B 1 8 ? 0.561 -19.672 -16.047 1 98.88 8 ALA B C 1
ATOM 2361 O O . ALA B 1 8 ? 1.095 -19.844 -17.156 1 98.88 8 ALA B O 1
ATOM 2362 N N . ILE B 1 9 ? 0.169 -18.5 -15.602 1 98.94 9 ILE B N 1
ATOM 2363 C CA . ILE B 1 9 ? 0.646 -17.234 -16.125 1 98.94 9 ILE B CA 1
ATOM 2364 C C . ILE B 1 9 ? 1.659 -16.625 -15.156 1 98.94 9 ILE B C 1
ATOM 2366 O O . ILE B 1 9 ? 1.421 -16.578 -13.945 1 98.94 9 ILE B O 1
ATOM 2370 N N . VAL B 1 10 ? 2.809 -16.219 -15.633 1 98.94 10 VAL B N 1
ATOM 2371 C CA . VAL B 1 10 ? 3.791 -15.508 -14.82 1 98.94 10 VAL B CA 1
ATOM 2372 C C . VAL B 1 10 ? 4.184 -14.203 -15.508 1 98.94 10 VAL B C 1
ATOM 2374 O O . VAL B 1 10 ? 4.773 -14.219 -16.594 1 98.94 10 VAL B O 1
ATOM 2377 N N . THR B 1 11 ? 3.838 -13.078 -14.938 1 98.81 11 THR B N 1
ATOM 2378 C CA . THR B 1 11 ? 4.277 -11.797 -15.484 1 98.81 11 THR B CA 1
ATOM 2379 C C . THR B 1 11 ? 5.695 -11.477 -15.031 1 98.81 11 THR B C 1
ATOM 2381 O O . THR B 1 11 ? 6.129 -11.922 -13.969 1 98.81 11 THR B O 1
ATOM 2384 N N . GLY B 1 12 ? 6.383 -10.625 -15.82 1 97 12 GLY B N 1
ATOM 2385 C CA . GLY B 1 12 ? 7.773 -10.344 -15.516 1 97 12 GLY B CA 1
ATOM 2386 C C . GLY B 1 12 ? 8.648 -11.578 -15.531 1 97 12 GLY B C 1
ATOM 2387 O O . GLY B 1 12 ? 9.516 -11.742 -14.664 1 97 12 GLY B O 1
ATOM 2388 N N . ALA B 1 13 ? 8.438 -12.469 -16.469 1 97.5 13 ALA B N 1
ATOM 2389 C CA . ALA B 1 13 ? 9 -13.812 -16.359 1 97.5 13 ALA B CA 1
ATOM 2390 C C . ALA B 1 13 ? 10.188 -13.984 -17.312 1 97.5 13 ALA B C 1
ATOM 2392 O O . ALA B 1 13 ? 10.734 -15.078 -17.438 1 97.5 13 ALA B O 1
ATOM 2393 N N . ALA B 1 14 ? 10.617 -12.906 -17.969 1 95.44 14 ALA B N 1
ATOM 2394 C CA . ALA B 1 14 ? 11.75 -13.023 -18.891 1 95.44 14 ALA B CA 1
ATOM 2395 C C . ALA B 1 14 ? 13.078 -12.953 -18.125 1 95.44 14 ALA B C 1
ATOM 2397 O O . ALA B 1 14 ? 14.141 -13.141 -18.719 1 95.44 14 ALA B O 1
ATOM 2398 N N . SER B 1 15 ? 13.047 -12.664 -16.828 1 91.38 15 SER B N 1
ATOM 2399 C CA . SER B 1 15 ? 14.258 -12.617 -16.016 1 91.38 15 SER B CA 1
ATOM 2400 C C . SER B 1 15 ? 13.93 -12.727 -14.531 1 91.38 15 SER B C 1
ATOM 2402 O O . SER B 1 15 ? 12.766 -12.852 -14.156 1 91.38 15 SER B O 1
ATOM 2404 N N . GLY B 1 16 ? 14.938 -12.93 -13.742 1 92.12 16 GLY B N 1
ATOM 2405 C CA . GLY B 1 16 ? 14.836 -12.773 -12.297 1 92.12 16 GLY B CA 1
ATOM 2406 C C . GLY B 1 16 ? 13.938 -13.805 -11.648 1 92.12 16 GLY B C 1
ATOM 2407 O O . GLY B 1 16 ? 13.992 -14.992 -11.984 1 92.12 16 GLY B O 1
ATOM 2408 N N . ILE B 1 17 ? 13.211 -13.328 -10.672 1 94.75 17 ILE B N 1
ATOM 2409 C CA . ILE B 1 17 ? 12.359 -14.188 -9.852 1 94.75 17 ILE B CA 1
ATOM 2410 C C . ILE B 1 17 ? 11.297 -14.844 -10.727 1 94.75 17 ILE B C 1
ATOM 2412 O O . ILE B 1 17 ? 11.016 -16.031 -10.586 1 94.75 17 ILE B O 1
ATOM 2416 N N . GLY B 1 18 ? 10.727 -14.055 -11.68 1 97.06 18 GLY B N 1
ATOM 2417 C CA . GLY B 1 18 ? 9.711 -14.602 -12.562 1 97.06 18 GLY B CA 1
ATOM 2418 C C . GLY B 1 18 ? 10.211 -15.766 -13.398 1 97.06 18 GLY B C 1
ATOM 2419 O O . GLY B 1 18 ? 9.508 -16.766 -13.57 1 97.06 18 GLY B O 1
ATOM 2420 N N . LEU B 1 19 ? 11.398 -15.625 -13.906 1 96.62 19 LEU B N 1
ATOM 2421 C CA . LEU B 1 19 ? 12 -16.719 -14.664 1 96.62 19 LEU B CA 1
ATOM 2422 C C . LEU B 1 19 ? 12.242 -17.938 -13.781 1 96.62 19 LEU B C 1
ATOM 2424 O O . LEU B 1 19 ? 11.977 -19.062 -14.188 1 96.62 19 LEU B O 1
ATOM 2428 N N . GLY B 1 20 ? 12.734 -17.703 -12.555 1 96.62 20 GLY B N 1
ATOM 2429 C CA . GLY B 1 20 ? 12.938 -18.797 -11.617 1 96.62 20 GLY B CA 1
ATOM 2430 C C . GLY B 1 20 ? 11.664 -19.547 -11.297 1 96.62 20 GLY B C 1
ATOM 2431 O O . GLY B 1 20 ? 11.664 -20.781 -11.227 1 96.62 20 GLY B O 1
ATOM 2432 N N . ILE B 1 21 ? 10.578 -18.828 -11.117 1 98.12 21 ILE B N 1
ATOM 2433 C CA . ILE B 1 21 ? 9.281 -19.453 -10.852 1 98.12 21 ILE B CA 1
ATOM 2434 C C . ILE B 1 21 ? 8.836 -20.25 -12.07 1 98.12 21 ILE B C 1
ATOM 2436 O O . ILE B 1 21 ? 8.359 -21.375 -11.938 1 98.12 21 ILE B O 1
ATOM 2440 N N . THR B 1 22 ? 9.023 -19.656 -13.227 1 98.5 22 THR B N 1
ATOM 2441 C CA . THR B 1 22 ? 8.672 -20.328 -14.469 1 98.5 22 THR B CA 1
ATOM 2442 C C . THR B 1 22 ? 9.406 -21.656 -14.586 1 98.5 22 THR B C 1
ATOM 2444 O O . THR B 1 22 ? 8.789 -22.688 -14.859 1 98.5 22 THR B O 1
ATOM 2447 N N . GLU B 1 23 ? 10.695 -21.656 -14.367 1 98 23 GLU B N 1
ATOM 2448 C CA . GLU B 1 23 ? 11.508 -22.875 -14.453 1 98 23 GLU B CA 1
ATOM 2449 C C . GLU B 1 23 ? 11.023 -23.922 -13.461 1 98 23 GLU B C 1
ATOM 2451 O O . GLU B 1 23 ? 10.93 -25.109 -13.797 1 98 23 GLU B O 1
ATOM 2456 N N . HIS B 1 24 ? 10.711 -23.516 -12.258 1 98.31 24 HIS B N 1
ATOM 2457 C CA . HIS B 1 24 ? 10.227 -24.422 -11.227 1 98.31 24 HIS B CA 1
ATOM 2458 C C . HIS B 1 24 ? 8.914 -25.062 -11.633 1 98.31 24 HIS B C 1
ATOM 2460 O O . HIS B 1 24 ? 8.75 -26.281 -11.508 1 98.31 24 HIS B O 1
ATOM 2466 N N . LEU B 1 25 ? 8 -24.266 -12.141 1 98.69 25 LEU B N 1
ATOM 2467 C CA . LEU B 1 25 ? 6.688 -24.766 -12.539 1 98.69 25 LEU B CA 1
ATOM 2468 C C . LEU B 1 25 ? 6.809 -25.766 -13.688 1 98.69 25 LEU B C 1
ATOM 2470 O O . LEU B 1 25 ? 6.145 -26.812 -13.695 1 98.69 25 LEU B O 1
ATOM 2474 N N . LEU B 1 26 ? 7.652 -25.469 -14.664 1 98.62 26 LEU B N 1
ATOM 2475 C CA . LEU B 1 26 ? 7.875 -26.359 -15.789 1 98.62 26 LEU B CA 1
ATOM 2476 C C . LEU B 1 26 ? 8.469 -27.688 -15.312 1 98.62 26 LEU B C 1
ATOM 2478 O O . LEU B 1 26 ? 8.031 -28.766 -15.742 1 98.62 26 LEU B O 1
ATOM 2482 N N . LYS B 1 27 ? 9.43 -27.578 -14.406 1 98.06 27 LYS B N 1
ATOM 2483 C CA . LYS B 1 27 ? 10.055 -28.781 -13.852 1 98.06 27 LYS B CA 1
ATOM 2484 C C . LYS B 1 27 ? 9.023 -29.656 -13.148 1 98.06 27 LYS B C 1
ATOM 2486 O O . LYS B 1 27 ? 9.125 -30.875 -13.172 1 98.06 27 LYS B O 1
ATOM 2491 N N . GLU B 1 28 ? 8.031 -29.016 -12.594 1 98 28 GLU B N 1
ATOM 2492 C CA . GLU B 1 28 ? 7.008 -29.734 -11.844 1 98 28 GLU B CA 1
ATOM 2493 C C . GLU B 1 28 ? 5.832 -30.109 -12.742 1 98 28 GLU B C 1
ATOM 2495 O O . GLU B 1 28 ? 4.801 -30.578 -12.266 1 98 28 GLU B O 1
ATOM 2500 N N . GLY B 1 29 ? 5.922 -29.781 -14.094 1 97.5 29 GLY B N 1
ATOM 2501 C CA . GLY B 1 29 ? 5.016 -30.375 -15.062 1 97.5 29 GLY B CA 1
ATOM 2502 C C . GLY B 1 29 ? 3.955 -29.406 -15.555 1 97.5 29 GLY B C 1
ATOM 2503 O O . GLY B 1 29 ? 3.098 -29.766 -16.359 1 97.5 29 GLY B O 1
ATOM 2504 N N . ALA B 1 30 ? 3.996 -28.188 -15.102 1 98.31 30 ALA B N 1
ATOM 2505 C CA . ALA B 1 30 ? 3.002 -27.203 -15.523 1 98.31 30 ALA B CA 1
ATOM 2506 C C . ALA B 1 30 ? 3.336 -26.641 -16.906 1 98.31 30 ALA B C 1
ATOM 2508 O O . ALA B 1 30 ? 4.469 -26.781 -17.375 1 98.31 30 ALA B O 1
ATOM 2509 N N . LYS B 1 31 ? 2.336 -26.109 -17.547 1 98.69 31 LYS B N 1
ATOM 2510 C CA . LYS B 1 31 ? 2.518 -25.234 -18.703 1 98.69 31 LYS B CA 1
ATOM 2511 C C . LYS B 1 31 ? 2.553 -23.766 -18.266 1 98.69 31 LYS B C 1
ATOM 2513 O O . LYS B 1 31 ? 1.821 -23.359 -17.359 1 98.69 31 LYS B O 1
ATOM 2518 N N . VAL B 1 32 ? 3.436 -23 -18.891 1 98.88 32 VAL B N 1
ATOM 2519 C CA . VAL B 1 32 ? 3.621 -21.656 -18.375 1 98.88 32 VAL B CA 1
ATOM 2520 C C . VAL B 1 32 ? 3.562 -20.641 -19.531 1 98.88 32 VAL B C 1
ATOM 2522 O O . VAL B 1 32 ? 4.25 -20.812 -20.531 1 98.88 32 VAL B O 1
ATOM 2525 N N . MET B 1 33 ? 2.684 -19.672 -19.453 1 98.94 33 MET B N 1
ATOM 2526 C CA . MET B 1 33 ? 2.719 -18.469 -20.281 1 98.94 33 MET B CA 1
ATOM 2527 C C . MET B 1 33 ? 3.645 -17.422 -19.672 1 98.94 33 MET B C 1
ATOM 2529 O O . MET B 1 33 ? 3.348 -16.875 -18.609 1 98.94 33 MET B O 1
ATOM 2533 N N . VAL B 1 34 ? 4.773 -17.203 -20.344 1 98.75 34 VAL B N 1
ATOM 2534 C CA . VAL B 1 34 ? 5.746 -16.188 -19.953 1 98.75 34 VAL B CA 1
ATOM 2535 C C . VAL B 1 34 ? 5.289 -14.812 -20.453 1 98.75 34 VAL B C 1
ATOM 2537 O O . VAL B 1 34 ? 5.152 -14.602 -21.656 1 98.75 34 VAL B O 1
ATOM 2540 N N . ALA B 1 35 ? 5.023 -13.922 -19.594 1 98.88 35 ALA B N 1
ATOM 2541 C CA . ALA B 1 35 ? 4.602 -12.57 -19.938 1 98.88 35 ALA B CA 1
ATOM 2542 C C . ALA B 1 35 ? 5.637 -11.539 -19.5 1 98.88 35 ALA B C 1
ATOM 2544 O O . ALA B 1 35 ? 6.105 -11.57 -18.359 1 98.88 35 ALA B O 1
ATOM 2545 N N . ASP B 1 36 ? 5.977 -10.648 -20.359 1 98.19 36 ASP B N 1
ATOM 2546 C CA . ASP B 1 36 ? 6.969 -9.617 -20.062 1 98.19 36 ASP B CA 1
ATOM 2547 C C . ASP B 1 36 ? 6.863 -8.461 -21.062 1 98.19 36 ASP B C 1
ATOM 2549 O O . ASP B 1 36 ? 6.332 -8.625 -22.156 1 98.19 36 ASP B O 1
ATOM 2553 N N . LEU B 1 37 ? 7.336 -7.355 -20.656 1 97.25 37 LEU B N 1
ATOM 2554 C CA . LEU B 1 37 ? 7.383 -6.191 -21.531 1 97.25 37 LEU B CA 1
ATOM 2555 C C . LEU B 1 37 ? 8.477 -6.348 -22.578 1 97.25 37 LEU B C 1
ATOM 2557 O O . LEU B 1 37 ? 8.328 -5.867 -23.703 1 97.25 37 LEU B O 1
ATOM 2561 N N . ASN B 1 38 ? 9.594 -6.965 -22.219 1 96.31 38 ASN B N 1
ATOM 2562 C CA . ASN B 1 38 ? 10.734 -7.164 -23.109 1 96.31 38 ASN B CA 1
ATOM 2563 C C . ASN B 1 38 ? 10.516 -8.352 -24.047 1 96.31 38 ASN B C 1
ATOM 2565 O O . ASN B 1 38 ? 10.875 -9.484 -23.719 1 96.31 38 ASN B O 1
ATOM 2569 N N . GLU B 1 39 ? 10.078 -8.078 -25.219 1 97.5 39 GLU B N 1
ATOM 2570 C CA . GLU B 1 39 ? 9.711 -9.117 -26.172 1 97.5 39 GLU B CA 1
ATOM 2571 C C . GLU B 1 39 ? 10.93 -9.922 -26.609 1 97.5 39 GLU B C 1
ATOM 2573 O O . GLU B 1 39 ? 10.875 -11.148 -26.688 1 97.5 39 GLU B O 1
ATOM 2578 N N . GLN B 1 40 ? 12 -9.273 -26.891 1 97.75 40 GLN B N 1
ATOM 2579 C CA . GLN B 1 40 ? 13.195 -9.953 -27.359 1 97.75 40 GLN B CA 1
ATOM 2580 C C . GLN B 1 40 ? 13.711 -10.953 -26.328 1 97.75 40 GLN B C 1
ATOM 2582 O O . GLN B 1 40 ? 13.945 -12.117 -26.656 1 97.75 40 GLN B O 1
ATOM 2587 N N . GLN B 1 41 ? 13.859 -10.523 -25.125 1 96.5 41 GLN B N 1
ATOM 2588 C CA . GLN B 1 41 ? 14.336 -11.398 -24.047 1 96.5 41 GLN B CA 1
ATOM 2589 C C . GLN B 1 41 ? 13.328 -12.508 -23.75 1 96.5 41 GLN B C 1
ATOM 2591 O O . GLN B 1 41 ? 13.711 -13.648 -23.484 1 96.5 41 GLN B O 1
ATOM 2596 N N . GLY B 1 42 ? 12.062 -12.164 -23.781 1 97.94 42 GLY B N 1
ATOM 2597 C CA . GLY B 1 42 ? 11.016 -13.141 -23.547 1 97.94 42 GLY B CA 1
ATOM 2598 C C . GLY B 1 42 ? 11.016 -14.273 -24.547 1 97.94 42 GLY B C 1
ATOM 2599 O O . GLY B 1 42 ? 10.945 -15.445 -24.172 1 97.94 42 GLY B O 1
ATOM 2600 N N . GLN B 1 43 ? 11.148 -13.945 -25.797 1 98 43 GLN B N 1
ATOM 2601 C CA . GLN B 1 43 ? 11.172 -14.961 -26.859 1 98 43 GLN B CA 1
ATOM 2602 C C . GLN B 1 43 ? 12.414 -15.844 -26.734 1 98 43 GLN B C 1
ATOM 2604 O O . GLN B 1 43 ? 12.336 -17.062 -26.938 1 98 43 GLN B O 1
ATOM 2609 N N . LYS B 1 44 ? 13.5 -15.219 -26.422 1 98 44 LYS B N 1
ATOM 2610 C CA . LYS B 1 44 ? 14.734 -15.977 -26.234 1 98 44 LYS B CA 1
ATOM 2611 C C . LYS B 1 44 ? 14.594 -16.969 -25.094 1 98 44 LYS B C 1
ATOM 2613 O O . LYS B 1 44 ? 14.969 -18.141 -25.219 1 98 44 LYS B O 1
ATOM 2618 N N . VAL B 1 45 ? 14.039 -16.547 -23.953 1 97.56 45 VAL B N 1
ATOM 2619 C CA . VAL B 1 45 ? 13.852 -17.375 -22.766 1 97.56 45 VAL B CA 1
ATOM 2620 C C . VAL B 1 45 ? 12.922 -18.531 -23.094 1 97.56 45 VAL B C 1
ATOM 2622 O O . VAL B 1 45 ? 13.219 -19.688 -22.75 1 97.56 45 VAL B O 1
ATOM 2625 N N . VAL B 1 46 ? 11.883 -18.297 -23.766 1 98.38 46 VAL B N 1
ATOM 2626 C CA . VAL B 1 46 ? 10.906 -19.328 -24.078 1 98.38 46 VAL B CA 1
ATOM 2627 C C . VAL B 1 46 ? 11.531 -20.359 -25.031 1 98.38 46 VAL B C 1
ATOM 2629 O O . VAL B 1 46 ? 11.297 -21.562 -24.891 1 98.38 46 VAL B O 1
ATOM 2632 N N . ALA B 1 47 ? 12.305 -19.906 -26.016 1 98.19 47 ALA B N 1
ATOM 2633 C CA . ALA B 1 47 ? 12.984 -20.812 -26.938 1 98.19 47 ALA B CA 1
ATOM 2634 C C . ALA B 1 47 ? 13.906 -21.766 -26.172 1 98.19 47 ALA B C 1
ATOM 2636 O O . ALA B 1 47 ? 13.938 -22.969 -26.438 1 98.19 47 ALA B O 1
ATOM 2637 N N . ASP B 1 48 ? 14.586 -21.234 -25.234 1 98 48 ASP B N 1
ATOM 2638 C CA . ASP B 1 48 ? 15.508 -22.047 -24.438 1 98 48 ASP B CA 1
ATOM 2639 C C . ASP B 1 48 ? 14.75 -23.031 -23.547 1 98 48 ASP B C 1
ATOM 2641 O O . ASP B 1 48 ? 15.133 -24.203 -23.453 1 98 48 ASP B O 1
ATOM 2645 N N . LEU B 1 49 ? 13.727 -22.578 -22.922 1 98.31 49 LEU B N 1
ATOM 2646 C CA . LEU B 1 49 ? 12.93 -23.422 -22.047 1 98.31 49 LEU B CA 1
ATOM 2647 C C . LEU B 1 49 ? 12.234 -24.531 -22.844 1 98.31 49 LEU B C 1
ATOM 2649 O O . LEU B 1 49 ? 12.078 -25.641 -22.344 1 98.31 49 LEU B O 1
ATOM 2653 N N . ALA B 1 50 ? 11.828 -24.188 -24.031 1 97.94 50 ALA B N 1
ATOM 2654 C CA . ALA B 1 50 ? 11.133 -25.156 -24.875 1 97.94 50 ALA B CA 1
ATOM 2655 C C . ALA B 1 50 ? 12.039 -26.344 -25.219 1 97.94 50 ALA B C 1
ATOM 2657 O O . ALA B 1 50 ? 11.562 -27.469 -25.344 1 97.94 50 ALA B O 1
ATOM 2658 N N . LYS B 1 51 ? 13.336 -26.109 -25.328 1 97.5 51 LYS B N 1
ATOM 2659 C CA . LYS B 1 51 ? 14.289 -27.188 -25.609 1 97.5 51 LYS B CA 1
ATOM 2660 C C . LYS B 1 51 ? 14.32 -28.203 -24.484 1 97.5 51 LYS B C 1
ATOM 2662 O O . LYS B 1 51 ? 14.43 -29.406 -24.734 1 97.5 51 LYS B O 1
ATOM 2667 N N . SER B 1 52 ? 14.141 -27.703 -23.312 1 95.94 52 SER B N 1
ATOM 2668 C CA . SER B 1 52 ? 14.312 -28.562 -22.141 1 95.94 52 SER B CA 1
ATOM 2669 C C . SER B 1 52 ? 12.969 -29.109 -21.656 1 95.94 52 SER B C 1
ATOM 2671 O O . SER B 1 52 ? 12.914 -30.188 -21.062 1 95.94 52 SER B O 1
ATOM 2673 N N . HIS B 1 53 ? 11.891 -28.406 -21.891 1 96.69 53 HIS B N 1
ATOM 2674 C CA . HIS B 1 53 ? 10.641 -28.75 -21.234 1 96.69 53 HIS B CA 1
ATOM 2675 C C . HIS B 1 53 ? 9.539 -29.047 -22.266 1 96.69 53 HIS B C 1
ATOM 2677 O O . HIS B 1 53 ? 8.445 -29.469 -21.891 1 96.69 53 HIS B O 1
ATOM 2683 N N . GLY B 1 54 ? 9.852 -28.797 -23.578 1 96.19 54 GLY B N 1
ATOM 2684 C CA . GLY B 1 54 ? 8.875 -29.031 -24.625 1 96.19 54 GLY B CA 1
ATOM 2685 C C . GLY B 1 54 ? 8.203 -27.766 -25.109 1 96.19 54 GLY B C 1
ATOM 2686 O O . GLY B 1 54 ? 7.77 -26.938 -24.297 1 96.19 54 GLY B O 1
ATOM 2687 N N . ALA B 1 55 ? 8.047 -27.578 -26.359 1 95.62 55 ALA B N 1
ATOM 2688 C CA . ALA B 1 55 ? 7.527 -26.375 -27 1 95.62 55 ALA B CA 1
ATOM 2689 C C . ALA B 1 55 ? 6.051 -26.172 -26.672 1 95.62 55 ALA B C 1
ATOM 2691 O O . ALA B 1 55 ? 5.559 -25.047 -26.672 1 95.62 55 ALA B O 1
ATOM 2692 N N . ASP B 1 56 ? 5.398 -27.219 -26.344 1 96.88 56 ASP B N 1
ATOM 2693 C CA . ASP B 1 56 ? 3.971 -27.141 -26.062 1 96.88 56 ASP B CA 1
ATOM 2694 C C . ASP B 1 56 ? 3.725 -26.719 -24.609 1 96.88 56 ASP B C 1
ATOM 2696 O O . ASP B 1 56 ? 2.588 -26.438 -24.234 1 96.88 56 ASP B O 1
ATOM 2700 N N . ASN B 1 57 ? 4.809 -26.625 -23.828 1 98.06 57 ASN B N 1
ATOM 2701 C CA . ASN B 1 57 ? 4.637 -26.422 -22.391 1 98.06 57 ASN B CA 1
ATOM 2702 C C . ASN B 1 57 ? 4.98 -25 -21.984 1 98.06 57 ASN B C 1
ATOM 2704 O O . ASN B 1 57 ? 4.773 -24.609 -20.844 1 98.06 57 ASN B O 1
ATOM 2708 N N . VAL B 1 58 ? 5.527 -24.203 -22.875 1 98.75 58 VAL B N 1
ATOM 2709 C CA . VAL B 1 58 ? 5.918 -22.828 -22.547 1 98.75 58 VAL B CA 1
ATOM 2710 C C . VAL B 1 58 ? 5.676 -21.922 -23.75 1 98.75 58 VAL B C 1
ATOM 2712 O O . VAL B 1 58 ? 5.906 -22.328 -24.891 1 98.75 58 VAL B O 1
ATOM 2715 N N . ALA B 1 59 ? 5.121 -20.781 -23.578 1 98.75 59 ALA B N 1
ATOM 2716 C CA . ALA B 1 59 ? 4.859 -19.781 -24.609 1 98.75 59 ALA B CA 1
ATOM 2717 C C . ALA B 1 59 ? 5.09 -18.359 -24.078 1 98.75 59 ALA B C 1
ATOM 2719 O O . ALA B 1 59 ? 5.242 -18.172 -22.875 1 98.75 59 ALA B O 1
ATOM 2720 N N . PHE B 1 60 ? 5.199 -17.406 -25.016 1 98.75 60 PHE B N 1
ATOM 2721 C CA . PHE B 1 60 ? 5.473 -16.031 -24.656 1 98.75 60 PHE B CA 1
ATOM 2722 C C . PHE B 1 60 ? 4.32 -15.117 -25.062 1 98.75 60 PHE B C 1
ATOM 2724 O O . PHE B 1 60 ? 3.705 -15.328 -26.109 1 98.75 60 PHE B O 1
ATOM 2731 N N . CYS B 1 61 ? 4.004 -14.172 -24.234 1 98.81 61 CYS B N 1
ATOM 2732 C CA . CYS B 1 61 ? 3.082 -13.086 -24.547 1 98.81 61 CYS B CA 1
ATOM 2733 C C . CYS B 1 61 ? 3.662 -11.734 -24.141 1 98.81 61 CYS B C 1
ATOM 2735 O O . CYS B 1 61 ? 3.938 -11.508 -22.953 1 98.81 61 CYS B O 1
ATOM 2737 N N . SER B 1 62 ? 3.891 -10.828 -25.141 1 98.69 62 SER B N 1
ATOM 2738 C CA . SER B 1 62 ? 4.293 -9.469 -24.812 1 98.69 62 SER B CA 1
ATOM 2739 C C . SER B 1 62 ? 3.207 -8.742 -24.016 1 98.69 62 SER B C 1
ATOM 2741 O O . SER B 1 62 ? 2.074 -8.617 -24.484 1 98.69 62 SER B O 1
ATOM 2743 N N . THR B 1 63 ? 3.588 -8.289 -22.828 1 98.75 63 THR B N 1
ATOM 2744 C CA . THR B 1 63 ? 2.561 -7.77 -21.938 1 98.75 63 THR B CA 1
ATOM 2745 C C . THR B 1 63 ? 3.061 -6.527 -21.203 1 98.75 63 THR B C 1
ATOM 2747 O O . THR B 1 63 ? 4.121 -6.559 -20.562 1 98.75 63 THR B O 1
ATOM 2750 N N . ASN B 1 64 ? 2.391 -5.465 -21.344 1 98.69 64 ASN B N 1
ATOM 2751 C CA . ASN B 1 64 ? 2.529 -4.293 -20.484 1 98.69 64 ASN B CA 1
ATOM 2752 C C . ASN B 1 64 ? 1.5 -4.297 -19.359 1 98.69 64 ASN B C 1
ATOM 2754 O O . ASN B 1 64 ? 0.328 -3.988 -19.578 1 98.69 64 ASN B O 1
ATOM 2758 N N . VAL B 1 65 ? 1.93 -4.598 -18.172 1 98.56 65 VAL B N 1
ATOM 2759 C CA . VAL B 1 65 ? 0.998 -4.859 -17.078 1 98.56 65 VAL B CA 1
ATOM 2760 C C . VAL B 1 65 ? 0.294 -3.568 -16.672 1 98.56 65 VAL B C 1
ATOM 2762 O O . VAL B 1 65 ? -0.698 -3.596 -15.945 1 98.56 65 VAL B O 1
ATOM 2765 N N . THR B 1 66 ? 0.832 -2.387 -17.109 1 98.06 66 THR B N 1
ATOM 2766 C CA . THR B 1 66 ? 0.207 -1.117 -16.75 1 98.06 66 THR B CA 1
ATOM 2767 C C . THR B 1 66 ? -0.964 -0.814 -17.688 1 98.06 66 THR B C 1
ATOM 2769 O O . THR B 1 66 ? -1.655 0.192 -17.516 1 98.06 66 THR B O 1
ATOM 2772 N N . GLU B 1 67 ? -1.184 -1.65 -18.656 1 98.31 67 GLU B N 1
ATOM 2773 C CA . GLU B 1 67 ? -2.268 -1.469 -19.625 1 98.31 67 GLU B CA 1
ATOM 2774 C C . GLU B 1 67 ? -3.299 -2.59 -19.516 1 98.31 67 GLU B C 1
ATOM 2776 O O . GLU B 1 67 ? -2.994 -3.75 -19.797 1 98.31 67 GLU B O 1
ATOM 2781 N N . TRP B 1 68 ? -4.531 -2.24 -19.172 1 97.38 68 TRP B N 1
ATOM 2782 C CA . TRP B 1 68 ? -5.609 -3.201 -18.953 1 97.38 68 TRP B CA 1
ATOM 2783 C C . TRP B 1 68 ? -5.816 -4.066 -20.188 1 97.38 68 TRP B C 1
ATOM 2785 O O . TRP B 1 68 ? -5.949 -5.289 -20.094 1 97.38 68 TRP B O 1
ATOM 2795 N N . SER B 1 69 ? -5.836 -3.463 -21.359 1 97.62 69 SER B N 1
ATOM 2796 C CA . SER B 1 69 ? -6.055 -4.219 -22.594 1 97.62 69 SER B CA 1
ATOM 2797 C C . SER B 1 69 ? -4.953 -5.25 -22.812 1 97.62 69 SER B C 1
ATOM 2799 O O . SER B 1 69 ? -5.211 -6.348 -23.312 1 97.62 69 SER B O 1
ATOM 2801 N N . SER B 1 70 ? -3.723 -4.895 -22.453 1 98.62 70 SER B N 1
ATOM 2802 C CA . SER B 1 70 ? -2.596 -5.812 -22.578 1 98.62 70 SER B CA 1
ATOM 2803 C C . SER B 1 70 ? -2.768 -7.02 -21.656 1 98.62 70 SER B C 1
ATOM 2805 O O . SER B 1 70 ? -2.475 -8.148 -22.047 1 98.62 70 SER B O 1
ATOM 2807 N N . ILE B 1 71 ? -3.285 -6.809 -20.484 1 98.56 71 ILE B N 1
ATOM 2808 C CA . ILE B 1 71 ? -3.553 -7.875 -19.516 1 98.56 71 ILE B CA 1
ATOM 2809 C C . ILE B 1 71 ? -4.645 -8.797 -20.062 1 98.56 71 ILE B C 1
ATOM 2811 O O . ILE B 1 71 ? -4.516 -10.023 -20 1 98.56 71 ILE B O 1
ATOM 2815 N N . CYS B 1 72 ? -5.703 -8.211 -20.562 1 98 72 CYS B N 1
ATOM 2816 C CA . CYS B 1 72 ? -6.785 -9.016 -21.109 1 98 72 CYS B CA 1
ATOM 2817 C C . CYS B 1 72 ? -6.281 -9.891 -22.25 1 98 72 CYS B C 1
ATOM 2819 O O . CYS B 1 72 ? -6.652 -11.062 -22.359 1 98 72 CYS B O 1
ATOM 2821 N N . ASN B 1 73 ? -5.457 -9.32 -23.078 1 98.44 73 ASN B N 1
ATOM 2822 C CA . ASN B 1 73 ? -4.863 -10.094 -24.172 1 98.44 73 ASN B CA 1
ATOM 2823 C C . ASN B 1 73 ? -4.023 -11.25 -23.641 1 98.44 73 ASN B C 1
ATOM 2825 O O . ASN B 1 73 ? -4.043 -12.344 -24.203 1 98.44 73 ASN B O 1
ATOM 2829 N N . LEU B 1 74 ? -3.26 -11.031 -22.578 1 98.81 74 LEU B N 1
ATOM 2830 C CA . LEU B 1 74 ? -2.439 -12.07 -21.953 1 98.81 74 LEU B CA 1
ATOM 2831 C C . LEU B 1 74 ? -3.289 -13.273 -21.562 1 98.81 74 LEU B C 1
ATOM 2833 O O . LEU B 1 74 ? -2.945 -14.414 -21.875 1 98.81 74 LEU B O 1
ATOM 2837 N N . PHE B 1 75 ? -4.391 -13.047 -20.875 1 98.62 75 PHE B N 1
ATOM 2838 C CA . PHE B 1 75 ? -5.25 -14.125 -20.406 1 98.62 75 PHE B CA 1
ATOM 2839 C C . PHE B 1 75 ? -5.922 -14.836 -21.578 1 98.62 75 PHE B C 1
ATOM 2841 O O . PHE B 1 75 ? -5.973 -16.062 -21.609 1 98.62 75 PHE B O 1
ATOM 2848 N N . ALA B 1 76 ? -6.418 -14.055 -22.516 1 98 76 ALA B N 1
ATOM 2849 C CA . ALA B 1 76 ? -7.059 -14.641 -23.703 1 98 76 ALA B CA 1
ATOM 2850 C C . ALA B 1 76 ? -6.082 -15.508 -24.484 1 98 76 ALA B C 1
ATOM 2852 O O . ALA B 1 76 ? -6.434 -16.609 -24.922 1 98 76 ALA B O 1
ATOM 2853 N N . HIS B 1 77 ? -4.883 -14.992 -24.672 1 98.19 77 HIS B N 1
ATOM 2854 C CA . HIS B 1 77 ? -3.855 -15.727 -25.391 1 98.19 77 HIS B CA 1
ATOM 2855 C C . HIS B 1 77 ? -3.492 -17.016 -24.688 1 98.19 77 HIS B C 1
ATOM 2857 O O . HIS B 1 77 ? -3.246 -18.047 -25.328 1 98.19 77 HIS B O 1
ATOM 2863 N N . THR B 1 78 ? -3.455 -17.016 -23.359 1 98.56 78 THR B N 1
ATOM 2864 C CA . THR B 1 78 ? -3.156 -18.219 -22.578 1 98.56 78 THR B CA 1
ATOM 2865 C C . THR B 1 78 ? -4.223 -19.281 -22.797 1 98.56 78 THR B C 1
ATOM 2867 O O . THR B 1 78 ? -3.898 -20.453 -23.016 1 98.56 78 THR B O 1
ATOM 2870 N N . TYR B 1 79 ? -5.5 -18.875 -22.812 1 96.06 79 TYR B N 1
ATOM 2871 C CA . TYR B 1 79 ? -6.609 -19.797 -23.062 1 96.06 79 TYR B CA 1
ATOM 2872 C C . TYR B 1 79 ? -6.484 -20.422 -24.453 1 96.06 79 TYR B C 1
ATOM 2874 O O . TYR B 1 79 ? -6.684 -21.625 -24.609 1 96.06 79 TYR B O 1
ATOM 2882 N N . LYS B 1 80 ? -6.156 -19.578 -25.359 1 96.38 80 LYS B N 1
ATOM 2883 C CA . LYS B 1 80 ? -6.051 -20.047 -26.734 1 96.38 80 LYS B CA 1
ATOM 2884 C C . LYS B 1 80 ? -4.891 -21.031 -26.906 1 96.38 80 LYS B C 1
ATOM 2886 O O . LYS B 1 80 ? -4.992 -22 -27.641 1 96.38 80 LYS B O 1
ATOM 2891 N N . THR B 1 81 ? -3.84 -20.781 -26.188 1 98.06 81 THR B N 1
ATOM 2892 C CA . THR B 1 81 ? -2.596 -21.531 -26.359 1 98.06 81 THR B CA 1
ATOM 2893 C C . THR B 1 81 ? -2.641 -22.859 -25.625 1 98.06 81 THR B C 1
ATOM 2895 O O . THR B 1 81 ? -2.246 -23.891 -26.172 1 98.06 81 THR B O 1
ATOM 2898 N N . PHE B 1 82 ? -3.113 -22.859 -24.359 1 97.88 82 PHE B N 1
ATOM 2899 C CA . PHE B 1 82 ? -2.947 -24.031 -23.5 1 97.88 82 PHE B CA 1
ATOM 2900 C C . PHE B 1 82 ? -4.293 -24.688 -23.219 1 97.88 82 PHE B C 1
ATOM 2902 O O . PHE B 1 82 ? -4.348 -25.781 -22.641 1 97.88 82 PHE B O 1
ATOM 2909 N N . GLY B 1 83 ? -5.438 -24.031 -23.609 1 92.62 83 GLY B N 1
ATOM 2910 C CA . GLY B 1 83 ? -6.77 -24.547 -23.312 1 92.62 83 GLY B CA 1
ATOM 2911 C C . GLY B 1 83 ? -7.527 -23.688 -22.312 1 92.62 83 GLY B C 1
ATOM 2912 O O . GLY B 1 83 ? -6.969 -22.766 -21.734 1 92.62 83 GLY B O 1
ATOM 2913 N N . PRO B 1 84 ? -8.742 -24.031 -22.094 1 91.19 84 PRO B N 1
ATOM 2914 C CA . PRO B 1 84 ? -9.664 -23.141 -21.391 1 91.19 84 PRO B CA 1
ATOM 2915 C C . PRO B 1 84 ? -9.578 -23.266 -19.875 1 91.19 84 PRO B C 1
ATOM 2917 O O . PRO B 1 84 ? -10.594 -23.438 -19.203 1 91.19 84 PRO B O 1
ATOM 2920 N N . ARG B 1 85 ? -8.336 -23.219 -19.391 1 96.25 85 ARG B N 1
ATOM 2921 C CA . ARG B 1 85 ? -8.18 -23.188 -17.938 1 96.25 85 ARG B CA 1
ATOM 2922 C C . ARG B 1 85 ? -6.852 -22.531 -17.547 1 96.25 85 ARG B C 1
ATOM 2924 O O . ARG B 1 85 ? -5.828 -22.766 -18.203 1 96.25 85 ARG B O 1
ATOM 2931 N N . ILE B 1 86 ? -6.918 -21.75 -16.594 1 98.38 86 ILE B N 1
ATOM 2932 C CA . ILE B 1 86 ? -5.758 -21.188 -15.922 1 98.38 86 ILE B CA 1
ATOM 2933 C C . ILE B 1 86 ? -5.801 -21.547 -14.438 1 98.38 86 ILE B C 1
ATOM 2935 O O . ILE B 1 86 ? -6.77 -21.234 -13.742 1 98.38 86 ILE B O 1
ATOM 2939 N N . ASP B 1 87 ? -4.75 -22.188 -13.969 1 98.69 87 ASP B N 1
ATOM 2940 C CA . ASP B 1 87 ? -4.75 -22.672 -12.594 1 98.69 87 ASP B CA 1
ATOM 2941 C C . ASP B 1 87 ? -4.008 -21.719 -11.664 1 98.69 87 ASP B C 1
ATOM 2943 O O . ASP B 1 87 ? -4.406 -21.531 -10.516 1 98.69 87 ASP B O 1
ATOM 2947 N N . PHE B 1 88 ? -2.891 -21.188 -12.148 1 98.88 88 PHE B N 1
ATOM 2948 C CA . PHE B 1 88 ? -2.029 -20.328 -11.344 1 98.88 88 PHE B CA 1
ATOM 2949 C C . PHE B 1 88 ? -1.747 -19.016 -12.062 1 98.88 88 PHE B C 1
ATOM 2951 O O . PHE B 1 88 ? -1.508 -19 -13.273 1 98.88 88 PHE B O 1
ATOM 2958 N N . VAL B 1 89 ? -1.857 -17.906 -11.367 1 98.94 89 VAL B N 1
ATOM 2959 C CA . VAL B 1 89 ? -1.454 -16.609 -11.898 1 98.94 89 VAL B CA 1
ATOM 2960 C C . VAL B 1 89 ? -0.46 -15.953 -10.945 1 98.94 89 VAL B C 1
ATOM 2962 O O . VAL B 1 89 ? -0.755 -15.766 -9.758 1 98.94 89 VAL B O 1
ATOM 2965 N N . PHE B 1 90 ? 0.695 -15.695 -11.477 1 98.94 90 PHE B N 1
ATOM 2966 C CA . PHE B 1 90 ? 1.736 -15 -10.727 1 98.94 90 PHE B CA 1
ATOM 2967 C C . PHE B 1 90 ? 1.901 -13.57 -11.227 1 98.94 90 PHE B C 1
ATOM 2969 O O . PHE B 1 90 ? 2.352 -13.352 -12.352 1 98.94 90 PHE B O 1
ATOM 2976 N N . ALA B 1 91 ? 1.498 -12.617 -10.453 1 98.81 91 ALA B N 1
ATOM 2977 C CA . ALA B 1 91 ? 1.788 -11.211 -10.719 1 98.81 91 ALA B CA 1
ATOM 2978 C C . ALA B 1 91 ? 3.164 -10.828 -10.188 1 98.81 91 ALA B C 1
ATOM 2980 O O . ALA B 1 91 ? 3.289 -10.367 -9.047 1 98.81 91 ALA B O 1
ATOM 2981 N N . ASN B 1 92 ? 4.152 -10.945 -11.039 1 97.19 92 ASN B N 1
ATOM 2982 C CA . ASN B 1 92 ? 5.539 -10.82 -10.602 1 97.19 92 ASN B CA 1
ATOM 2983 C C . ASN B 1 92 ? 6.219 -9.609 -11.234 1 97.19 92 ASN B C 1
ATOM 2985 O O . ASN B 1 92 ? 7.266 -9.156 -10.758 1 97.19 92 ASN B O 1
ATOM 2989 N N . ALA B 1 93 ? 5.66 -9.086 -12.328 1 93.12 93 ALA B N 1
ATOM 2990 C CA . ALA B 1 93 ? 6.266 -7.918 -12.969 1 93.12 93 ALA B CA 1
ATOM 2991 C C . ALA B 1 93 ? 6.449 -6.781 -11.969 1 93.12 93 ALA B C 1
ATOM 2993 O O . ALA B 1 93 ? 5.543 -6.477 -11.188 1 93.12 93 ALA B O 1
ATOM 2994 N N . GLY B 1 94 ? 7.609 -6.273 -11.93 1 89.38 94 GLY B N 1
ATOM 2995 C CA . GLY B 1 94 ? 7.914 -5.199 -11 1 89.38 94 GLY B CA 1
ATOM 2996 C C . GLY B 1 94 ? 9.18 -4.445 -11.352 1 89.38 94 GLY B C 1
ATOM 2997 O O . GLY B 1 94 ? 10.023 -4.949 -12.102 1 89.38 94 GLY B O 1
ATOM 2998 N N . ILE B 1 95 ? 9.242 -3.273 -10.945 1 81 95 ILE B N 1
ATOM 2999 C CA . ILE B 1 95 ? 10.43 -2.436 -11.102 1 81 95 ILE B CA 1
ATOM 3000 C C . ILE B 1 95 ? 10.773 -1.771 -9.766 1 81 95 ILE B C 1
ATOM 3002 O O . ILE B 1 95 ? 9.93 -1.702 -8.867 1 81 95 ILE B O 1
ATOM 3006 N N . ALA B 1 96 ? 12 -1.559 -9.578 1 75.38 96 ALA B N 1
ATOM 3007 C CA . ALA B 1 96 ? 12.492 -0.767 -8.453 1 75.38 96 ALA B CA 1
ATOM 3008 C C . ALA B 1 96 ? 13.312 0.425 -8.938 1 75.38 96 ALA B C 1
ATOM 3010 O O . ALA B 1 96 ? 13.82 0.418 -10.062 1 75.38 96 ALA B O 1
ATOM 3011 N N . GLN B 1 97 ? 13.18 1.439 -8.258 1 62.78 97 GLN B N 1
ATOM 3012 C CA . GLN B 1 97 ? 14.031 2.57 -8.602 1 62.78 97 GLN B CA 1
ATOM 3013 C C . GLN B 1 97 ? 15.469 2.336 -8.148 1 62.78 97 GLN B C 1
ATOM 3015 O O . GLN B 1 97 ? 15.82 2.637 -7.008 1 62.78 97 GLN B O 1
ATOM 3020 N N . MET B 1 98 ? 16.094 1.401 -8.789 1 56.03 98 MET B N 1
ATOM 3021 C CA . MET B 1 98 ? 17.438 0.938 -8.422 1 56.03 98 MET B CA 1
ATOM 3022 C C . MET B 1 98 ? 18.328 2.107 -8.016 1 56.03 98 MET B C 1
ATOM 3024 O O . MET B 1 98 ? 19.141 1.982 -7.098 1 56.03 98 MET B O 1
ATOM 3028 N N . ARG B 1 99 ? 18.297 3.127 -8.805 1 52.62 99 ARG B N 1
ATOM 3029 C CA . ARG B 1 99 ? 19.219 4.199 -8.492 1 52.62 99 ARG B CA 1
ATOM 3030 C C . ARG B 1 99 ? 18.984 4.742 -7.086 1 52.62 99 ARG B C 1
ATOM 3032 O O . ARG B 1 99 ? 19.922 5.152 -6.402 1 52.62 99 ARG B O 1
ATOM 3039 N N . GLU B 1 100 ? 17.766 4.777 -6.555 1 52.78 100 GLU B N 1
ATOM 3040 C CA . GLU B 1 100 ? 17.484 5.25 -5.207 1 52.78 100 GLU B CA 1
ATOM 3041 C C . GLU B 1 100 ? 17.938 4.246 -4.156 1 52.78 100 GLU B C 1
ATOM 3043 O O . GLU B 1 100 ? 18.312 4.629 -3.045 1 52.78 100 GLU B O 1
ATOM 3048 N N . MET B 1 101 ? 17.797 2.854 -4.496 1 50.5 101 MET B N 1
ATOM 3049 C CA . MET B 1 101 ? 18.156 1.881 -3.467 1 50.5 101 MET B CA 1
ATOM 3050 C C . MET B 1 101 ? 19.578 2.105 -2.982 1 50.5 101 MET B C 1
ATOM 3052 O O . MET B 1 101 ? 19.875 1.963 -1.792 1 50.5 101 MET B O 1
ATOM 3056 N N . ARG B 1 102 ? 20.484 2.365 -3.941 1 46.72 102 ARG B N 1
ATOM 3057 C CA . ARG B 1 102 ? 21.875 2.539 -3.498 1 46.72 102 ARG B CA 1
ATOM 3058 C C . ARG B 1 102 ? 22.281 4.008 -3.559 1 46.72 102 ARG B C 1
ATOM 3060 O O . ARG B 1 102 ? 23.375 4.367 -3.109 1 46.72 102 ARG B O 1
ATOM 3067 N N . SER B 1 103 ? 21.375 4.77 -4.254 1 45.41 103 SER B N 1
ATOM 3068 C CA . SER B 1 103 ? 21.875 6.129 -4.457 1 45.41 103 SER B CA 1
ATOM 3069 C C . SER B 1 103 ? 21.219 7.109 -3.494 1 45.41 103 SER B C 1
ATOM 3071 O O . SER B 1 103 ? 20.062 6.91 -3.09 1 45.41 103 SER B O 1
ATOM 3073 N N . SER B 1 104 ? 21.969 7.68 -2.672 1 44.28 104 SER B N 1
ATOM 3074 C CA . SER B 1 104 ? 21.609 8.953 -2.051 1 44.28 104 SER B CA 1
ATOM 3075 C C . SER B 1 104 ? 21.109 9.953 -3.09 1 44.28 104 SER B C 1
ATOM 3077 O O . SER B 1 104 ? 21.094 11.156 -2.834 1 44.28 104 SER B O 1
ATOM 3079 N N . ASP B 1 105 ? 20.812 9.5 -4.238 1 51.53 105 ASP B N 1
ATOM 3080 C CA . ASP B 1 105 ? 20.422 10.414 -5.309 1 51.53 105 ASP B CA 1
ATOM 3081 C C . ASP B 1 105 ? 19.172 11.203 -4.93 1 51.53 105 ASP B C 1
ATOM 3083 O O . ASP B 1 105 ? 18.109 10.625 -4.727 1 51.53 105 ASP B O 1
ATOM 3087 N N . PRO B 1 106 ? 19.359 12.5 -4.723 1 45.69 106 PRO B N 1
ATOM 3088 C CA . PRO B 1 106 ? 18.328 13.461 -4.312 1 45.69 106 PRO B CA 1
ATOM 3089 C C . PRO B 1 106 ? 17.125 13.477 -5.258 1 45.69 106 PRO B C 1
ATOM 3091 O O . PRO B 1 106 ? 16.109 14.094 -4.949 1 45.69 106 PRO B O 1
ATOM 3094 N N . THR B 1 107 ? 17.234 12.859 -6.492 1 54.81 107 THR B N 1
ATOM 3095 C CA . THR B 1 107 ? 16.125 12.953 -7.438 1 54.81 107 THR B CA 1
ATOM 3096 C C . THR B 1 107 ? 15.047 11.922 -7.117 1 54.81 107 THR B C 1
ATOM 3098 O O . THR B 1 107 ? 14.039 11.828 -7.82 1 54.81 107 THR B O 1
ATOM 3101 N N . HIS B 1 108 ? 15.242 11.406 -5.914 1 72.5 108 HIS B N 1
ATOM 3102 C CA . HIS B 1 108 ? 14.305 10.367 -5.492 1 72.5 108 HIS B CA 1
ATOM 3103 C C . HIS B 1 108 ? 13.086 10.969 -4.812 1 72.5 108 HIS B C 1
ATOM 3105 O O . HIS B 1 108 ? 13.141 12.094 -4.312 1 72.5 108 HIS B O 1
ATOM 3111 N N . PHE B 1 109 ? 12.055 10.352 -4.906 1 81.56 109 PHE B N 1
ATOM 3112 C CA . PHE B 1 109 ? 10.75 10.852 -4.488 1 81.56 109 PHE B CA 1
ATOM 3113 C C . PHE B 1 109 ? 10.859 11.625 -3.18 1 81.56 109 PHE B C 1
ATOM 3115 O O . PHE B 1 109 ? 10.477 12.797 -3.111 1 81.56 109 PHE B O 1
ATOM 3122 N N . ALA B 1 110 ? 11.555 11.023 -2.207 1 77.31 110 ALA B N 1
ATOM 3123 C CA . ALA B 1 110 ? 11.562 11.625 -0.876 1 77.31 110 ALA B CA 1
ATOM 3124 C C . ALA B 1 110 ? 12.688 12.648 -0.74 1 77.31 110 ALA B C 1
ATOM 3126 O O . ALA B 1 110 ? 12.641 13.516 0.137 1 77.31 110 ALA B O 1
ATOM 3127 N N . THR B 1 111 ? 13.664 12.555 -1.635 1 73.88 111 THR B N 1
ATOM 3128 C CA . THR B 1 111 ? 14.82 13.414 -1.427 1 73.88 111 THR B CA 1
ATOM 3129 C C . THR B 1 111 ? 15.023 14.344 -2.621 1 73.88 111 THR B C 1
ATOM 3131 O O . THR B 1 111 ? 16.031 15.062 -2.691 1 73.88 111 THR B O 1
ATOM 3134 N N . SER B 1 112 ? 14.016 14.289 -3.449 1 76.25 112 SER B N 1
ATOM 3135 C CA . SER B 1 112 ? 14.125 15.148 -4.621 1 76.25 112 SER B CA 1
ATOM 3136 C C . SER B 1 112 ? 14.328 16.609 -4.215 1 76.25 112 SER B C 1
ATOM 3138 O O . SER B 1 112 ? 13.562 17.141 -3.41 1 76.25 112 SER B O 1
ATOM 3140 N N . ALA B 1 113 ? 15.461 17.156 -4.672 1 76.31 113 ALA B N 1
ATOM 3141 C CA . ALA B 1 113 ? 15.703 18.578 -4.438 1 76.31 113 ALA B CA 1
ATOM 3142 C C . ALA B 1 113 ? 15.148 19.422 -5.578 1 76.31 113 ALA B C 1
ATOM 3144 O O . ALA B 1 113 ? 15.273 19.062 -6.75 1 76.31 113 ALA B O 1
ATOM 3145 N N . HIS B 1 114 ? 14.367 20.359 -5.148 1 80.19 114 HIS B N 1
ATOM 3146 C CA . HIS B 1 114 ? 13.828 21.312 -6.113 1 80.19 114 HIS B CA 1
ATOM 3147 C C . HIS B 1 114 ? 14.5 22.672 -5.973 1 80.19 114 HIS B C 1
ATOM 3149 O O . HIS B 1 114 ? 14.375 23.328 -4.93 1 80.19 114 HIS B O 1
ATOM 3155 N N . SER B 1 115 ? 15.242 23.031 -6.945 1 80 115 SER B N 1
ATOM 3156 C CA . SER B 1 115 ? 16 24.266 -6.891 1 80 115 SER B CA 1
ATOM 3157 C C . SER B 1 115 ? 15.078 25.484 -6.801 1 80 115 SER B C 1
ATOM 3159 O O . SER B 1 115 ? 15.453 26.516 -6.242 1 80 115 SER B O 1
ATOM 3161 N N . SER B 1 116 ? 13.891 25.328 -7.457 1 88 116 SER B N 1
ATOM 3162 C CA . SER B 1 116 ? 12.906 26.406 -7.441 1 88 116 SER B CA 1
ATOM 3163 C C . SER B 1 116 ? 11.484 25.859 -7.359 1 88 116 SER B C 1
ATOM 3165 O O . SER B 1 116 ? 11.211 24.75 -7.852 1 88 116 SER B O 1
ATOM 3167 N N . LEU B 1 117 ? 10.664 26.609 -6.648 1 92.69 117 LEU B N 1
ATOM 3168 C CA . LEU B 1 117 ? 9.25 26.266 -6.57 1 92.69 117 LEU B CA 1
ATOM 3169 C C . LEU B 1 117 ? 8.5 26.734 -7.812 1 92.69 117 LEU B C 1
ATOM 3171 O O . LEU B 1 117 ? 7.402 26.266 -8.094 1 92.69 117 LEU B O 1
ATOM 3175 N N . ASP B 1 118 ? 9.148 27.578 -8.57 1 90.25 118 ASP B N 1
ATOM 3176 C CA . ASP B 1 118 ? 8.492 28.219 -9.695 1 90.25 118 ASP B CA 1
ATOM 3177 C C . ASP B 1 118 ? 8.133 27.219 -10.781 1 90.25 118 ASP B C 1
ATOM 3179 O O . ASP B 1 118 ? 7.109 27.344 -11.453 1 90.25 118 ASP B O 1
ATOM 3183 N N . ASP B 1 119 ? 8.938 26.281 -10.93 1 89.75 119 ASP B N 1
ATOM 3184 C CA . ASP B 1 119 ? 8.703 25.328 -12.008 1 89.75 119 ASP B CA 1
ATOM 3185 C C . ASP B 1 119 ? 8.266 23.984 -11.453 1 89.75 119 ASP B C 1
ATOM 3187 O O . ASP B 1 119 ? 8.312 22.969 -12.164 1 89.75 119 ASP B O 1
ATOM 3191 N N . LEU B 1 120 ? 7.898 23.922 -10.242 1 92.5 120 LEU B N 1
ATOM 3192 C CA . LEU B 1 120 ? 7.512 22.672 -9.609 1 92.5 120 LEU B CA 1
ATOM 3193 C C . LEU B 1 120 ? 6.387 21.984 -10.383 1 92.5 120 LEU B C 1
ATOM 3195 O O . LEU B 1 120 ? 6.391 20.766 -10.547 1 92.5 120 LEU B O 1
ATOM 3199 N N . SER B 1 121 ? 5.43 22.734 -10.883 1 93.5 121 SER B N 1
ATOM 3200 C CA . SER B 1 121 ? 4.262 22.188 -11.57 1 93.5 121 SER B CA 1
ATOM 3201 C C . SER B 1 121 ? 4.664 21.453 -12.844 1 93.5 121 SER B C 1
ATOM 3203 O O . SER B 1 121 ? 3.928 20.594 -13.328 1 93.5 121 SER B O 1
ATOM 3205 N N . SER B 1 122 ? 5.82 21.781 -13.398 1 92.44 122 SER B N 1
ATOM 3206 C CA . SER B 1 122 ? 6.289 21.172 -14.641 1 92.44 122 SER B CA 1
ATOM 3207 C C . SER B 1 122 ? 7.129 19.922 -14.367 1 92.44 122 SER B C 1
ATOM 3209 O O . SER B 1 122 ? 7.594 19.266 -15.297 1 92.44 122 SER B O 1
ATOM 3211 N N . ARG B 1 123 ? 7.312 19.578 -13.117 1 90.12 123 ARG B N 1
ATOM 3212 C CA . ARG B 1 123 ? 8.141 18.438 -12.727 1 90.12 123 ARG B CA 1
ATOM 3213 C C . ARG B 1 123 ? 7.359 17.484 -11.82 1 90.12 123 ARG B C 1
ATOM 3215 O O . ARG B 1 123 ? 7.738 17.266 -10.672 1 90.12 123 ARG B O 1
ATOM 3222 N N . PRO B 1 124 ? 6.395 16.875 -12.398 1 91.38 124 PRO B N 1
ATOM 3223 C CA . PRO B 1 124 ? 5.672 15.898 -11.578 1 91.38 124 PRO B CA 1
ATOM 3224 C C . PRO B 1 124 ? 6.543 14.719 -11.164 1 91.38 124 PRO B C 1
ATOM 3226 O O . PRO B 1 124 ? 7.453 14.328 -11.898 1 91.38 124 PRO B O 1
ATOM 3229 N N . PRO B 1 125 ? 6.293 14.211 -9.922 1 91.06 125 PRO B N 1
ATOM 3230 C CA . PRO B 1 125 ? 6.973 12.953 -9.609 1 91.06 125 PRO B CA 1
ATOM 3231 C C . PRO B 1 125 ? 6.535 11.805 -10.508 1 91.06 125 PRO B C 1
ATOM 3233 O O . PRO B 1 125 ? 5.359 11.711 -10.875 1 91.06 125 PRO B O 1
ATOM 3236 N N . SER B 1 126 ? 7.516 11.016 -10.852 1 90.56 126 SER B N 1
ATOM 3237 C CA . SER B 1 126 ? 7.16 9.805 -11.578 1 90.56 126 SER B CA 1
ATOM 3238 C C . SER B 1 126 ? 6.559 8.758 -10.641 1 90.56 126 SER B C 1
ATOM 3240 O O . SER B 1 126 ? 7.152 8.422 -9.609 1 90.56 126 SER B O 1
ATOM 3242 N N . LEU B 1 127 ? 5.363 8.305 -10.922 1 94.5 127 LEU B N 1
ATOM 3243 C CA . LEU B 1 127 ? 4.742 7.238 -10.141 1 94.5 127 LEU B CA 1
ATOM 3244 C C . LEU B 1 127 ? 4.773 5.922 -10.906 1 94.5 127 LEU B C 1
ATOM 3246 O O . LEU B 1 127 ? 3.885 5.082 -10.742 1 94.5 127 LEU B O 1
ATOM 3250 N N . ALA B 1 128 ? 5.789 5.762 -11.766 1 93.44 128 ALA B N 1
ATOM 3251 C CA . ALA B 1 128 ? 5.918 4.562 -12.586 1 93.44 128 ALA B CA 1
ATOM 3252 C C . ALA B 1 128 ? 5.965 3.307 -11.719 1 93.44 128 ALA B C 1
ATOM 3254 O O . ALA B 1 128 ? 5.402 2.271 -12.086 1 93.44 128 ALA B O 1
ATOM 3255 N N . VAL B 1 129 ? 6.617 3.383 -10.578 1 93.81 129 VAL B N 1
ATOM 3256 C CA . VAL B 1 129 ? 6.723 2.242 -9.672 1 93.81 129 VAL B CA 1
ATOM 3257 C C . VAL B 1 129 ? 5.332 1.837 -9.188 1 93.81 129 VAL B C 1
ATOM 3259 O O . VAL B 1 129 ? 5.012 0.647 -9.117 1 93.81 129 VAL B O 1
ATOM 3262 N N . ILE B 1 130 ? 4.504 2.828 -8.883 1 97.19 130 ILE B N 1
ATOM 3263 C CA . ILE B 1 130 ? 3.139 2.551 -8.445 1 97.19 130 ILE B CA 1
ATOM 3264 C C . ILE B 1 130 ? 2.354 1.914 -9.594 1 97.19 130 ILE B C 1
ATOM 3266 O O . ILE B 1 130 ? 1.609 0.954 -9.383 1 97.19 130 ILE B O 1
ATOM 3270 N N . ARG B 1 131 ? 2.549 2.396 -10.805 1 97.12 131 ARG B N 1
ATOM 3271 C CA . ARG B 1 131 ? 1.827 1.89 -11.969 1 97.12 131 ARG B CA 1
ATOM 3272 C C . ARG B 1 131 ? 2.172 0.427 -12.227 1 97.12 131 ARG B C 1
ATOM 3274 O O . ARG B 1 131 ? 1.281 -0.396 -12.453 1 97.12 131 ARG B O 1
ATOM 3281 N N . VAL B 1 132 ? 3.381 0.094 -12.141 1 97.06 132 VAL B N 1
ATOM 3282 C CA . VAL B 1 132 ? 3.824 -1.247 -12.508 1 97.06 132 VAL B CA 1
ATOM 3283 C C . VAL B 1 132 ? 3.605 -2.203 -11.344 1 97.06 132 VAL B C 1
ATOM 3285 O O . VAL B 1 132 ? 2.988 -3.26 -11.5 1 97.06 132 VAL B O 1
ATOM 3288 N N . ASN B 1 133 ? 4.055 -1.779 -10.125 1 97.5 133 ASN B N 1
ATOM 3289 C CA . ASN B 1 133 ? 4.148 -2.703 -9 1 97.5 133 ASN B CA 1
ATOM 3290 C C . ASN B 1 133 ? 2.814 -2.834 -8.273 1 97.5 133 ASN B C 1
ATOM 3292 O O . ASN B 1 133 ? 2.613 -3.771 -7.496 1 97.5 133 ASN B O 1
ATOM 3296 N N . LEU B 1 134 ? 1.933 -1.885 -8.5 1 98.5 134 LEU B N 1
ATOM 3297 C CA . LEU B 1 134 ? 0.65 -1.978 -7.812 1 98.5 134 LEU B CA 1
ATOM 3298 C C . LEU B 1 134 ? -0.499 -2.064 -8.812 1 98.5 134 LEU B C 1
ATOM 3300 O O . LEU B 1 134 ? -1.228 -3.059 -8.844 1 98.5 134 LEU B O 1
ATOM 3304 N N . ASP B 1 135 ? -0.645 -1.046 -9.695 1 98.31 135 ASP B N 1
ATOM 3305 C CA . ASP B 1 135 ? -1.734 -1.099 -10.664 1 98.31 135 ASP B CA 1
ATOM 3306 C C . ASP B 1 135 ? -1.655 -2.367 -11.508 1 98.31 135 ASP B C 1
ATOM 3308 O O . ASP B 1 135 ? -2.678 -2.998 -11.789 1 98.31 135 ASP B O 1
ATOM 3312 N N . GLY B 1 136 ? -0.436 -2.695 -11.914 1 98.56 136 GLY B N 1
ATOM 3313 C CA . GLY B 1 136 ? -0.248 -3.91 -12.695 1 98.56 136 GLY B CA 1
ATOM 3314 C C . GLY B 1 136 ? -0.727 -5.156 -11.977 1 98.56 136 GLY B C 1
ATOM 3315 O O . GLY B 1 136 ? -1.336 -6.039 -12.586 1 98.56 136 GLY B O 1
ATOM 3316 N N . VAL B 1 137 ? -0.464 -5.258 -10.672 1 98.75 137 VAL B N 1
ATOM 3317 C CA . VAL B 1 137 ? -0.91 -6.387 -9.867 1 98.75 137 VAL B CA 1
ATOM 3318 C C . VAL B 1 137 ? -2.434 -6.379 -9.758 1 98.75 137 VAL B C 1
ATOM 3320 O O . VAL B 1 137 ? -3.076 -7.422 -9.883 1 98.75 137 VAL B O 1
ATOM 3323 N N . LEU B 1 138 ? -2.998 -5.215 -9.562 1 98.31 138 LEU B N 1
ATOM 3324 C CA . LEU B 1 138 ? -4.445 -5.094 -9.438 1 98.31 138 LEU B CA 1
ATOM 3325 C C . LEU B 1 138 ? -5.141 -5.484 -10.734 1 98.31 138 LEU B C 1
ATOM 3327 O O . LEU B 1 138 ? -6.145 -6.199 -10.719 1 98.31 138 LEU B O 1
ATOM 3331 N N . TYR B 1 139 ? -4.633 -5.02 -11.859 1 97.88 139 TYR B N 1
ATOM 3332 C CA . TYR B 1 139 ? -5.184 -5.398 -13.156 1 97.88 139 TYR B CA 1
ATOM 3333 C C . TYR B 1 139 ? -5.098 -6.906 -13.359 1 97.88 139 TYR B C 1
ATOM 3335 O O . TYR B 1 139 ? -6.074 -7.535 -13.789 1 97.88 139 TYR B O 1
ATOM 3343 N N . THR B 1 140 ? -3.945 -7.484 -13.047 1 98.62 140 THR B N 1
ATOM 3344 C CA . THR B 1 140 ? -3.738 -8.914 -13.234 1 98.62 140 THR B CA 1
ATOM 3345 C C . THR B 1 140 ? -4.688 -9.719 -12.352 1 98.62 140 THR B C 1
ATOM 3347 O O . THR B 1 140 ? -5.277 -10.703 -12.797 1 98.62 140 THR B O 1
ATOM 3350 N N . LEU B 1 141 ? -4.828 -9.258 -11.109 1 98.44 141 LEU B N 1
ATOM 3351 C CA . LEU B 1 141 ? -5.719 -9.945 -10.18 1 98.44 141 LEU B CA 1
ATOM 3352 C C . LEU B 1 141 ? -7.164 -9.875 -10.656 1 98.44 141 LEU B C 1
ATOM 3354 O O . LEU B 1 141 ? -7.895 -10.867 -10.602 1 98.44 141 LEU B O 1
ATOM 3358 N N . HIS B 1 142 ? -7.559 -8.719 -11.102 1 96.38 142 HIS B N 1
ATOM 3359 C CA . HIS B 1 142 ? -8.93 -8.555 -11.57 1 96.38 142 HIS B CA 1
ATOM 3360 C C . HIS B 1 142 ? -9.227 -9.484 -12.742 1 96.38 142 HIS B C 1
ATOM 3362 O O . HIS B 1 142 ? -10.266 -10.141 -12.773 1 96.38 142 HIS B O 1
ATOM 3368 N N . ALA B 1 143 ? -8.367 -9.562 -13.672 1 97 143 ALA B N 1
ATOM 3369 C CA . ALA B 1 143 ? -8.516 -10.477 -14.797 1 97 143 ALA B CA 1
ATOM 3370 C C . ALA B 1 143 ? -8.508 -11.93 -14.328 1 97 143 ALA B C 1
ATOM 3372 O O . ALA B 1 143 ? -9.328 -12.734 -14.773 1 97 143 ALA B O 1
ATOM 3373 N N . ALA B 1 144 ? -7.594 -12.258 -13.422 1 98.12 144 ALA B N 1
ATOM 3374 C CA . ALA B 1 144 ? -7.516 -13.617 -12.891 1 98.12 144 ALA B CA 1
ATOM 3375 C C . ALA B 1 144 ? -8.836 -14.039 -12.258 1 98.12 144 ALA B C 1
ATOM 3377 O O . ALA B 1 144 ? -9.32 -15.148 -12.5 1 98.12 144 ALA B O 1
ATOM 3378 N N . LEU B 1 145 ? -9.383 -13.141 -11.453 1 96.75 145 LEU B N 1
ATOM 3379 C CA . LEU B 1 145 ? -10.648 -13.438 -10.781 1 96.75 145 LEU B CA 1
ATOM 3380 C C . LEU B 1 145 ? -11.75 -13.703 -11.805 1 96.75 145 LEU B C 1
ATOM 3382 O O . LEU B 1 145 ? -12.555 -14.625 -11.633 1 96.75 145 LEU B O 1
ATOM 3386 N N . ALA B 1 146 ? -11.781 -12.906 -12.875 1 95.69 146 ALA B N 1
ATOM 3387 C CA . ALA B 1 146 ? -12.781 -13.102 -13.922 1 95.69 146 ALA B CA 1
ATOM 3388 C C . ALA B 1 146 ? -12.648 -14.484 -14.555 1 95.69 146 ALA B C 1
ATOM 3390 O O . ALA B 1 146 ? -13.641 -15.203 -14.711 1 95.69 146 ALA B O 1
ATOM 3391 N N . TYR B 1 147 ? -11.5 -14.898 -14.867 1 96.94 147 TYR B N 1
ATOM 3392 C CA . TYR B 1 147 ? -11.258 -16.188 -15.508 1 96.94 147 TYR B CA 1
ATOM 3393 C C . TYR B 1 147 ? -11.492 -17.328 -14.531 1 96.94 147 TYR B C 1
ATOM 3395 O O . TYR B 1 147 ? -12.125 -18.328 -14.875 1 96.94 147 TYR B O 1
ATOM 3403 N N . PHE B 1 148 ? -10.977 -17.203 -13.281 1 97.31 148 PHE B N 1
ATOM 3404 C CA . PHE B 1 148 ? -11.148 -18.219 -12.258 1 97.31 148 PHE B CA 1
ATOM 3405 C C . PHE B 1 148 ? -12.633 -18.531 -12.047 1 97.31 148 PHE B C 1
ATOM 3407 O O . PHE B 1 148 ? -13.023 -19.688 -11.961 1 97.31 148 PHE B O 1
ATOM 3414 N N . ARG B 1 149 ? -13.414 -17.531 -12.016 1 94.94 149 ARG B N 1
ATOM 3415 C CA . ARG B 1 149 ? -14.828 -17.688 -11.688 1 94.94 149 ARG B CA 1
ATOM 3416 C C . ARG B 1 149 ? -15.586 -18.359 -12.828 1 94.94 149 ARG B C 1
ATOM 3418 O O . ARG B 1 149 ? -16.688 -18.891 -12.625 1 94.94 149 ARG B O 1
ATOM 3425 N N . GLN B 1 150 ? -15 -18.375 -14.031 1 93.88 150 GLN B N 1
ATOM 3426 C CA . GLN B 1 150 ? -15.633 -19.016 -15.18 1 93.88 150 GLN B CA 1
ATOM 3427 C C . GLN B 1 150 ? -15.281 -20.5 -15.25 1 93.88 150 GLN B C 1
ATOM 3429 O O . GLN B 1 150 ? -15.898 -21.266 -15.992 1 93.88 150 GLN B O 1
ATOM 3434 N N . GLN B 1 151 ? -14.352 -20.906 -14.406 1 94.56 151 GLN B N 1
ATOM 3435 C CA . GLN B 1 151 ? -13.867 -22.281 -14.438 1 94.56 151 GLN B CA 1
ATOM 3436 C C . GLN B 1 151 ? -14.539 -23.109 -13.352 1 94.56 151 GLN B C 1
ATOM 3438 O O . GLN B 1 151 ? -14.859 -22.609 -12.273 1 94.56 151 GLN B O 1
ATOM 3443 N N . GLU B 1 152 ? -14.758 -24.344 -13.688 1 96.12 152 GLU B N 1
ATOM 3444 C CA . GLU B 1 152 ? -15.219 -25.281 -12.656 1 96.12 152 GLU B CA 1
ATOM 3445 C C . GLU B 1 152 ? -14.102 -25.609 -11.664 1 96.12 152 GLU B C 1
ATOM 3447 O O . GLU B 1 152 ? -12.922 -25.562 -12.016 1 96.12 152 GLU B O 1
ATOM 3452 N N . LYS B 1 153 ? -14.531 -25.953 -10.469 1 97.75 153 LYS B N 1
ATOM 3453 C CA . LYS B 1 153 ? -13.547 -26.406 -9.484 1 97.75 153 LYS B CA 1
ATOM 3454 C C . LYS B 1 153 ? -12.867 -27.688 -9.938 1 97.75 153 LYS B C 1
ATOM 3456 O O . LYS B 1 153 ? -13.508 -28.578 -10.516 1 97.75 153 LYS B O 1
ATOM 3461 N N . ASP B 1 154 ? -11.578 -27.781 -9.688 1 96.75 154 ASP B N 1
ATOM 3462 C CA . ASP B 1 154 ? -10.859 -29 -10.008 1 96.75 154 ASP B CA 1
ATOM 3463 C C . ASP B 1 154 ? -11.078 -30.062 -8.938 1 96.75 154 ASP B C 1
ATOM 3465 O O . ASP B 1 154 ? -11.93 -29.906 -8.062 1 96.75 154 ASP B O 1
ATOM 3469 N N . GLN B 1 155 ? -10.359 -31.188 -9.039 1 95.38 155 GLN B N 1
ATOM 3470 C CA . GLN B 1 155 ? -10.578 -32.344 -8.164 1 95.38 155 GLN B CA 1
ATOM 3471 C C . GLN B 1 155 ? -10.289 -31.984 -6.707 1 95.38 155 GLN B C 1
ATOM 3473 O O . GLN B 1 155 ? -10.82 -32.625 -5.793 1 95.38 155 GLN B O 1
ATOM 3478 N N . ASP B 1 156 ? -9.477 -30.906 -6.48 1 96.25 156 ASP B N 1
ATOM 3479 C CA . ASP B 1 156 ? -9.117 -30.5 -5.121 1 96.25 156 ASP B CA 1
ATOM 3480 C C . ASP B 1 156 ? -9.977 -29.328 -4.648 1 96.25 156 ASP B C 1
ATOM 3482 O O . ASP B 1 156 ? -9.773 -28.812 -3.549 1 96.25 156 ASP B O 1
ATOM 3486 N N . GLY B 1 157 ? -10.914 -28.891 -5.5 1 97.31 157 GLY B N 1
ATOM 3487 C CA . GLY B 1 157 ? -11.883 -27.891 -5.098 1 97.31 157 GLY B CA 1
ATOM 3488 C C . GLY B 1 157 ? -11.469 -26.484 -5.457 1 97.31 157 GLY B C 1
ATOM 3489 O O . GLY B 1 157 ? -12.008 -25.516 -4.922 1 97.31 157 GLY B O 1
ATOM 3490 N N . TRP B 1 158 ? -10.477 -26.375 -6.41 1 98.19 158 TRP B N 1
ATOM 3491 C CA . TRP B 1 158 ? -9.945 -25.047 -6.688 1 98.19 158 TRP B CA 1
ATOM 3492 C C . TRP B 1 158 ? -10.344 -24.578 -8.086 1 98.19 158 TRP B C 1
ATOM 3494 O O . TRP B 1 158 ? -10.344 -25.359 -9.031 1 98.19 158 TRP B O 1
ATOM 3504 N N . ARG B 1 159 ? -10.68 -23.297 -8.164 1 97.94 159 ARG B N 1
ATOM 3505 C CA . ARG B 1 159 ? -10.883 -22.625 -9.445 1 97.94 159 ARG B CA 1
ATOM 3506 C C . ARG B 1 159 ? -9.594 -21.953 -9.914 1 97.94 159 ARG B C 1
ATOM 3508 O O . ARG B 1 159 ? -9.375 -21.797 -11.117 1 97.94 159 ARG B O 1
ATOM 3515 N N . GLY B 1 160 ? -8.758 -21.516 -8.953 1 98.44 160 GLY B N 1
ATOM 3516 C CA . GLY B 1 160 ? -7.496 -20.875 -9.281 1 98.44 160 GLY B CA 1
ATOM 3517 C C . GLY B 1 160 ? -6.773 -20.312 -8.07 1 98.44 160 GLY B C 1
ATOM 3518 O O . GLY B 1 160 ? -7.383 -20.109 -7.02 1 98.44 160 GLY B O 1
ATOM 3519 N N . LYS B 1 161 ? -5.496 -20.188 -8.219 1 98.81 161 LYS B N 1
ATOM 3520 C CA . LYS B 1 161 ? -4.645 -19.641 -7.156 1 98.81 161 LYS B CA 1
ATOM 3521 C C . LYS B 1 161 ? -3.785 -18.5 -7.676 1 98.81 161 LYS B C 1
ATOM 3523 O O . LYS B 1 161 ? -3.125 -18.625 -8.711 1 98.81 161 LYS B O 1
ATOM 3528 N N . PHE B 1 162 ? -3.889 -17.375 -7.004 1 98.88 162 PHE B N 1
ATOM 3529 C CA . PHE B 1 162 ? -3.17 -16.156 -7.363 1 98.88 162 PHE B CA 1
ATOM 3530 C C . PHE B 1 162 ? -2.051 -15.867 -6.367 1 98.88 162 PHE B C 1
ATOM 3532 O O . PHE B 1 162 ? -2.256 -15.961 -5.152 1 98.88 162 PHE B O 1
ATOM 3539 N N . VAL B 1 163 ? -0.852 -15.578 -6.887 1 98.94 163 VAL B N 1
ATOM 3540 C CA . VAL B 1 163 ? 0.281 -15.219 -6.043 1 98.94 163 VAL B CA 1
ATOM 3541 C C . VAL B 1 163 ? 0.943 -13.953 -6.578 1 98.94 163 VAL B C 1
ATOM 3543 O O . VAL B 1 163 ? 1.367 -13.906 -7.738 1 98.94 163 VAL B O 1
ATOM 3546 N N . ALA B 1 164 ? 1.006 -12.922 -5.777 1 98.75 164 ALA B N 1
ATOM 3547 C CA . ALA B 1 164 ? 1.71 -11.695 -6.141 1 98.75 164 ALA B CA 1
ATO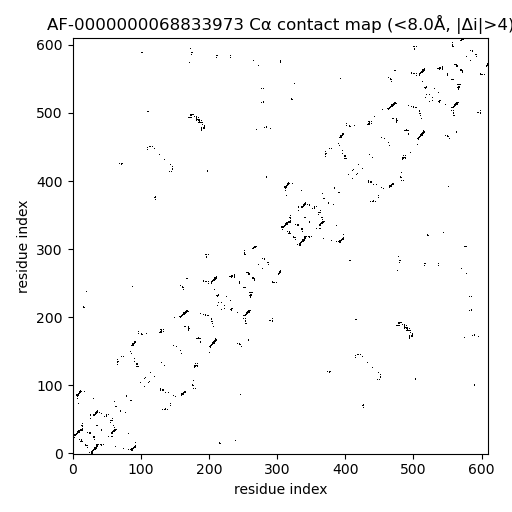M 3548 C C . ALA B 1 164 ? 3.109 -11.664 -5.531 1 98.75 164 ALA B C 1
ATOM 3550 O O . ALA B 1 164 ? 3.381 -12.359 -4.551 1 98.75 164 ALA B O 1
ATOM 3551 N N . THR B 1 165 ? 3.965 -10.906 -6.16 1 96.69 165 THR B N 1
ATOM 3552 C CA . THR B 1 165 ? 5.301 -10.688 -5.617 1 96.69 165 THR B CA 1
ATOM 3553 C C . THR B 1 165 ? 5.336 -9.43 -4.754 1 96.69 165 THR B C 1
ATOM 3555 O O . THR B 1 165 ? 5.254 -8.312 -5.27 1 96.69 165 THR B O 1
ATOM 3558 N N . GLY B 1 166 ? 5.414 -9.648 -3.51 1 96 166 GLY B N 1
ATOM 3559 C CA . GLY B 1 166 ? 5.684 -8.555 -2.584 1 96 166 GLY B CA 1
ATOM 3560 C C . GLY B 1 166 ? 7.164 -8.281 -2.398 1 96 166 GLY B C 1
ATOM 3561 O O . GLY B 1 166 ? 7.918 -8.227 -3.373 1 96 166 GLY B O 1
ATOM 3562 N N . SER B 1 167 ? 7.574 -7.953 -1.217 1 91.88 167 SER B N 1
ATOM 3563 C CA . SER B 1 167 ? 8.93 -7.637 -0.783 1 91.88 167 SER B CA 1
ATOM 3564 C C . SER B 1 167 ? 9.016 -7.539 0.736 1 91.88 167 SER B C 1
ATOM 3566 O O . SER B 1 167 ? 7.992 -7.543 1.423 1 91.88 167 SER B O 1
ATOM 3568 N N . ASN B 1 168 ? 10.25 -7.594 1.179 1 92 168 ASN B N 1
ATOM 3569 C CA . ASN B 1 168 ? 10.414 -7.18 2.568 1 92 168 ASN B CA 1
ATOM 3570 C C . ASN B 1 168 ? 9.859 -5.777 2.803 1 92 168 ASN B C 1
ATOM 3572 O O . ASN B 1 168 ? 9.422 -5.453 3.908 1 92 168 ASN B O 1
ATOM 3576 N N . ALA B 1 169 ? 9.773 -5.031 1.778 1 91.12 169 ALA B N 1
ATOM 3577 C CA . ALA B 1 169 ? 9.234 -3.674 1.845 1 91.12 169 ALA B CA 1
ATOM 3578 C C . ALA B 1 169 ? 7.719 -3.691 2.023 1 91.12 169 ALA B C 1
ATOM 3580 O O . ALA B 1 169 ? 7.105 -2.652 2.27 1 91.12 169 ALA B O 1
ATOM 3581 N N . SER B 1 170 ? 7.133 -4.859 1.968 1 95.19 170 SER B N 1
ATOM 3582 C CA . SER B 1 170 ? 5.691 -4.984 2.16 1 95.19 170 SER B CA 1
ATOM 3583 C C . SER B 1 170 ? 5.312 -4.824 3.629 1 95.19 170 SER B C 1
ATOM 3585 O O . SER B 1 170 ? 4.141 -4.629 3.957 1 95.19 170 SER B O 1
ATOM 3587 N N . PHE B 1 171 ? 6.379 -4.953 4.496 1 93.06 171 PHE B N 1
ATOM 3588 C CA . PHE B 1 171 ? 6.02 -4.883 5.906 1 93.06 171 PHE B CA 1
ATOM 3589 C C . PHE B 1 1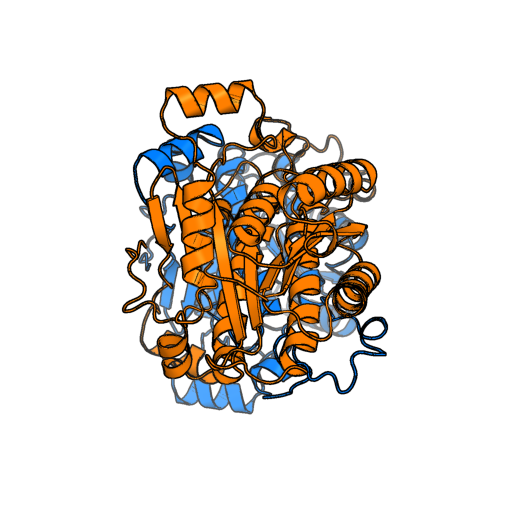71 ? 7.137 -4.238 6.719 1 93.06 171 PHE B C 1
ATOM 3591 O O . PHE B 1 171 ? 6.926 -3.826 7.863 1 93.06 171 PHE B O 1
ATOM 3598 N N . TYR B 1 172 ? 8.367 -4.062 6.191 1 94.25 172 TYR B N 1
ATOM 3599 C CA . TYR B 1 172 ? 9.422 -3.287 6.836 1 94.25 172 TYR B CA 1
ATOM 3600 C C . TYR B 1 172 ? 9.422 -1.848 6.336 1 94.25 172 TYR B C 1
ATOM 3602 O O . TYR B 1 172 ? 9.078 -1.585 5.18 1 94.25 172 TYR B O 1
ATOM 3610 N N . PRO B 1 173 ? 9.875 -0.943 7.219 1 94.06 173 PRO B N 1
ATOM 3611 C CA . PRO B 1 173 ? 10.211 0.375 6.676 1 94.06 173 PRO B CA 1
ATOM 3612 C C . PRO B 1 173 ? 11.312 0.316 5.621 1 94.06 173 PRO B C 1
ATOM 3614 O O . PRO B 1 173 ? 12.328 -0.351 5.828 1 94.06 173 PRO B O 1
ATOM 3617 N N . PHE B 1 174 ? 11.086 1.007 4.523 1 90.56 174 PHE B N 1
ATOM 3618 C CA . PHE B 1 174 ? 12.023 0.95 3.404 1 90.56 174 PHE B CA 1
ATOM 3619 C C . PHE B 1 174 ? 12.352 2.35 2.9 1 90.56 174 PHE B C 1
ATOM 3621 O O . PHE B 1 174 ? 11.953 2.729 1.797 1 90.56 174 PHE B O 1
ATOM 3628 N N . PRO B 1 175 ? 13.172 3.021 3.57 1 88.94 175 PRO B N 1
ATOM 3629 C CA . PRO B 1 175 ? 13.438 4.434 3.289 1 88.94 175 PRO B CA 1
ATOM 3630 C C . PRO B 1 175 ? 14.078 4.652 1.923 1 88.94 175 PRO B C 1
ATOM 3632 O O . PRO B 1 175 ? 13.945 5.727 1.335 1 88.94 175 PRO B O 1
ATOM 3635 N N . ASN B 1 176 ? 14.664 3.699 1.383 1 85.5 176 ASN B N 1
ATOM 3636 C CA . ASN B 1 176 ? 15.438 3.857 0.153 1 85.5 176 ASN B CA 1
ATOM 3637 C C . ASN B 1 176 ? 14.523 3.986 -1.065 1 85.5 176 ASN B C 1
ATOM 3639 O O . ASN B 1 176 ? 14.961 4.43 -2.129 1 85.5 176 ASN B O 1
ATOM 3643 N N . ASP B 1 177 ? 13.352 3.607 -0.979 1 89.31 177 ASP B N 1
ATOM 3644 C CA . ASP B 1 177 ? 12.414 3.689 -2.09 1 89.31 177 ASP B CA 1
ATOM 3645 C C . ASP B 1 177 ? 10.969 3.744 -1.586 1 89.31 177 ASP B C 1
ATOM 3647 O O . ASP B 1 177 ? 10.273 2.727 -1.576 1 89.31 177 ASP B O 1
ATOM 3651 N N . PRO B 1 178 ? 10.531 4.926 -1.276 1 92.19 178 PRO B N 1
ATOM 3652 C CA . PRO B 1 178 ? 9.203 5.066 -0.684 1 92.19 178 PRO B CA 1
ATOM 3653 C C . PRO B 1 178 ? 8.086 4.621 -1.627 1 92.19 178 PRO B C 1
ATOM 3655 O O . PRO B 1 178 ? 7.055 4.117 -1.175 1 92.19 178 PRO B O 1
ATOM 3658 N N . LEU B 1 179 ? 8.258 4.875 -2.93 1 93.94 179 LEU B N 1
ATOM 3659 C CA . LEU B 1 179 ? 7.238 4.453 -3.885 1 93.94 179 LEU B CA 1
ATOM 3660 C C . LEU B 1 179 ? 7.164 2.93 -3.961 1 93.94 179 LEU B C 1
ATOM 3662 O O . LEU B 1 179 ? 6.078 2.363 -4.082 1 93.94 179 LEU B O 1
ATOM 3666 N N . TYR B 1 180 ? 8.32 2.281 -3.883 1 93.25 180 TYR B N 1
ATOM 3667 C CA . TYR B 1 180 ? 8.367 0.824 -3.836 1 93.25 180 TYR B CA 1
ATOM 3668 C C . TYR B 1 180 ? 7.688 0.299 -2.576 1 93.25 180 TYR B C 1
ATOM 3670 O O . TYR B 1 180 ? 6.879 -0.628 -2.641 1 93.25 180 TYR B O 1
ATOM 3678 N N . ALA B 1 181 ? 7.977 0.916 -1.453 1 94.25 181 ALA B N 1
ATOM 3679 C CA . ALA B 1 181 ? 7.34 0.544 -0.192 1 94.25 181 ALA B CA 1
ATOM 3680 C C . ALA B 1 181 ? 5.824 0.698 -0.276 1 94.25 181 ALA B C 1
ATOM 3682 O O . ALA B 1 181 ? 5.082 -0.2 0.125 1 94.25 181 ALA B O 1
ATOM 3683 N N . ALA B 1 182 ? 5.371 1.804 -0.825 1 97.06 182 ALA B N 1
ATOM 3684 C CA . ALA B 1 182 ? 3.939 2.059 -0.972 1 97.06 182 ALA B CA 1
ATOM 3685 C C . ALA B 1 182 ? 3.275 0.982 -1.825 1 97.06 182 ALA B C 1
ATOM 3687 O O . ALA B 1 182 ? 2.244 0.425 -1.439 1 97.06 182 ALA B O 1
ATOM 3688 N N . ALA B 1 183 ? 3.871 0.698 -2.922 1 97.38 183 ALA B N 1
ATOM 3689 C CA . ALA B 1 183 ? 3.311 -0.282 -3.846 1 97.38 183 ALA B CA 1
ATOM 3690 C C . ALA B 1 183 ? 3.242 -1.666 -3.205 1 97.38 183 ALA B C 1
ATOM 3692 O O . ALA B 1 183 ? 2.203 -2.328 -3.252 1 97.38 183 ALA B O 1
ATOM 3693 N N . LYS B 1 184 ? 4.352 -2.057 -2.604 1 97.69 184 LYS B N 1
ATOM 3694 C CA . LYS B 1 184 ? 4.438 -3.42 -2.088 1 97.69 184 LYS B CA 1
ATOM 3695 C C . LYS B 1 184 ? 3.58 -3.592 -0.837 1 97.69 184 LYS B C 1
ATOM 3697 O O . LYS B 1 184 ? 3.025 -4.668 -0.601 1 97.69 184 LYS B O 1
ATOM 3702 N N . GLN B 1 185 ? 3.461 -2.58 -0.053 1 98.31 185 GLN B N 1
ATOM 3703 C CA . GLN B 1 185 ? 2.482 -2.637 1.028 1 98.31 185 GLN B CA 1
ATOM 3704 C C . GLN B 1 185 ? 1.059 -2.688 0.48 1 98.31 185 GLN B C 1
ATOM 3706 O O . GLN B 1 185 ? 0.197 -3.369 1.041 1 98.31 185 GLN B O 1
ATOM 3711 N N . GLY B 1 186 ? 0.825 -1.935 -0.564 1 98.56 186 GLY B N 1
ATOM 3712 C CA . GLY B 1 186 ? -0.46 -2.031 -1.239 1 98.56 186 GLY B CA 1
ATOM 3713 C C . GLY B 1 186 ? -0.776 -3.436 -1.72 1 98.56 186 GLY B C 1
ATOM 3714 O O . GLY B 1 186 ? -1.918 -3.891 -1.615 1 98.56 186 GLY B O 1
ATOM 3715 N N . VAL B 1 187 ? 0.197 -4.133 -2.209 1 98.69 187 VAL B N 1
ATOM 3716 C CA . VAL B 1 187 ? 0.036 -5.512 -2.664 1 98.69 187 VAL B CA 1
ATOM 3717 C C . VAL B 1 187 ? -0.377 -6.398 -1.493 1 98.69 187 VAL B C 1
ATOM 3719 O O . VAL B 1 187 ? -1.308 -7.199 -1.611 1 98.69 187 VAL B O 1
ATOM 3722 N N . LEU B 1 188 ? 0.312 -6.238 -0.379 1 98.56 188 LEU B N 1
ATOM 3723 C CA . LEU B 1 188 ? -0.049 -7.008 0.806 1 98.56 188 LEU B CA 1
ATOM 3724 C C . LEU B 1 188 ? -1.484 -6.715 1.229 1 98.56 188 LEU B C 1
ATOM 3726 O O . LEU B 1 188 ? -2.252 -7.637 1.514 1 98.56 188 LEU B O 1
ATOM 3730 N N . GLY B 1 189 ? -1.83 -5.449 1.249 1 97.81 189 GLY B N 1
ATOM 3731 C CA . GLY B 1 189 ? -3.191 -5.074 1.597 1 97.81 189 GLY B CA 1
ATOM 3732 C C . GLY B 1 189 ? -4.23 -5.695 0.683 1 97.81 189 GLY B C 1
ATOM 3733 O O . GLY B 1 189 ? -5.293 -6.125 1.142 1 97.81 189 GLY B O 1
ATOM 3734 N N . THR B 1 190 ? -3.93 -5.781 -0.58 1 97.62 190 THR B N 1
ATOM 3735 C CA . THR B 1 190 ? -4.824 -6.387 -1.562 1 97.62 190 THR B CA 1
ATOM 3736 C C . THR B 1 190 ? -5.031 -7.867 -1.265 1 97.62 190 THR B C 1
ATOM 3738 O O . THR B 1 190 ? -6.168 -8.344 -1.222 1 97.62 190 THR B O 1
ATOM 3741 N N . CYS B 1 191 ? -3.953 -8.57 -1.011 1 98.25 191 CYS B N 1
ATOM 3742 C CA . CYS B 1 191 ? -4.035 -10.008 -0.784 1 98.25 191 CYS B CA 1
ATOM 3743 C C . CYS B 1 191 ? -4.828 -10.312 0.481 1 98.25 191 CYS B C 1
ATOM 3745 O O . CYS B 1 191 ? -5.691 -11.195 0.478 1 98.25 191 CYS B O 1
ATOM 3747 N N . ARG B 1 192 ? -4.578 -9.523 1.526 1 97.44 192 ARG B N 1
ATOM 3748 C CA . ARG B 1 192 ? -5.238 -9.758 2.807 1 97.44 192 ARG B CA 1
ATOM 3749 C C . ARG B 1 192 ? -6.715 -9.391 2.736 1 97.44 192 ARG B C 1
ATOM 3751 O O . ARG B 1 192 ? -7.527 -9.906 3.504 1 97.44 192 ARG B O 1
ATOM 3758 N N . ALA B 1 193 ? -7.062 -8.539 1.807 1 94.75 193 ALA B N 1
ATOM 3759 C CA . ALA B 1 193 ? -8.453 -8.125 1.658 1 94.75 193 ALA B CA 1
ATOM 3760 C C . ALA B 1 193 ? -9.219 -9.086 0.754 1 94.75 193 ALA B C 1
ATOM 3762 O O . ALA B 1 193 ? -10.344 -9.492 1.076 1 94.75 193 ALA B O 1
ATOM 3763 N N . VAL B 1 194 ? -8.664 -9.547 -0.311 1 95.88 194 VAL B N 1
ATOM 3764 C CA . VAL B 1 194 ? -9.375 -10.312 -1.33 1 95.88 194 VAL B CA 1
ATOM 3765 C C . VAL B 1 194 ? -9.43 -11.781 -0.921 1 95.88 194 VAL B C 1
ATOM 3767 O O . VAL B 1 194 ? -10.43 -12.461 -1.158 1 95.88 194 VAL B O 1
ATOM 3770 N N . GLY B 1 195 ? -8.352 -12.289 -0.298 1 96.56 195 GLY B N 1
ATOM 3771 C CA . GLY B 1 195 ? -8.258 -13.695 0.062 1 96.56 195 GLY B CA 1
ATOM 3772 C C . GLY B 1 195 ? -9.492 -14.219 0.771 1 96.56 195 GLY B C 1
ATOM 3773 O O . GLY B 1 195 ? -10.172 -15.117 0.269 1 96.56 195 GLY B O 1
ATOM 3774 N N . PRO B 1 196 ? -9.82 -13.539 1.88 1 94.12 196 PRO B N 1
ATOM 3775 C CA . PRO B 1 196 ? -10.977 -14.008 2.645 1 94.12 196 PRO B CA 1
ATOM 3776 C C . PRO B 1 196 ? -12.281 -13.906 1.861 1 94.12 196 PRO B C 1
ATOM 3778 O O . PRO B 1 196 ? -13.227 -14.664 2.125 1 94.12 196 PRO B O 1
ATOM 3781 N N . LYS B 1 197 ? -12.344 -13.062 0.917 1 90.88 197 LYS B N 1
ATOM 3782 C CA . LYS B 1 197 ? -13.578 -12.82 0.176 1 90.88 197 LYS B CA 1
ATOM 3783 C C . LYS B 1 197 ? -13.828 -13.93 -0.844 1 90.88 197 LYS B C 1
ATOM 3785 O O . LYS B 1 197 ? -14.977 -14.258 -1.14 1 90.88 197 LYS B O 1
ATOM 3790 N N . VAL B 1 198 ? -12.758 -14.547 -1.287 1 94.38 198 VAL B N 1
ATOM 3791 C CA . VAL B 1 198 ? -12.961 -15.398 -2.457 1 94.38 198 VAL B CA 1
ATOM 3792 C C . VAL B 1 198 ? -12.641 -16.844 -2.1 1 94.38 198 VAL B C 1
ATOM 3794 O O . VAL B 1 198 ? -12.812 -17.75 -2.926 1 94.38 198 VAL B O 1
ATOM 3797 N N . ILE B 1 199 ? -12.234 -17.125 -0.881 1 96.12 199 ILE B N 1
ATOM 3798 C CA . ILE B 1 199 ? -11.789 -18.469 -0.497 1 96.12 199 ILE B CA 1
ATOM 3799 C C . ILE B 1 199 ? -12.93 -19.469 -0.659 1 96.12 199 ILE B C 1
ATOM 3801 O O . ILE B 1 199 ? -12.711 -20.609 -1.078 1 96.12 199 ILE B O 1
ATOM 3805 N N . ASP B 1 200 ? -14.125 -19.094 -0.412 1 94 200 ASP B N 1
ATOM 3806 C CA . ASP B 1 200 ? -15.266 -20 -0.499 1 94 200 ASP B CA 1
ATOM 3807 C C . ASP B 1 200 ? -15.625 -20.297 -1.954 1 94 200 ASP B C 1
ATOM 3809 O O . ASP B 1 200 ? -16.359 -21.234 -2.238 1 94 200 ASP B O 1
ATOM 3813 N N . GLU B 1 201 ? -15.117 -19.469 -2.883 1 95.19 201 GLU B N 1
ATOM 3814 C CA . GLU B 1 201 ? -15.312 -19.703 -4.309 1 95.19 201 GLU B CA 1
ATOM 3815 C C . GLU B 1 201 ? -14.297 -20.703 -4.848 1 95.19 201 GLU B C 1
ATOM 3817 O O . GLU B 1 201 ? -14.375 -21.125 -6.008 1 95.19 201 GLU B O 1
ATOM 3822 N N . GLY B 1 202 ? -13.336 -21.094 -3.996 1 97.5 202 GLY B N 1
ATOM 3823 C CA . GLY B 1 202 ? -12.258 -21.953 -4.449 1 97.5 202 GLY B CA 1
ATOM 3824 C C . GLY B 1 202 ? -11.102 -21.188 -5.062 1 97.5 202 GLY B C 1
ATOM 3825 O O . GLY B 1 202 ? -10.438 -21.688 -5.977 1 97.5 202 GLY B O 1
ATOM 3826 N N . ILE B 1 203 ? -10.898 -20.016 -4.633 1 97.94 203 ILE B N 1
ATOM 3827 C CA . ILE B 1 203 ? -9.812 -19.172 -5.109 1 97.94 203 ILE B CA 1
ATOM 3828 C C . ILE B 1 203 ? -8.961 -18.703 -3.93 1 97.94 203 ILE B C 1
ATOM 3830 O O . ILE B 1 203 ? -9.492 -18.344 -2.879 1 97.94 203 ILE B O 1
ATOM 3834 N N . THR B 1 204 ? -7.625 -18.797 -4.055 1 98.56 204 THR B N 1
ATOM 3835 C CA . THR B 1 204 ? -6.75 -18.219 -3.037 1 98.56 204 THR B CA 1
ATOM 3836 C C . THR B 1 204 ? -5.934 -17.078 -3.607 1 98.56 204 THR B C 1
ATOM 3838 O O . THR B 1 204 ? -5.676 -17.016 -4.812 1 98.56 204 THR B O 1
ATOM 3841 N N . VAL B 1 205 ? -5.625 -16.078 -2.797 1 98.75 205 VAL B N 1
ATOM 3842 C CA . VAL B 1 205 ? -4.855 -14.898 -3.152 1 98.75 205 VAL B CA 1
ATOM 3843 C C . VAL B 1 205 ? -3.777 -14.648 -2.1 1 98.75 205 VAL B C 1
ATOM 3845 O O . VAL B 1 205 ? -4.086 -14.383 -0.936 1 98.75 205 VAL B O 1
ATOM 3848 N N . ASN B 1 206 ? -2.52 -14.781 -2.508 1 98.88 206 ASN B N 1
ATOM 3849 C CA . ASN B 1 206 ? -1.396 -14.641 -1.588 1 98.88 206 ASN B CA 1
ATOM 3850 C C . ASN B 1 206 ? -0.26 -13.836 -2.211 1 98.88 206 ASN B C 1
ATOM 3852 O O . ASN B 1 206 ? -0.312 -13.492 -3.393 1 98.88 206 ASN B O 1
ATOM 3856 N N . CYS B 1 207 ? 0.729 -13.469 -1.399 1 98.62 207 CYS B N 1
ATOM 3857 C CA . CYS B 1 207 ? 1.967 -12.891 -1.908 1 98.62 207 CYS B CA 1
ATOM 3858 C C . CYS B 1 207 ? 3.17 -13.391 -1.118 1 98.62 207 CYS B C 1
ATOM 3860 O O . CYS B 1 207 ? 3.014 -13.945 -0.027 1 98.62 207 CYS B O 1
ATOM 3862 N N . PHE B 1 208 ? 4.309 -13.336 -1.662 1 98.19 208 PHE B N 1
ATOM 3863 C CA . PHE B 1 208 ? 5.555 -13.602 -0.947 1 98.19 208 PHE B CA 1
ATOM 3864 C C . PHE B 1 208 ? 6.438 -12.359 -0.924 1 98.19 208 PHE B C 1
ATOM 3866 O O . PHE B 1 208 ? 6.242 -11.438 -1.721 1 98.19 208 PHE B O 1
ATOM 3873 N N . GLY B 1 209 ? 7.297 -12.281 0.058 1 96.69 209 GLY B N 1
ATOM 3874 C CA . GLY B 1 209 ? 8.133 -11.117 0.284 1 96.69 209 GLY B CA 1
ATOM 3875 C C . GLY B 1 209 ? 9.617 -11.445 0.302 1 96.69 209 GLY B C 1
ATOM 3876 O O . GLY B 1 209 ? 10.227 -11.539 1.371 1 96.69 209 GLY B O 1
ATOM 3877 N N . PRO B 1 210 ? 10.195 -11.453 -0.822 1 94.31 210 PRO B N 1
ATOM 3878 C CA . PRO B 1 210 ? 11.602 -11.844 -0.893 1 94.31 210 PRO B CA 1
ATOM 3879 C C . PRO B 1 210 ? 12.547 -10.734 -0.457 1 94.31 210 PRO B C 1
ATOM 3881 O O . PRO B 1 210 ? 12.297 -9.555 -0.738 1 94.31 210 PRO B O 1
ATOM 3884 N N . SER B 1 211 ? 13.516 -11.188 0.228 1 90.56 211 SER B N 1
ATOM 3885 C CA . SER B 1 211 ? 14.695 -10.336 0.375 1 90.56 211 SER B CA 1
ATOM 3886 C C . SER B 1 211 ? 15.547 -10.344 -0.893 1 90.56 211 SER B C 1
ATOM 3888 O O . SER B 1 211 ? 15.023 -10.531 -1.995 1 90.56 211 SER B O 1
ATOM 3890 N N . VAL B 1 212 ? 16.797 -10.062 -0.826 1 84.62 212 VAL B N 1
ATOM 3891 C CA . VAL B 1 212 ? 17.656 -9.992 -2.01 1 84.62 212 VAL B CA 1
ATOM 3892 C C . VAL B 1 212 ? 17.844 -11.391 -2.59 1 84.62 212 VAL B C 1
ATOM 3894 O O . VAL B 1 212 ? 18.438 -12.266 -1.953 1 84.62 212 VAL B O 1
ATOM 3897 N N . VAL B 1 213 ? 17.25 -11.523 -3.711 1 85.69 213 VAL B N 1
ATOM 3898 C CA . VAL B 1 213 ? 17.297 -12.836 -4.355 1 85.69 213 VAL B CA 1
ATOM 3899 C C . VAL B 1 213 ? 18.438 -12.883 -5.355 1 85.69 213 VAL B C 1
ATOM 3901 O O . VAL B 1 213 ? 18.766 -11.875 -5.984 1 85.69 213 VAL B O 1
ATOM 3904 N N . ALA B 1 214 ? 19.016 -13.953 -5.512 1 76.31 214 ALA B N 1
ATOM 3905 C CA . ALA B 1 214 ? 20.125 -14.203 -6.414 1 76.31 214 ALA B CA 1
ATOM 3906 C C . ALA B 1 214 ? 19.688 -14.125 -7.871 1 76.31 214 ALA B C 1
ATOM 3908 O O . ALA B 1 214 ? 19.547 -15.148 -8.539 1 76.31 214 ALA B O 1
ATOM 3909 N N . THR B 1 215 ? 19.266 -12.867 -8.18 1 72.69 215 THR B N 1
ATOM 3910 C CA . THR B 1 215 ? 18.859 -12.664 -9.562 1 72.69 215 THR B CA 1
ATOM 3911 C C . THR B 1 215 ? 19.547 -11.43 -10.148 1 72.69 215 THR B C 1
ATOM 3913 O O . THR B 1 215 ? 20.266 -10.727 -9.445 1 72.69 215 THR B O 1
ATOM 3916 N N . GLY B 1 216 ? 19.438 -11.266 -11.359 1 58.62 216 GLY B N 1
ATOM 3917 C CA . GLY B 1 216 ? 20.188 -10.273 -12.117 1 58.62 216 GLY B CA 1
ATOM 3918 C C . GLY B 1 216 ? 19.703 -8.852 -11.891 1 58.62 216 GLY B C 1
ATOM 3919 O O . GLY B 1 216 ? 20.109 -7.926 -12.586 1 58.62 216 GLY B O 1
ATOM 3920 N N . LEU B 1 217 ? 18.672 -8.727 -10.914 1 58.31 217 LEU B N 1
ATOM 3921 C CA . LEU B 1 217 ? 18.172 -7.367 -10.766 1 58.31 217 LEU B CA 1
ATOM 3922 C C . LEU B 1 217 ? 19.125 -6.512 -9.953 1 58.31 217 LEU B C 1
ATOM 3924 O O . LEU B 1 217 ? 19.25 -5.309 -10.195 1 58.31 217 LEU B O 1
ATOM 3928 N N . ALA B 1 218 ? 19.891 -7.129 -9.078 1 64.19 218 ALA B N 1
ATOM 3929 C CA . ALA B 1 218 ? 20.828 -6.371 -8.258 1 64.19 218 ALA B CA 1
ATOM 3930 C C . ALA B 1 218 ? 22.219 -6.344 -8.898 1 64.19 218 ALA B C 1
ATOM 3932 O O . ALA B 1 218 ? 22.578 -7.246 -9.656 1 64.19 218 ALA B O 1
ATOM 3933 N N . PRO B 1 219 ? 22.938 -5.27 -8.711 1 67 219 PRO B N 1
ATOM 3934 C CA . PRO B 1 219 ? 24.312 -5.215 -9.234 1 67 219 PRO B CA 1
ATOM 3935 C C . PRO B 1 219 ? 25.141 -6.438 -8.844 1 67 219 PRO B C 1
ATOM 3937 O O . PRO B 1 219 ? 25.016 -6.941 -7.727 1 67 219 PRO B O 1
ATOM 3940 N N . PRO B 1 220 ? 25.922 -6.898 -9.781 1 74.38 220 PRO B N 1
ATOM 3941 C CA . PRO B 1 220 ? 26.703 -8.117 -9.555 1 74.38 220 PRO B CA 1
ATOM 3942 C C . PRO B 1 220 ? 27.578 -8.039 -8.312 1 74.38 220 PRO B C 1
ATOM 3944 O O . PRO B 1 220 ? 27.703 -9.016 -7.566 1 74.38 220 PRO B O 1
ATOM 3947 N N . GLU B 1 221 ? 28.172 -6.824 -8.133 1 74.44 221 GLU B N 1
ATOM 3948 C CA . GLU B 1 221 ? 29.062 -6.668 -6.977 1 74.44 221 GLU B CA 1
ATOM 3949 C C . GLU B 1 221 ? 28.281 -6.77 -5.668 1 74.44 221 GLU B C 1
ATOM 3951 O O . GLU B 1 221 ? 28.781 -7.305 -4.68 1 74.44 221 GLU B O 1
ATOM 3956 N N . PHE B 1 222 ? 27.094 -6.32 -5.719 1 75.31 222 PHE B N 1
ATOM 3957 C CA . PHE B 1 222 ? 26.234 -6.383 -4.547 1 75.31 222 PHE B CA 1
ATOM 3958 C C . PHE B 1 222 ? 25.797 -7.82 -4.277 1 75.31 222 PHE B C 1
ATOM 3960 O O . PHE B 1 222 ? 25.844 -8.289 -3.139 1 75.31 222 PHE B O 1
ATOM 3967 N N . ILE B 1 223 ? 25.578 -8.539 -5.293 1 76.69 223 ILE B N 1
ATOM 3968 C CA . ILE B 1 223 ? 25.172 -9.938 -5.184 1 76.69 223 ILE B CA 1
ATOM 3969 C C . ILE B 1 223 ? 26.328 -10.773 -4.641 1 76.69 223 ILE B C 1
ATOM 3971 O O . ILE B 1 223 ? 26.141 -11.602 -3.75 1 76.69 223 ILE B O 1
ATOM 3975 N N . ALA B 1 224 ? 27.453 -10.461 -5.133 1 79.12 224 ALA B N 1
ATOM 3976 C CA . ALA B 1 224 ? 28.641 -11.203 -4.707 1 79.12 224 ALA B CA 1
ATOM 3977 C C . ALA B 1 224 ? 28.922 -10.984 -3.223 1 79.12 224 ALA B C 1
ATOM 3979 O O . ALA B 1 224 ? 29.297 -11.914 -2.51 1 79.12 224 ALA B O 1
ATOM 3980 N N . MET B 1 225 ? 28.734 -9.773 -2.799 1 77 225 MET B N 1
ATOM 3981 C CA . MET B 1 225 ? 28.938 -9.453 -1.389 1 77 225 MET B CA 1
ATOM 3982 C C . MET B 1 225 ? 27.953 -10.203 -0.511 1 77 225 MET B C 1
ATOM 3984 O O . MET B 1 225 ? 28.328 -10.828 0.477 1 77 225 MET B O 1
ATOM 3988 N N . LEU B 1 226 ? 26.734 -10.234 -0.918 1 80 226 LEU B N 1
ATOM 3989 C CA . LEU B 1 226 ? 25.703 -10.906 -0.14 1 80 226 LEU B CA 1
ATOM 3990 C C . LEU B 1 226 ? 25.906 -12.414 -0.132 1 80 226 LEU B C 1
ATOM 3992 O O . LEU B 1 226 ? 25.625 -13.078 0.866 1 80 226 LEU B O 1
ATOM 3996 N N . GLU B 1 227 ? 26.375 -12.875 -1.221 1 78.25 227 GLU B N 1
ATOM 3997 C CA . GLU B 1 227 ? 26.672 -14.305 -1.295 1 78.25 227 GLU B CA 1
ATOM 3998 C C . GLU B 1 227 ? 27.766 -14.695 -0.317 1 78.25 227 GLU B C 1
ATOM 4000 O O . GLU B 1 227 ? 27.656 -15.703 0.384 1 78.25 227 GLU B O 1
ATOM 4005 N N . ARG B 1 228 ? 28.875 -13.914 -0.281 1 78.12 228 ARG B N 1
ATOM 4006 C CA . ARG B 1 228 ? 30 -14.172 0.617 1 78.12 228 ARG B CA 1
ATOM 4007 C C . ARG B 1 228 ? 29.547 -14.141 2.074 1 78.12 228 ARG B C 1
ATOM 4009 O O . ARG B 1 228 ? 30.047 -14.906 2.9 1 78.12 228 ARG B O 1
ATOM 4016 N N . GLU B 1 229 ? 28.469 -13.344 2.291 1 80 229 GLU B N 1
ATOM 4017 C CA . GLU B 1 229 ? 28.016 -13.156 3.668 1 80 229 GLU B CA 1
ATOM 4018 C C . GLU B 1 229 ? 26.812 -14.047 3.988 1 80 229 GLU B C 1
ATOM 4020 O O . GLU B 1 229 ? 26.203 -13.914 5.051 1 80 229 GLU B O 1
ATOM 4025 N N . HIS B 1 230 ? 26.453 -14.922 3.006 1 81.62 230 HIS B N 1
ATOM 4026 C CA . HIS B 1 230 ? 25.359 -15.875 3.162 1 81.62 230 HIS B CA 1
ATOM 4027 C C . HIS B 1 230 ? 24.047 -15.164 3.48 1 81.62 230 HIS B C 1
ATOM 4029 O O . HIS B 1 230 ? 23.297 -15.602 4.352 1 81.62 230 HIS B O 1
ATOM 4035 N N . ARG B 1 231 ? 23.891 -14.023 2.795 1 83.75 231 ARG B N 1
ATOM 4036 C CA . ARG B 1 231 ? 22.688 -13.227 3.021 1 83.75 231 ARG B CA 1
ATOM 4037 C C . ARG B 1 231 ? 21.812 -13.188 1.774 1 83.75 231 ARG B C 1
ATOM 4039 O O . ARG B 1 231 ? 20.75 -12.578 1.779 1 83.75 231 ARG B O 1
ATOM 4046 N N . LEU B 1 232 ? 22.312 -13.938 0.803 1 89.56 232 LEU B N 1
ATOM 4047 C CA . LEU B 1 232 ? 21.531 -14.031 -0.427 1 89.56 232 LEU B CA 1
ATOM 4048 C C . LEU B 1 232 ? 20.406 -15.039 -0.278 1 89.56 232 LEU B C 1
ATOM 4050 O O . LEU B 1 232 ? 20.594 -16.109 0.318 1 89.56 232 LEU B O 1
ATOM 4054 N N . THR B 1 233 ? 19.234 -14.711 -0.804 1 93.12 233 THR B N 1
ATOM 4055 C CA . THR B 1 233 ? 18.109 -15.641 -0.82 1 93.12 233 THR B CA 1
ATOM 4056 C C . THR B 1 233 ? 18.141 -16.5 -2.08 1 93.12 233 THR B C 1
ATOM 4058 O O . THR B 1 233 ? 17.984 -15.992 -3.191 1 93.12 233 THR B O 1
ATOM 4061 N N . PRO B 1 234 ? 18.375 -17.797 -1.895 1 93.19 234 PRO B N 1
ATOM 4062 C CA . PRO B 1 234 ? 18.328 -18.672 -3.07 1 93.19 234 PRO B CA 1
ATOM 4063 C C . PRO B 1 234 ? 16.953 -18.734 -3.707 1 93.19 234 PRO B C 1
ATOM 4065 O O . PRO B 1 234 ? 15.938 -18.625 -3.01 1 93.19 234 PRO B O 1
ATOM 4068 N N . MET B 1 235 ? 16.906 -18.984 -4.984 1 94.38 235 MET B N 1
ATOM 4069 C CA . MET B 1 235 ? 15.633 -19.141 -5.684 1 94.38 235 MET B CA 1
ATOM 4070 C C . MET B 1 235 ? 14.812 -20.281 -5.074 1 94.38 235 MET B C 1
ATOM 4072 O O . MET B 1 235 ? 13.586 -20.203 -5.031 1 94.38 235 MET B O 1
ATOM 4076 N N . LYS B 1 236 ? 15.469 -21.266 -4.566 1 96.56 236 LYS B N 1
ATOM 4077 C CA . LYS B 1 236 ? 14.781 -22.406 -3.969 1 96.56 236 LYS B CA 1
ATOM 4078 C C . LYS B 1 236 ? 13.93 -21.984 -2.775 1 96.56 236 LYS B C 1
ATOM 4080 O O . LYS B 1 236 ? 12.859 -22.547 -2.539 1 96.56 236 LYS B O 1
ATOM 4085 N N . THR B 1 237 ? 14.43 -21.031 -1.956 1 96.88 237 THR B N 1
ATOM 4086 C CA . THR B 1 237 ? 13.633 -20.5 -0.853 1 96.88 237 THR B CA 1
ATOM 4087 C C . THR B 1 237 ? 12.336 -19.891 -1.365 1 96.88 237 THR B C 1
ATOM 4089 O O . THR B 1 237 ? 11.273 -20.109 -0.79 1 96.88 237 THR B O 1
ATOM 4092 N N . VAL B 1 238 ? 12.414 -19.219 -2.469 1 97.19 238 VAL B N 1
ATOM 4093 C CA . VAL B 1 238 ? 11.25 -18.578 -3.064 1 97.19 238 VAL B CA 1
ATOM 4094 C C . VAL B 1 238 ? 10.297 -19.625 -3.623 1 97.19 238 VAL B C 1
ATOM 4096 O O . VAL B 1 238 ? 9.094 -19.594 -3.361 1 97.19 238 VAL B O 1
ATOM 4099 N N . THR B 1 239 ? 10.797 -20.641 -4.363 1 97.75 239 THR B N 1
ATOM 4100 C CA . THR B 1 239 ? 9.922 -21.625 -4.977 1 97.75 239 THR B CA 1
ATOM 4101 C C . THR B 1 239 ? 9.289 -22.531 -3.918 1 97.75 239 THR B C 1
ATOM 4103 O O . THR B 1 239 ? 8.156 -22.984 -4.074 1 97.75 239 THR B O 1
ATOM 4106 N N . ASN B 1 240 ? 10.008 -22.719 -2.756 1 98 240 ASN B N 1
ATOM 4107 C CA . ASN B 1 240 ? 9.391 -23.438 -1.64 1 98 240 ASN B CA 1
ATOM 4108 C C . ASN B 1 240 ? 8.18 -22.688 -1.091 1 98 240 ASN B C 1
ATOM 4110 O O . ASN B 1 240 ? 7.172 -23.297 -0.745 1 98 240 ASN B O 1
ATOM 4114 N N . ALA B 1 241 ? 8.305 -21.391 -1.002 1 98.12 241 ALA B N 1
ATOM 4115 C CA . ALA B 1 241 ? 7.184 -20.578 -0.548 1 98.12 241 ALA B CA 1
ATOM 4116 C C . ALA B 1 241 ? 6.031 -20.625 -1.549 1 98.12 241 ALA B C 1
ATOM 4118 O O . ALA B 1 241 ? 4.867 -20.719 -1.158 1 98.12 241 ALA B O 1
ATOM 4119 N N . VAL B 1 242 ? 6.355 -20.531 -2.791 1 97.69 242 VAL B N 1
ATOM 4120 C CA . VAL B 1 242 ? 5.371 -20.625 -3.863 1 97.69 242 VAL B CA 1
ATOM 4121 C C . VAL B 1 242 ? 4.598 -21.938 -3.73 1 97.69 242 VAL B C 1
ATOM 4123 O O . VAL B 1 242 ? 3.367 -21.953 -3.82 1 97.69 242 VAL B O 1
ATOM 4126 N N . ASP B 1 243 ? 5.281 -23.016 -3.449 1 98.38 243 ASP B N 1
ATOM 4127 C CA . ASP B 1 243 ? 4.652 -24.328 -3.32 1 98.38 243 ASP B CA 1
ATOM 4128 C C . ASP B 1 243 ? 3.68 -24.359 -2.143 1 98.38 243 ASP B C 1
ATOM 4130 O O . ASP B 1 243 ? 2.643 -25.016 -2.203 1 98.38 243 ASP B O 1
ATOM 4134 N N . VAL B 1 244 ? 4.031 -23.719 -1.051 1 98.38 244 VAL B N 1
ATOM 4135 C CA . VAL B 1 244 ? 3.121 -23.625 0.087 1 98.38 244 VAL B CA 1
ATOM 4136 C C . VAL B 1 244 ? 1.792 -23.016 -0.354 1 98.38 244 VAL B C 1
ATOM 4138 O O . VAL B 1 244 ? 0.726 -23.453 0.087 1 98.38 244 VAL B O 1
ATOM 4141 N N . PHE B 1 245 ? 1.834 -22.078 -1.289 1 98.5 245 PHE B N 1
ATOM 4142 C CA . PHE B 1 245 ? 0.637 -21.359 -1.708 1 98.5 245 PHE B CA 1
ATOM 4143 C C . PHE B 1 245 ? -0.136 -22.156 -2.752 1 98.5 245 PHE B C 1
ATOM 4145 O O . PHE B 1 245 ? -1.365 -22.25 -2.693 1 98.5 245 PHE B O 1
ATOM 4152 N N . ILE B 1 246 ? 0.548 -22.844 -3.709 1 98.06 246 ILE B N 1
ATOM 4153 C CA . ILE B 1 246 ? -0.188 -23.312 -4.879 1 98.06 246 ILE B CA 1
ATOM 4154 C C . ILE B 1 246 ? -0.386 -24.828 -4.785 1 98.06 246 ILE B C 1
ATOM 4156 O O . ILE B 1 246 ? -1.109 -25.406 -5.594 1 98.06 246 ILE B O 1
ATOM 4160 N N . ASN B 1 247 ? 0.22 -25.438 -3.727 1 96.62 247 ASN B N 1
ATOM 4161 C CA . ASN B 1 247 ? -0.074 -26.844 -3.5 1 96.62 247 ASN B CA 1
ATOM 4162 C C . ASN B 1 247 ? -1.577 -27.109 -3.48 1 96.62 247 ASN B C 1
ATOM 4164 O O . ASN B 1 247 ? -2.336 -26.359 -2.869 1 96.62 247 ASN B O 1
ATOM 4168 N N . PRO B 1 248 ? -2.025 -28.156 -4.172 1 95.31 248 PRO B N 1
ATOM 4169 C CA . PRO B 1 248 ? -3.461 -28.438 -4.262 1 95.31 248 PRO B CA 1
ATOM 4170 C C . PRO B 1 248 ? -4.113 -28.625 -2.895 1 95.31 248 PRO B C 1
ATOM 4172 O O . PRO B 1 248 ? -5.312 -28.375 -2.74 1 95.31 248 PRO B O 1
ATOM 4175 N N . LYS B 1 249 ? -3.383 -28.969 -1.909 1 95 249 LYS B N 1
ATOM 4176 C CA . LYS B 1 249 ? -3.959 -29.219 -0.59 1 95 249 LYS B CA 1
ATOM 4177 C C . LYS B 1 249 ? -3.947 -27.953 0.263 1 95 249 LYS B C 1
ATOM 4179 O O . LYS B 1 249 ? -4.512 -27.922 1.357 1 95 249 LYS B O 1
ATOM 4184 N N . SER B 1 250 ? -3.299 -26.938 -0.207 1 96.88 250 SER B N 1
ATOM 4185 C CA . SER B 1 250 ? -3.158 -25.719 0.583 1 96.88 250 SER B CA 1
ATOM 4186 C C . SER B 1 250 ? -4.422 -24.859 0.519 1 96.88 250 SER B C 1
ATOM 4188 O O . SER B 1 250 ? -4.977 -24.641 -0.562 1 96.88 250 SER B O 1
ATOM 4190 N N . ARG B 1 251 ? -4.824 -24.375 1.65 1 96.75 251 ARG B N 1
ATOM 4191 C CA . ARG B 1 251 ? -5.949 -23.453 1.724 1 96.75 251 ARG B CA 1
ATOM 4192 C C . ARG B 1 251 ? -5.496 -22.062 2.191 1 96.75 251 ARG B C 1
ATOM 4194 O O . ARG B 1 251 ? -6.324 -21.234 2.559 1 96.75 251 ARG B O 1
ATOM 4201 N N . VAL B 1 252 ? -4.184 -21.922 2.211 1 98.31 252 VAL B N 1
ATOM 4202 C CA . VAL B 1 252 ? -3.611 -20.656 2.676 1 98.31 252 VAL B CA 1
ATOM 4203 C C . VAL B 1 252 ? -4.043 -19.516 1.752 1 98.31 252 VAL B C 1
ATOM 4205 O O . VAL B 1 252 ? -3.924 -19.625 0.529 1 98.31 252 VAL B O 1
ATOM 4208 N N . THR B 1 253 ? -4.617 -18.469 2.283 1 98.56 253 THR B N 1
ATOM 4209 C CA . THR B 1 253 ? -5.023 -17.297 1.513 1 98.56 253 THR B CA 1
ATOM 4210 C C . THR B 1 253 ? -4.824 -16.016 2.324 1 98.56 253 THR B C 1
ATOM 4212 O O . THR B 1 253 ? -4.715 -16.062 3.551 1 98.56 253 THR B O 1
ATOM 4215 N N . GLY B 1 254 ? -4.625 -14.914 1.623 1 98.31 254 GLY B N 1
ATOM 4216 C CA . GLY B 1 254 ? -4.469 -13.617 2.268 1 98.31 254 GLY B CA 1
ATOM 4217 C C . GLY B 1 254 ? -3.186 -13.508 3.07 1 98.31 254 GLY B C 1
ATOM 4218 O O . GLY B 1 254 ? -3.133 -12.781 4.07 1 98.31 254 GLY B O 1
ATOM 4219 N N . GLN B 1 255 ? -2.152 -14.266 2.707 1 98.5 255 GLN B N 1
ATOM 4220 C CA . GLN B 1 255 ? -0.938 -14.328 3.512 1 98.5 255 GLN B CA 1
ATOM 4221 C C . GLN B 1 255 ? 0.269 -13.812 2.732 1 98.5 255 GLN B C 1
ATOM 4223 O O . GLN B 1 255 ? 0.218 -13.695 1.506 1 98.5 255 GLN B O 1
ATOM 4228 N N . ILE B 1 256 ? 1.291 -13.516 3.502 1 98.56 256 ILE B N 1
ATOM 4229 C CA . ILE B 1 256 ? 2.602 -13.25 2.92 1 98.56 256 ILE B CA 1
ATOM 4230 C C . ILE B 1 256 ? 3.652 -14.133 3.59 1 98.56 256 ILE B C 1
ATOM 4232 O O . ILE B 1 256 ? 3.664 -14.266 4.816 1 98.56 256 ILE B O 1
ATOM 4236 N N . ILE B 1 257 ? 4.457 -14.758 2.814 1 98.69 257 ILE B N 1
ATOM 4237 C CA . ILE B 1 257 ? 5.633 -15.477 3.303 1 98.69 257 ILE B CA 1
ATOM 4238 C C . ILE B 1 257 ? 6.887 -14.641 3.051 1 98.69 257 ILE B C 1
ATOM 4240 O O . ILE B 1 257 ? 7.215 -14.336 1.903 1 98.69 257 ILE B O 1
ATOM 4244 N N . GLU B 1 258 ? 7.543 -14.234 4.078 1 98 258 GLU B N 1
ATOM 4245 C CA . GLU B 1 258 ? 8.852 -13.602 3.945 1 98 258 GLU B CA 1
ATOM 4246 C C . GLU B 1 258 ? 9.93 -14.625 3.602 1 98 258 GLU B C 1
ATOM 4248 O O . GLU B 1 258 ? 10.016 -15.68 4.234 1 98 258 GLU B O 1
ATOM 4253 N N . ASN B 1 259 ? 10.727 -14.32 2.621 1 97 259 ASN B N 1
ATOM 4254 C CA . ASN B 1 259 ? 11.836 -15.156 2.184 1 97 259 ASN B CA 1
ATOM 4255 C C . ASN B 1 259 ? 13.18 -14.484 2.443 1 97 259 ASN B C 1
ATOM 4257 O O . ASN B 1 259 ? 13.516 -13.484 1.802 1 97 259 ASN B O 1
ATOM 4261 N N . CYS B 1 260 ? 13.875 -15.023 3.301 1 94.38 260 CYS B N 1
ATOM 4262 C CA . CYS B 1 260 ? 15.203 -14.492 3.598 1 94.38 260 CYS B CA 1
ATOM 4263 C C . CYS B 1 260 ? 16.188 -15.609 3.879 1 94.38 260 CYS B C 1
ATOM 4265 O O . CYS B 1 260 ? 15.984 -16.422 4.789 1 94.38 260 CYS B O 1
ATOM 4267 N N . GLY B 1 261 ? 17.297 -15.555 3.102 1 92.31 261 GLY B N 1
ATOM 4268 C CA . GLY B 1 261 ? 18.188 -16.703 3.207 1 92.31 261 GLY B CA 1
ATOM 4269 C C . GLY B 1 261 ? 17.484 -18.031 2.936 1 92.31 261 GLY B C 1
ATOM 4270 O O . GLY B 1 261 ? 16.781 -18.172 1.926 1 92.31 261 GLY B O 1
ATOM 4271 N N . LEU B 1 262 ? 17.625 -18.969 3.818 1 93.5 262 LEU B N 1
ATOM 4272 C CA . LEU B 1 262 ? 17.031 -20.281 3.629 1 93.5 262 LEU B CA 1
ATOM 4273 C C . LEU B 1 262 ? 15.703 -20.391 4.367 1 93.5 262 LEU B C 1
ATOM 4275 O O . LEU B 1 262 ? 15.125 -21.469 4.453 1 93.5 262 LEU B O 1
ATOM 4279 N N . LYS B 1 263 ? 15.203 -19.234 4.832 1 95.25 263 LYS B N 1
ATOM 4280 C CA . LYS B 1 263 ? 14.047 -19.297 5.723 1 95.25 263 LYS B CA 1
ATOM 4281 C C . LYS B 1 263 ? 12.805 -18.703 5.055 1 95.25 263 LYS B C 1
ATOM 4283 O O . LYS B 1 263 ? 12.898 -17.703 4.344 1 95.25 263 LYS B O 1
ATOM 4288 N N . ASN B 1 264 ? 11.734 -19.359 5.285 1 97.56 264 ASN B N 1
ATOM 4289 C CA . ASN B 1 264 ? 10.391 -18.875 4.98 1 97.56 264 ASN B CA 1
ATOM 4290 C C . ASN B 1 264 ? 9.539 -18.766 6.238 1 97.56 264 ASN B C 1
ATOM 4292 O O . ASN B 1 264 ? 9.492 -19.688 7.051 1 97.56 264 ASN B O 1
ATOM 4296 N N . VAL B 1 265 ? 8.93 -17.672 6.434 1 98.25 265 VAL B N 1
ATOM 4297 C CA . VAL B 1 265 ? 8.023 -17.516 7.562 1 98.25 265 VAL B CA 1
ATOM 4298 C C . VAL B 1 265 ? 6.766 -16.766 7.117 1 98.25 265 VAL B C 1
ATOM 4300 O O . VAL B 1 265 ? 6.816 -15.953 6.195 1 98.25 265 VAL B O 1
ATOM 4303 N N . PHE B 1 266 ? 5.633 -17.062 7.773 1 98.38 266 PHE B N 1
ATOM 4304 C CA . PHE B 1 266 ? 4.461 -16.203 7.625 1 98.38 266 PHE B CA 1
ATOM 4305 C C . PHE B 1 266 ? 4.613 -14.93 8.438 1 98.38 266 PHE B C 1
ATOM 4307 O O . PHE B 1 266 ? 5.125 -14.953 9.562 1 98.38 266 PHE B O 1
ATOM 4314 N N . ARG B 1 267 ? 4.215 -13.852 7.883 1 97.69 267 ARG B N 1
ATOM 4315 C CA . ARG B 1 267 ? 4.086 -12.641 8.695 1 97.69 267 ARG B CA 1
ATOM 4316 C C . ARG B 1 267 ? 2.688 -12.531 9.297 1 97.69 267 ARG B C 1
ATOM 4318 O O . ARG B 1 267 ? 1.69 -12.711 8.594 1 97.69 267 ARG B O 1
ATOM 4325 N N . ALA B 1 268 ? 2.662 -12.195 10.516 1 96 268 ALA B N 1
ATOM 4326 C CA . ALA B 1 268 ? 1.422 -12.234 11.289 1 96 268 ALA B CA 1
ATOM 4327 C C . ALA B 1 268 ? 0.452 -11.148 10.82 1 96 268 ALA B C 1
ATOM 4329 O O . ALA B 1 268 ? 0.874 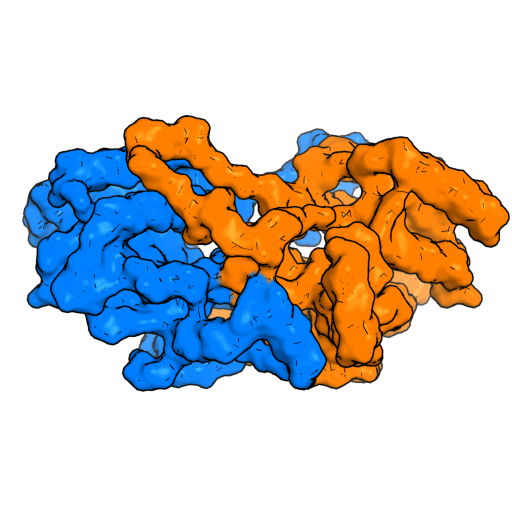-10.086 10.359 1 96 268 ALA B O 1
ATOM 4330 N N . ILE B 1 269 ? -0.823 -11.484 10.969 1 95.12 269 ILE B N 1
ATOM 4331 C CA . ILE B 1 269 ? -1.888 -10.492 10.859 1 95.12 269 ILE B CA 1
ATOM 4332 C C . ILE B 1 269 ? -1.922 -9.625 12.117 1 95.12 269 ILE B C 1
ATOM 4334 O O . ILE B 1 269 ? -1.889 -10.141 13.234 1 95.12 269 ILE B O 1
ATOM 4338 N N . PRO B 1 270 ? -1.975 -8.336 11.914 1 93.88 270 PRO B N 1
ATOM 4339 C CA . PRO B 1 270 ? -2.041 -7.488 13.109 1 93.88 270 PRO B CA 1
ATOM 4340 C C . PRO B 1 270 ? -3.266 -7.781 13.969 1 93.88 270 PRO B C 1
ATOM 4342 O O . PRO B 1 270 ? -4.352 -8.031 13.445 1 93.88 270 PRO B O 1
ATOM 4345 N N . THR B 1 271 ? -3.074 -7.727 15.266 1 93.5 271 THR B N 1
ATOM 4346 C CA . THR B 1 271 ? -4.176 -7.945 16.203 1 93.5 271 THR B CA 1
ATOM 4347 C C . THR B 1 271 ? -5.023 -6.684 16.344 1 93.5 271 THR B C 1
ATOM 4349 O O . THR B 1 271 ? -4.539 -5.574 16.109 1 93.5 271 THR B O 1
ATOM 4352 N N . TYR B 1 272 ? -6.238 -6.891 16.703 1 94.19 272 TYR B N 1
ATOM 4353 C CA . TYR B 1 272 ? -7.066 -5.734 17.031 1 94.19 272 TYR B CA 1
ATOM 4354 C C . TYR B 1 272 ? -6.605 -5.082 18.328 1 94.19 272 TYR B C 1
ATOM 4356 O O . TYR B 1 272 ? -6.227 -5.773 19.281 1 94.19 272 TYR B O 1
ATOM 4364 N N . MET B 1 273 ? -6.664 -3.793 18.391 1 93.31 273 MET B N 1
ATOM 4365 C CA . MET B 1 273 ? -6.191 -3.104 19.578 1 93.31 273 MET B CA 1
ATOM 4366 C C . MET B 1 273 ? -7.082 -3.42 20.781 1 93.31 273 MET B C 1
ATOM 4368 O O . MET B 1 273 ? -6.637 -3.352 21.922 1 93.31 273 MET B O 1
ATOM 4372 N N . ASP B 1 274 ? -8.383 -3.67 20.609 1 92 274 ASP B N 1
ATOM 4373 C CA . ASP B 1 274 ? -9.328 -4.082 21.641 1 92 274 ASP B CA 1
ATOM 4374 C C . ASP B 1 274 ? -10.609 -4.637 21.016 1 92 274 ASP B C 1
ATOM 4376 O O . ASP B 1 274 ? -10.688 -4.824 19.797 1 92 274 ASP B O 1
ATOM 4380 N N . GLU B 1 275 ? -11.547 -4.984 21.812 1 90.62 275 GLU B N 1
ATOM 4381 C CA . GLU B 1 275 ? -12.773 -5.617 21.344 1 90.62 275 GLU B CA 1
ATOM 4382 C C . GLU B 1 275 ? -13.625 -4.645 20.531 1 90.62 275 GLU B C 1
ATOM 4384 O O . GLU B 1 275 ? -14.2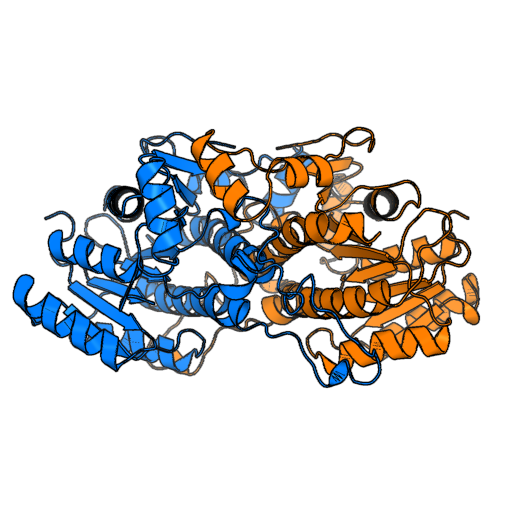97 -5.047 19.578 1 90.62 275 GLU B O 1
ATOM 4389 N N . ALA B 1 276 ? -13.578 -3.377 20.844 1 87.94 276 ALA B N 1
ATOM 4390 C CA . ALA B 1 276 ? -14.336 -2.375 20.094 1 87.94 276 ALA B CA 1
ATOM 4391 C C . ALA B 1 276 ? -13.852 -2.295 18.641 1 87.94 276 ALA B C 1
ATOM 4393 O O . ALA B 1 276 ? -14.656 -2.225 17.719 1 87.94 276 ALA B O 1
ATOM 4394 N N . ALA B 1 277 ? -12.531 -2.342 18.516 1 90.88 277 ALA B N 1
ATOM 4395 C CA . ALA B 1 277 ? -11.953 -2.33 17.172 1 90.88 277 ALA B CA 1
ATOM 4396 C C . ALA B 1 277 ? -12.383 -3.559 16.375 1 90.88 277 ALA B C 1
ATOM 4398 O O . ALA B 1 277 ? -12.727 -3.455 15.195 1 90.88 277 ALA B O 1
ATOM 4399 N N . ARG B 1 278 ? -12.375 -4.699 17.031 1 92.31 278 ARG B N 1
ATOM 4400 C CA . ARG B 1 278 ? -12.805 -5.934 16.391 1 92.31 278 ARG B CA 1
ATOM 4401 C C . ARG B 1 278 ? -14.266 -5.844 15.961 1 92.31 278 ARG B C 1
ATOM 4403 O O . ARG B 1 278 ? -14.609 -6.219 14.836 1 92.31 278 ARG B O 1
ATOM 4410 N N . LEU B 1 279 ? -15.078 -5.332 16.828 1 89.31 279 LEU B N 1
ATOM 4411 C CA . LEU B 1 279 ? -16.5 -5.211 16.547 1 89.31 279 LEU B CA 1
ATOM 4412 C C . LEU B 1 279 ? -16.75 -4.219 15.422 1 89.31 279 LEU B C 1
ATOM 4414 O O . LEU B 1 279 ? -17.672 -4.406 14.617 1 89.31 279 LEU B O 1
ATOM 4418 N N . ASN B 1 280 ? -15.984 -3.215 15.375 1 86.88 280 ASN B N 1
ATOM 4419 C CA . ASN B 1 280 ? -16.109 -2.258 14.281 1 86.88 280 ASN B CA 1
ATOM 4420 C C . ASN B 1 280 ? -15.773 -2.895 12.938 1 86.88 280 ASN B C 1
ATOM 4422 O O . ASN B 1 280 ? -16.469 -2.67 11.945 1 86.88 280 ASN B O 1
ATOM 4426 N N . MET B 1 281 ? -14.727 -3.684 12.914 1 85.31 281 MET B N 1
ATOM 4427 C CA . MET B 1 281 ? -14.359 -4.398 11.695 1 85.31 281 MET B CA 1
ATOM 4428 C C . MET B 1 281 ? -15.445 -5.398 11.305 1 85.31 281 MET B C 1
ATOM 4430 O O . MET B 1 281 ? -15.727 -5.582 10.125 1 85.31 281 MET B O 1
ATOM 4434 N N . ASN B 1 282 ? -16.109 -5.953 12.266 1 85.62 282 ASN B N 1
ATOM 4435 C CA . ASN B 1 282 ? -17.172 -6.938 12.062 1 85.62 282 ASN B CA 1
ATOM 4436 C C . ASN B 1 282 ? -18.344 -6.352 11.289 1 85.62 282 ASN B C 1
ATOM 4438 O O . ASN B 1 282 ? -19.078 -7.086 10.625 1 85.62 282 ASN B O 1
ATOM 4442 N N . GLU B 1 283 ? -18.469 -5.027 11.367 1 79.88 283 GLU B N 1
ATOM 4443 C CA . GLU B 1 283 ? -19.562 -4.363 10.68 1 79.88 283 GLU B CA 1
ATOM 4444 C C . GLU B 1 283 ? -19.375 -4.391 9.172 1 79.88 283 GLU B C 1
ATOM 4446 O O . GLU B 1 283 ? -20.344 -4.277 8.414 1 79.88 283 GLU B O 1
ATOM 4451 N N . PHE B 1 284 ? -18.141 -4.582 8.797 1 78 284 PHE B N 1
ATOM 4452 C CA . PHE B 1 284 ? -17.844 -4.543 7.371 1 78 284 PHE B CA 1
ATOM 4453 C C . PHE B 1 284 ? -17.719 -5.953 6.805 1 78 284 PHE B C 1
ATOM 4455 O O . PHE B 1 284 ? -18.078 -6.195 5.648 1 78 284 PHE B O 1
ATOM 4462 N N . HIS B 1 285 ? -17.141 -6.812 7.562 1 82.81 285 HIS B N 1
ATOM 4463 C CA . HIS B 1 285 ? -17 -8.242 7.297 1 82.81 285 HIS B CA 1
ATOM 4464 C C . HIS B 1 285 ? -16.875 -9.031 8.594 1 82.81 285 HIS B C 1
ATOM 4466 O O . HIS B 1 285 ? -16.109 -8.648 9.484 1 82.81 285 HIS B O 1
ATOM 4472 N N . PRO B 1 286 ? -17.641 -10.117 8.672 1 88.88 286 PRO B N 1
ATOM 4473 C CA . PRO B 1 286 ? -17.562 -10.859 9.938 1 88.88 286 PRO B CA 1
ATOM 4474 C C . PRO B 1 286 ? -16.125 -11.227 10.312 1 88.88 286 PRO B C 1
ATOM 4476 O O . PRO B 1 286 ? -15.445 -11.93 9.555 1 88.88 286 PRO B O 1
ATOM 4479 N N . SER B 1 287 ? -15.688 -10.766 11.477 1 90.69 287 SER B N 1
ATOM 4480 C CA . SER B 1 287 ? -14.305 -10.938 11.922 1 90.69 287 SER B CA 1
ATOM 4481 C C . SER B 1 287 ? -13.945 -12.414 12.07 1 90.69 287 SER B C 1
ATOM 4483 O O . SER B 1 287 ? -12.812 -12.805 11.812 1 90.69 287 SER B O 1
ATOM 4485 N N . ASP B 1 288 ? -14.938 -13.195 12.445 1 92.5 288 ASP B N 1
ATOM 4486 C CA . ASP B 1 288 ? -14.688 -14.625 12.594 1 92.5 288 ASP B CA 1
ATOM 4487 C C . ASP B 1 288 ? -14.391 -15.273 11.25 1 92.5 288 ASP B C 1
ATOM 4489 O O . ASP B 1 288 ? -13.586 -16.203 11.164 1 92.5 288 ASP B O 1
ATOM 4493 N N . GLN B 1 289 ? -15.031 -14.805 10.234 1 92 289 GLN B N 1
ATOM 4494 C CA . GLN B 1 289 ? -14.766 -15.312 8.891 1 92 289 GLN B CA 1
ATOM 4495 C C . GLN B 1 289 ? -13.383 -14.906 8.414 1 92 289 GLN B C 1
ATOM 4497 O O . GLN B 1 289 ? -12.672 -15.695 7.785 1 92 289 GLN B O 1
ATOM 4502 N N . ILE B 1 290 ? -13.055 -13.688 8.734 1 93.5 290 ILE B N 1
ATOM 4503 C CA . ILE B 1 290 ? -11.719 -13.211 8.391 1 93.5 290 ILE B CA 1
ATOM 4504 C C . ILE B 1 290 ? -10.664 -14.078 9.086 1 93.5 290 ILE B C 1
ATOM 4506 O O . ILE B 1 290 ? -9.742 -14.57 8.438 1 93.5 290 ILE B O 1
ATOM 4510 N N . ASP B 1 291 ? -10.859 -14.305 10.367 1 93.88 291 ASP B N 1
ATOM 4511 C CA . ASP B 1 291 ? -9.914 -15.078 11.164 1 93.88 291 ASP B CA 1
ATOM 4512 C C . ASP B 1 291 ? -9.789 -16.5 10.641 1 93.88 291 ASP B C 1
ATOM 4514 O O . ASP B 1 291 ? -8.68 -17.031 10.516 1 93.88 291 ASP B O 1
ATOM 4518 N N . ARG B 1 292 ? -10.883 -17.047 10.328 1 94.88 292 ARG B N 1
ATOM 4519 C CA . ARG B 1 292 ? -10.875 -18.422 9.82 1 94.88 292 ARG B CA 1
ATOM 4520 C C . ARG B 1 292 ? -10.195 -18.5 8.453 1 94.88 292 ARG B C 1
ATOM 4522 O O . ARG B 1 292 ? -9.383 -19.391 8.211 1 94.88 292 ARG B O 1
ATOM 4529 N N . ALA B 1 293 ? -10.523 -17.562 7.621 1 95.69 293 ALA B N 1
ATOM 4530 C CA . ALA B 1 293 ? -9.977 -17.562 6.266 1 95.69 293 ALA B CA 1
ATOM 4531 C C . ALA B 1 293 ? -8.469 -17.359 6.281 1 95.69 293 ALA B C 1
ATOM 4533 O O . ALA B 1 293 ? -7.742 -17.969 5.484 1 95.69 293 ALA B O 1
ATOM 4534 N N . LEU B 1 294 ? -8 -16.578 7.211 1 97.06 294 LEU B N 1
ATOM 4535 C CA . LEU B 1 294 ? -6.598 -16.172 7.18 1 97.06 294 LEU B CA 1
ATOM 4536 C C . LEU B 1 294 ? -5.758 -17.062 8.102 1 97.06 294 LEU B C 1
ATOM 4538 O O . LEU B 1 294 ? -4.574 -16.781 8.312 1 97.06 294 LEU B O 1
ATOM 4542 N N . SER B 1 295 ? -6.324 -18.078 8.664 1 96 295 SER B N 1
ATOM 4543 C CA . SER B 1 295 ? -5.574 -18.984 9.523 1 96 295 SER B CA 1
ATOM 4544 C C . SER B 1 295 ? -4.512 -19.75 8.734 1 96 295 SER B C 1
ATOM 4546 O O . SER B 1 295 ? -4.762 -20.188 7.609 1 96 295 SER B O 1
ATOM 4548 N N . VAL B 1 296 ? -3.328 -19.906 9.32 1 97.12 296 VAL B N 1
ATOM 4549 C CA . VAL B 1 296 ? -2.264 -20.672 8.688 1 97.12 296 VAL B CA 1
ATOM 4550 C C . VAL B 1 296 ? -1.944 -21.906 9.523 1 97.12 296 VAL B C 1
ATOM 4552 O O . VAL B 1 296 ? -0.847 -22.453 9.43 1 97.12 296 VAL B O 1
ATOM 4555 N N . GLU B 1 297 ? -2.877 -22.203 10.391 1 92.62 297 GLU B N 1
ATOM 4556 C CA . GLU B 1 297 ? -2.703 -23.406 11.203 1 92.62 297 GLU B CA 1
ATOM 4557 C C . GLU B 1 297 ? -2.514 -24.641 10.328 1 92.62 297 GLU B C 1
ATOM 4559 O O . GLU B 1 297 ? -3.291 -24.875 9.398 1 92.62 297 GLU B O 1
ATOM 4564 N N . GLY B 1 298 ? -1.406 -25.344 10.547 1 92 298 GLY B N 1
ATOM 4565 C CA . GLY B 1 298 ? -1.158 -26.578 9.805 1 92 298 GLY B CA 1
ATOM 4566 C C . GLY B 1 298 ? -0.378 -26.359 8.523 1 92 298 GLY B C 1
ATOM 4567 O O . GLY B 1 298 ? -0.062 -27.312 7.812 1 92 298 GLY B O 1
ATOM 4568 N N . ALA B 1 299 ? -0 -25.094 8.227 1 93.75 299 ALA B N 1
ATOM 4569 C CA . ALA B 1 299 ? 0.642 -24.797 6.945 1 93.75 299 ALA B CA 1
ATOM 4570 C C . ALA B 1 299 ? 2.146 -25.047 7.02 1 93.75 299 ALA B C 1
ATOM 4572 O O . ALA B 1 299 ? 2.834 -25.031 5.996 1 93.75 299 ALA B O 1
ATOM 4573 N N . GLY B 1 300 ? 2.729 -25.266 8.234 1 93.5 300 GLY B N 1
ATOM 4574 C CA . GLY B 1 300 ? 4.066 -25.812 8.352 1 93.5 300 GLY B CA 1
ATOM 4575 C C . GLY B 1 300 ? 5.145 -24.766 8.469 1 93.5 300 GLY B C 1
ATOM 4576 O O . GLY B 1 300 ? 6.336 -25.062 8.445 1 93.5 300 GLY B O 1
ATOM 4577 N N . LEU B 1 301 ? 4.816 -23.453 8.5 1 97 301 LEU B N 1
ATOM 4578 C CA . LEU B 1 301 ? 5.801 -22.375 8.664 1 97 301 LEU B CA 1
ATOM 4579 C C . LEU B 1 301 ? 5.57 -21.625 9.969 1 97 301 LEU B C 1
ATOM 4581 O O . LEU B 1 301 ? 4.441 -21.547 10.453 1 97 301 LEU B O 1
ATOM 4585 N N . GLU B 1 302 ? 6.637 -21.109 10.477 1 96.81 302 GLU B N 1
ATOM 4586 C CA . GLU B 1 302 ? 6.555 -20.219 11.641 1 96.81 302 GLU B CA 1
ATOM 4587 C C . GLU B 1 302 ? 5.855 -18.922 11.297 1 96.81 302 GLU B C 1
ATOM 4589 O O . GLU B 1 302 ? 5.926 -18.438 10.156 1 96.81 302 GLU B O 1
ATOM 4594 N N . VAL B 1 303 ? 5.145 -18.391 12.281 1 96.69 303 VAL B N 1
ATOM 4595 C CA . VAL B 1 303 ? 4.531 -17.078 12.148 1 96.69 303 VAL B CA 1
ATOM 4596 C C . VAL B 1 303 ? 5.332 -16.047 12.938 1 96.69 303 VAL B C 1
ATOM 4598 O O . VAL B 1 303 ? 5.57 -16.219 14.133 1 96.69 303 VAL B O 1
ATOM 4601 N N . VAL B 1 304 ? 5.777 -14.992 12.266 1 95.81 304 VAL B N 1
ATOM 4602 C CA . VAL B 1 304 ? 6.551 -13.93 12.906 1 95.81 304 VAL B CA 1
ATOM 4603 C C . VAL B 1 304 ? 5.758 -12.633 12.883 1 95.81 304 VAL B C 1
ATOM 4605 O O . VAL B 1 304 ? 5.121 -12.297 11.883 1 95.81 304 VAL B O 1
ATOM 4608 N N . ALA B 1 305 ? 5.836 -11.836 13.898 1 89.94 305 ALA B N 1
ATOM 4609 C CA . ALA B 1 305 ? 5.125 -10.57 14.008 1 89.94 305 ALA B CA 1
ATOM 4610 C C . ALA B 1 305 ? 5.828 -9.477 13.219 1 89.94 305 ALA B C 1
ATOM 4612 O O . ALA B 1 305 ? 7.055 -9.484 13.086 1 89.94 305 ALA B O 1
#

Organism: Rhodotorula toruloides (NCBI:txid5286)

Radius of gyration: 23.83 Å; Cα contacts (8 Å, |Δi|>4): 1349; chains: 2; bounding box: 58×70×53 Å

InterPro domains:
  IPR002347 Short-chain dehydrogenase/reductase SDR [PF00106] (6-218)
  IPR002347 Short-chain dehydrogenase/reductase SDR [PR00081] (7-24)
  IPR002347 Short-chain dehydrogenase/reductase SDR [PR00081] (84-95)
  IPR002347 Short-chain dehydrogenase/reductase SDR [PR00081] (180-199)
  IPR002347 Short-chain dehydrogenase/reductase SDR [PR00081] (201-218)
  IPR036291 NAD(P)-binding domain superfamily [SSF51735] (5-258)

pLDDT: mean 92.2, std 10.63, range [44.28, 98.94]

Foldseek 3Di:
DQQALAEEEFEPCLWDLNVLLVLVCLVVHAAYEYEYQDPVSQVVSLVVVCVVRNNLRYYYQNADLLDLVRLLVSQVVSCVRSNLAHAEYEAEFADAPQCLLPPPPCCAPVRPDDPDPPCVVVDDDDLVRLSRLAVSLVSNVVSVVVSLLVAAADPLGASYEYEYEAAVLLPDPDVSHVSNSVRRVNLLVVFLVVQLVCLVVRYAGYYEHEDAELIPPHDPVVSVVCVVVLWHFYSVQVSVVVCLRSRSNHLATSWYWYTTRNATATEDDDDQPDVVSQVVVCVVPNSVSSCVSNDCVPSPHHYDD/DQQALAEEEFEPCLWDLNVLLVLVCLVVHAAYEYEYQDPVSQVVSLVVVCVVRNNLRYYYQYADLLDLVRLLVSVVVSCVRSNLAHAEYEAEFADAPQCLLPPPPCCAPVNPDDPDPPCVVVDDDDLVRLSRLAVSLVSNVVSVVVSLLVAAADPLGASYEYEYEAAVLLPDDDVSHVSNSVRRVNLLVVFLVVQLVCLVVRYAGYYEHEDAELIPNHDPVVSVVCVVVLWHFYSVQVSVVVCLRSRSNHLATSWYWYTTRNATATEDDDDQPDVVSQVVVCVVPNSVSSCVSNDCVPSPHHYDD